Protein AF-0000000074484019 (afdb_homodimer)

Organism: Parageobacillus thermoglucosidasius (NCBI:txid1426)

Structure (mmCIF, N/CA/C/O backbone):
data_AF-0000000074484019-model_v1
#
loop_
_entity.id
_entity.type
_entity.pdbx_description
1 polymer 'Kynurenine formamidase'
#
loop_
_atom_site.group_PDB
_atom_site.id
_atom_site.type_symbol
_atom_site.label_atom_id
_atom_site.label_alt_id
_atom_site.label_comp_id
_atom_site.label_asym_id
_atom_site.label_entity_id
_atom_site.label_seq_id
_atom_site.pdbx_PDB_ins_code
_atom_site.Cartn_x
_atom_site.Cartn_y
_atom_site.Cartn_z
_atom_site.occupancy
_atom_site.B_iso_or_equiv
_atom_site.auth_seq_id
_atom_site.auth_comp_id
_atom_site.auth_asym_id
_atom_site.auth_atom_id
_atom_site.pdbx_PDB_model_num
ATOM 1 N N . MET A 1 1 ? -19.562 -0.946 10.891 1 62.88 1 MET A N 1
ATOM 2 C CA . MET A 1 1 ? -18.172 -0.918 10.43 1 62.88 1 MET A CA 1
ATOM 3 C C . MET A 1 1 ? -17.969 -1.896 9.273 1 62.88 1 MET A C 1
ATOM 5 O O . MET A 1 1 ? -18.609 -2.953 9.234 1 62.88 1 MET A O 1
ATOM 9 N N . THR A 1 2 ? -17.328 -1.286 8.219 1 79.5 2 THR A N 1
ATOM 10 C CA . THR A 1 2 ? -17.109 -2.156 7.07 1 79.5 2 THR A CA 1
ATOM 11 C C . THR A 1 2 ? -16.188 -3.318 7.445 1 79.5 2 THR A C 1
ATOM 13 O O . THR A 1 2 ? -15.117 -3.109 8.016 1 79.5 2 THR A O 1
ATOM 16 N N . LYS A 1 3 ? -16.703 -4.508 7.387 1 91.25 3 LYS A N 1
ATOM 17 C CA . LYS A 1 3 ? -15.922 -5.691 7.727 1 91.25 3 LYS A CA 1
ATOM 18 C C . LYS A 1 3 ? -15 -6.094 6.574 1 91.25 3 LYS A C 1
ATOM 20 O O . LYS A 1 3 ? -15.43 -6.145 5.422 1 91.25 3 LYS A O 1
ATOM 25 N N . PHE A 1 4 ? -13.703 -6.211 6.91 1 96.62 4 PHE A N 1
ATOM 26 C CA . PHE A 1 4 ? -12.75 -6.641 5.895 1 96.62 4 PHE A CA 1
ATOM 27 C C . PHE A 1 4 ? -11.688 -7.559 6.5 1 96.62 4 PHE A C 1
ATOM 29 O O . PHE A 1 4 ? -11.516 -7.59 7.719 1 96.62 4 PHE A O 1
ATOM 36 N N . TYR A 1 5 ? -11.055 -8.367 5.672 1 98.12 5 TYR A N 1
ATOM 37 C CA . TYR A 1 5 ? -9.875 -9.156 6.008 1 98.12 5 TYR A CA 1
ATOM 38 C C . TYR A 1 5 ? -8.609 -8.523 5.449 1 98.12 5 TYR A C 1
ATOM 40 O O . TYR A 1 5 ? -8.547 -8.188 4.266 1 98.12 5 TYR A O 1
ATOM 48 N N . ASP A 1 6 ? -7.695 -8.25 6.324 1 98.31 6 ASP A N 1
ATOM 49 C CA . ASP A 1 6 ? -6.348 -7.918 5.875 1 98.31 6 ASP A CA 1
ATOM 50 C C . ASP A 1 6 ? -5.562 -9.18 5.52 1 98.31 6 ASP A C 1
ATOM 52 O O . ASP A 1 6 ? -5.176 -9.945 6.402 1 98.31 6 ASP A O 1
ATOM 56 N N . VAL A 1 7 ? -5.23 -9.375 4.258 1 98.81 7 VAL A N 1
ATOM 57 C CA . VAL A 1 7 ? -4.605 -10.625 3.834 1 98.81 7 VAL A CA 1
ATOM 58 C C . VAL A 1 7 ? -3.172 -10.359 3.381 1 98.81 7 VAL A C 1
ATOM 60 O O . VAL A 1 7 ? -2.676 -11.008 2.455 1 98.81 7 VAL A O 1
ATOM 63 N N . THR A 1 8 ? -2.535 -9.406 3.961 1 98.69 8 THR A N 1
ATOM 64 C CA . THR A 1 8 ? -1.197 -8.93 3.631 1 98.69 8 THR A CA 1
ATOM 65 C C . THR A 1 8 ? -0.18 -9.406 4.664 1 98.69 8 THR A C 1
ATOM 67 O O . THR A 1 8 ? -0.448 -9.375 5.867 1 98.69 8 THR A O 1
ATOM 70 N N . ALA A 1 9 ? 0.965 -9.844 4.25 1 98.38 9 ALA A N 1
ATOM 71 C CA . ALA A 1 9 ? 2.055 -10.227 5.145 1 98.38 9 ALA A CA 1
ATOM 72 C C . ALA A 1 9 ? 2.732 -8.992 5.742 1 98.38 9 ALA A C 1
ATOM 74 O O . ALA A 1 9 ? 2.957 -8 5.047 1 98.38 9 ALA A O 1
ATOM 75 N N . PRO A 1 10 ? 3.068 -9.055 7.047 1 98.19 10 PRO A N 1
ATOM 76 C CA . PRO A 1 10 ? 3.867 -7.957 7.602 1 98.19 10 PRO A CA 1
ATOM 77 C C . PRO A 1 10 ? 5.297 -7.941 7.062 1 98.19 10 PRO A C 1
ATOM 79 O O . PRO A 1 10 ? 5.84 -8.992 6.707 1 98.19 10 PRO A O 1
ATOM 82 N N . ILE A 1 11 ? 5.914 -6.785 6.977 1 98.69 11 ILE A N 1
ATOM 83 C CA . ILE A 1 11 ? 7.281 -6.617 6.504 1 98.69 11 ILE A CA 1
ATOM 84 C C . ILE A 1 11 ? 8.188 -6.242 7.676 1 98.69 11 ILE A C 1
ATOM 86 O O . ILE A 1 11 ? 7.973 -5.223 8.336 1 98.69 11 ILE A O 1
ATOM 90 N N . PHE A 1 12 ? 9.125 -7.023 7.941 1 98 12 PHE A N 1
ATOM 91 C CA . PHE A 1 12 ? 10.094 -6.848 9.016 1 98 12 PHE A CA 1
ATOM 92 C C . PHE A 1 12 ? 11.359 -7.641 8.742 1 98 12 PHE A C 1
ATOM 94 O O . PHE A 1 12 ? 11.352 -8.578 7.938 1 98 12 PHE A O 1
ATOM 101 N N . GLU A 1 13 ? 12.469 -7.176 9.344 1 97.31 13 GLU A N 1
ATOM 102 C CA . GLU A 1 13 ? 13.695 -7.953 9.234 1 97.31 13 GLU A CA 1
ATOM 103 C C . GLU A 1 13 ? 13.547 -9.328 9.883 1 97.31 13 GLU A C 1
ATOM 105 O O . GLU A 1 13 ? 13.117 -9.43 11.031 1 97.31 13 GLU A O 1
ATOM 110 N N . GLY A 1 14 ? 13.914 -10.32 9.164 1 97.25 14 GLY A N 1
ATOM 111 C CA . GLY A 1 14 ? 13.758 -11.68 9.656 1 97.25 14 GLY A CA 1
ATOM 112 C C . GLY A 1 14 ? 12.484 -12.352 9.164 1 97.25 14 GLY A C 1
ATOM 113 O O . GLY A 1 14 ? 12.219 -13.508 9.5 1 97.25 14 GLY A O 1
ATOM 114 N N . MET A 1 15 ? 11.742 -11.656 8.336 1 97.88 15 MET A N 1
ATOM 115 C CA . MET A 1 15 ? 10.523 -12.242 7.785 1 97.88 15 MET A CA 1
ATOM 116 C C . MET A 1 15 ? 10.852 -13.367 6.809 1 97.88 15 MET A C 1
ATOM 118 O O . MET A 1 15 ? 11.984 -13.469 6.328 1 97.88 15 MET A O 1
ATOM 122 N N . PRO A 1 16 ? 9.883 -14.25 6.527 1 97.5 16 PRO A N 1
ATOM 123 C CA . PRO A 1 16 ? 10.109 -15.227 5.457 1 97.5 16 PRO A CA 1
ATOM 124 C C . PRO A 1 16 ? 10.352 -14.562 4.102 1 97.5 16 PRO A C 1
ATOM 126 O O . PRO A 1 16 ? 9.656 -13.617 3.738 1 97.5 16 PRO A O 1
ATOM 129 N N . VAL A 1 17 ? 11.391 -15 3.447 1 98.12 17 VAL A N 1
ATOM 130 C CA . VAL A 1 17 ? 11.68 -14.555 2.09 1 98.12 17 VAL A CA 1
ATOM 131 C C . VAL A 1 17 ? 11.891 -15.766 1.181 1 98.12 17 VAL A C 1
ATOM 133 O O . VAL A 1 17 ? 12.078 -16.891 1.659 1 98.12 17 VAL A O 1
ATOM 136 N N . TYR A 1 18 ? 11.719 -15.523 -0.121 1 97.69 18 TYR A N 1
ATOM 137 C CA . TYR A 1 18 ? 11.797 -16.594 -1.104 1 97.69 18 TYR A CA 1
ATOM 138 C C . TYR A 1 18 ? 13.109 -17.359 -0.971 1 97.69 18 TYR A C 1
ATOM 140 O O . TYR A 1 18 ? 14.188 -16.766 -1.048 1 97.69 18 TYR A O 1
ATOM 148 N N . LYS A 1 19 ? 13.055 -18.672 -0.652 1 97.31 19 LYS A N 1
ATOM 149 C CA . LYS A 1 19 ? 14.156 -19.625 -0.518 1 97.31 19 LYS A CA 1
ATOM 150 C C . LYS A 1 19 ? 15.078 -19.25 0.638 1 97.31 19 LYS A C 1
ATOM 152 O O . LYS A 1 19 ? 16.266 -19.594 0.639 1 97.31 19 LYS A O 1
ATOM 157 N N . ASN A 1 20 ? 14.578 -18.391 1.491 1 96.75 20 ASN A N 1
ATOM 158 C CA . ASN A 1 20 ? 15.312 -17.922 2.658 1 96.75 20 ASN A CA 1
ATOM 159 C C . ASN A 1 20 ? 16.641 -17.281 2.264 1 96.75 20 ASN A C 1
ATOM 161 O O . ASN A 1 20 ? 17.641 -17.406 2.979 1 96.75 20 ASN A O 1
ATOM 165 N N . LYS A 1 21 ? 16.641 -16.688 1.168 1 96.75 21 LYS A N 1
ATOM 166 C CA . LYS A 1 21 ? 17.859 -16.016 0.702 1 96.75 21 LYS A CA 1
ATOM 167 C C . LYS A 1 21 ? 18.109 -14.742 1.509 1 96.75 21 LYS A C 1
ATOM 169 O O . LYS A 1 21 ? 17.266 -13.852 1.578 1 96.75 21 LYS A O 1
ATOM 174 N N . PRO A 1 22 ? 19.312 -14.656 2.035 1 96.31 22 PRO A N 1
ATOM 175 C CA . PRO A 1 22 ? 19.609 -13.484 2.857 1 96.31 22 PRO A CA 1
ATOM 176 C C . PRO A 1 22 ? 19.5 -12.172 2.076 1 96.31 22 PRO A C 1
ATOM 178 O O . PRO A 1 22 ? 19.109 -11.148 2.629 1 96.31 22 PRO A O 1
ATOM 181 N N . GLU A 1 23 ? 19.875 -12.172 0.798 1 95.25 23 GLU A N 1
ATOM 182 C CA . GLU A 1 23 ? 19.875 -10.953 -0.006 1 95.25 23 GLU A CA 1
ATOM 183 C C . GLU A 1 23 ? 18.469 -10.453 -0.265 1 95.25 23 GLU A C 1
ATOM 185 O O . GLU A 1 23 ? 18.281 -9.328 -0.725 1 95.25 23 GLU A O 1
ATOM 190 N N . LYS A 1 24 ? 17.453 -11.273 0.003 1 97.25 24 LYS A N 1
ATOM 191 C CA . LYS A 1 24 ? 16.078 -10.867 -0.21 1 97.25 24 LYS A CA 1
ATOM 192 C C . LYS A 1 24 ? 15.477 -10.266 1.057 1 97.25 24 LYS A C 1
ATOM 194 O O . LYS A 1 24 ? 14.375 -9.711 1.026 1 97.25 24 LYS A O 1
ATOM 199 N N . GLN A 1 25 ? 16.234 -10.312 2.16 1 97.88 25 GLN A N 1
ATOM 200 C CA . GLN A 1 25 ? 15.75 -9.766 3.426 1 97.88 25 GLN A CA 1
ATOM 201 C C . GLN A 1 25 ? 15.617 -8.25 3.352 1 97.88 25 GLN A C 1
ATOM 203 O O . GLN A 1 25 ? 16.5 -7.566 2.816 1 97.88 25 GLN A O 1
ATOM 208 N N . PRO A 1 26 ? 14.461 -7.719 3.768 1 98.56 26 PRO A N 1
ATOM 209 C CA . PRO A 1 26 ? 14.422 -6.266 3.949 1 98.56 26 PRO A CA 1
ATOM 210 C C . PRO A 1 26 ? 15.344 -5.789 5.07 1 98.56 26 PRO A C 1
ATOM 212 O O . PRO A 1 26 ? 15.633 -6.547 6 1 98.56 26 PRO A O 1
ATOM 215 N N . LYS A 1 27 ? 15.805 -4.613 4.922 1 98.38 27 LYS A N 1
ATOM 216 C CA . LYS A 1 27 ? 16.609 -3.939 5.938 1 98.38 27 LYS A CA 1
ATOM 217 C C . LYS A 1 27 ? 15.977 -2.613 6.344 1 98.38 27 LYS A C 1
ATOM 219 O O . LYS A 1 27 ? 15.625 -1.798 5.488 1 98.38 27 LYS A O 1
ATOM 224 N N . LEU A 1 28 ? 15.75 -2.484 7.594 1 97.69 28 LEU A N 1
ATOM 225 C CA . LEU A 1 28 ? 15.211 -1.257 8.164 1 97.69 28 LEU A CA 1
ATOM 226 C C . LEU A 1 28 ? 16.281 -0.51 8.961 1 97.69 28 LEU A C 1
ATOM 228 O O . LEU A 1 28 ? 16.969 -1.104 9.789 1 97.69 28 LEU A O 1
ATOM 232 N N . THR A 1 29 ? 16.469 0.719 8.664 1 97.69 29 THR A N 1
ATOM 233 C CA . THR A 1 29 ? 17.375 1.584 9.406 1 97.69 29 THR A CA 1
ATOM 234 C C . THR A 1 29 ? 16.641 2.832 9.898 1 97.69 29 THR A C 1
ATOM 236 O O . THR A 1 29 ? 15.828 3.406 9.18 1 97.69 29 THR A O 1
ATOM 239 N N . SER A 1 30 ? 16.922 3.17 11.117 1 96.75 30 SER A N 1
ATOM 240 C CA . SER A 1 30 ? 16.312 4.355 11.695 1 96.75 30 SER A CA 1
ATOM 241 C C . SER A 1 30 ? 17.359 5.273 12.328 1 96.75 30 SER A C 1
ATOM 243 O O . SER A 1 30 ? 18.344 4.801 12.891 1 96.75 30 SER A O 1
ATOM 245 N N . VAL A 1 31 ? 17.156 6.527 12.18 1 96.5 31 VAL A N 1
ATOM 246 C CA . VAL A 1 31 ? 17.969 7.547 12.836 1 96.5 31 VAL A CA 1
ATOM 247 C C . VAL A 1 31 ? 17.062 8.453 13.68 1 96.5 31 VAL A C 1
ATOM 249 O O . VAL A 1 31 ? 16.016 8.898 13.211 1 96.5 31 VAL A O 1
ATOM 252 N N . THR A 1 32 ? 17.469 8.672 14.883 1 95.88 32 THR A N 1
ATOM 253 C CA . THR A 1 32 ? 16.766 9.609 15.75 1 95.88 32 THR A CA 1
ATOM 254 C C . THR A 1 32 ? 17.641 10.805 16.094 1 95.88 32 THR A C 1
ATOM 256 O O . THR A 1 32 ? 18.75 10.633 16.609 1 95.88 32 THR A O 1
ATOM 259 N N . ASN A 1 33 ? 17.234 11.906 15.625 1 94 33 ASN A N 1
ATOM 260 C CA . ASN A 1 33 ? 17.844 13.164 16.016 1 94 33 ASN A CA 1
ATOM 261 C C . ASN A 1 33 ? 16.984 13.938 17 1 94 33 ASN A C 1
ATOM 263 O O . ASN A 1 33 ? 15.953 14.508 16.625 1 94 33 ASN A O 1
ATOM 267 N N . ASN A 1 34 ? 17.422 14.039 18.219 1 92.56 34 ASN A N 1
ATOM 268 C CA . ASN A 1 34 ? 16.562 14.539 19.297 1 92.56 34 ASN A CA 1
ATOM 269 C C . ASN A 1 34 ? 15.273 13.734 19.406 1 92.56 34 ASN A C 1
ATOM 271 O O . ASN A 1 34 ? 15.297 12.555 19.766 1 92.56 34 ASN A O 1
ATOM 275 N N . TYR A 1 35 ? 14.219 14.344 19.031 1 93.12 35 TYR A N 1
ATOM 276 C CA . TYR A 1 35 ? 12.961 13.617 19.172 1 93.12 35 TYR A CA 1
ATOM 277 C C . TYR A 1 35 ? 12.383 13.25 17.812 1 93.12 35 TYR A C 1
ATOM 279 O O . TYR A 1 35 ? 11.312 12.633 17.734 1 93.12 35 TYR A O 1
ATOM 287 N N . VAL A 1 36 ? 13.047 13.594 16.781 1 95.06 36 VAL A N 1
ATOM 288 C CA . VAL A 1 36 ? 12.562 13.305 15.438 1 95.06 36 VAL A CA 1
ATOM 289 C C . VAL A 1 36 ? 13.188 12 14.938 1 95.06 36 VAL A C 1
ATOM 291 O O . VAL A 1 36 ? 14.406 11.883 14.852 1 95.06 36 VAL A O 1
ATOM 294 N N . THR A 1 37 ? 12.391 10.992 14.664 1 97.12 37 THR A N 1
ATOM 295 C CA . THR A 1 37 ? 12.844 9.719 14.133 1 97.12 37 THR A CA 1
ATOM 296 C C . THR A 1 37 ? 12.492 9.594 12.648 1 97.12 37 THR A C 1
ATOM 298 O O . THR A 1 37 ? 11.383 9.945 12.242 1 97.12 37 THR A O 1
ATOM 301 N N . GLU A 1 38 ? 13.391 9.195 11.852 1 96.88 38 GLU A N 1
ATOM 302 C CA . GLU A 1 38 ? 13.195 8.883 10.438 1 96.88 38 GLU A CA 1
ATOM 303 C C . GLU A 1 38 ? 13.781 7.512 10.102 1 96.88 38 GLU A C 1
ATOM 305 O O . GLU A 1 38 ? 14.898 7.188 10.492 1 96.88 38 GLU A O 1
ATOM 310 N N . SER A 1 39 ? 13.023 6.746 9.406 1 97.75 39 SER A N 1
ATOM 311 C CA . SER A 1 39 ? 13.445 5.398 9.031 1 97.75 39 SER A CA 1
ATOM 312 C C . SER A 1 39 ? 13.547 5.258 7.516 1 97.75 39 SER A C 1
ATOM 314 O O . SER A 1 39 ? 12.922 6.016 6.773 1 97.75 39 SER A O 1
ATOM 316 N N . ARG A 1 40 ? 14.367 4.367 7.062 1 98.25 40 ARG A N 1
ATOM 317 C CA . ARG A 1 40 ? 14.484 3.926 5.68 1 98.25 40 ARG A CA 1
ATOM 318 C C . ARG A 1 40 ? 14.289 2.418 5.566 1 98.25 40 ARG A C 1
ATOM 320 O O . ARG A 1 40 ? 14.578 1.677 6.508 1 98.25 40 ARG A O 1
ATOM 327 N N . ILE A 1 41 ? 13.781 2.002 4.43 1 98.56 41 ILE A N 1
ATOM 328 C CA . ILE A 1 41 ? 13.648 0.579 4.141 1 98.56 41 ILE A CA 1
ATOM 329 C C . ILE A 1 41 ? 14.336 0.251 2.82 1 98.56 41 ILE A C 1
ATOM 331 O O . ILE A 1 41 ? 14.188 0.982 1.837 1 98.56 41 ILE A O 1
ATOM 335 N N . ASP A 1 42 ? 15.172 -0.725 2.824 1 98.62 42 ASP A N 1
ATOM 336 C CA . ASP A 1 42 ? 15.734 -1.389 1.655 1 98.62 42 ASP A CA 1
ATOM 337 C C . ASP A 1 42 ? 15.156 -2.791 1.482 1 98.62 42 ASP A C 1
ATOM 339 O O . ASP A 1 42 ? 15.383 -3.67 2.314 1 98.62 42 ASP A O 1
ATOM 343 N N . MET A 1 43 ? 14.398 -2.969 0.35 1 98.62 43 MET A N 1
ATOM 344 C CA . MET A 1 43 ? 13.734 -4.262 0.233 1 98.62 43 MET A CA 1
ATOM 345 C C . MET A 1 43 ? 13.562 -4.656 -1.23 1 98.62 43 MET A C 1
ATOM 347 O O . MET A 1 43 ? 13.523 -3.793 -2.109 1 98.62 43 MET A O 1
ATOM 351 N N . ASP A 1 44 ? 13.531 -5.996 -1.434 1 98.25 44 ASP A N 1
ATOM 352 C CA . ASP A 1 44 ? 13.086 -6.531 -2.719 1 98.25 44 ASP A CA 1
ATOM 353 C C . ASP A 1 44 ? 11.633 -6.16 -2.996 1 98.25 44 ASP A C 1
ATOM 355 O O . ASP A 1 44 ? 10.789 -6.211 -2.096 1 98.25 44 ASP A O 1
ATOM 359 N N . VAL A 1 45 ? 11.344 -5.754 -4.242 1 98.5 45 VAL A N 1
ATOM 360 C CA . VAL A 1 45 ? 9.977 -5.324 -4.523 1 98.5 45 VAL A CA 1
ATOM 361 C C . VAL A 1 45 ? 9.055 -6.543 -4.582 1 98.5 45 VAL A C 1
ATOM 363 O O . VAL A 1 45 ? 7.832 -6.398 -4.648 1 98.5 45 VAL A O 1
ATOM 366 N N . HIS A 1 46 ? 9.531 -7.754 -4.484 1 98.38 46 HIS A N 1
ATOM 367 C CA . HIS A 1 46 ? 8.766 -8.992 -4.359 1 98.38 46 HIS A CA 1
ATOM 368 C C . HIS A 1 46 ? 8.609 -9.398 -2.896 1 98.38 46 HIS A C 1
ATOM 370 O O . HIS A 1 46 ? 8.281 -10.547 -2.6 1 98.38 46 HIS A O 1
ATOM 376 N N . THR A 1 47 ? 8.906 -8.523 -2.01 1 97.94 47 THR A N 1
ATOM 377 C CA . THR A 1 47 ? 8.844 -8.797 -0.577 1 97.94 47 THR A CA 1
ATOM 378 C C . THR A 1 47 ? 7.398 -8.992 -0.128 1 97.94 47 THR A C 1
ATOM 380 O O . THR A 1 47 ? 6.543 -8.148 -0.391 1 97.94 47 THR A O 1
ATOM 383 N N . GLY A 1 48 ? 7.191 -10.172 0.664 1 98.25 48 GLY A N 1
ATOM 384 C CA . GLY A 1 48 ? 5.871 -10.414 1.221 1 98.25 48 GLY A CA 1
ATOM 385 C C . GLY A 1 48 ? 4.777 -10.461 0.168 1 98.25 48 GLY A C 1
ATOM 386 O O . GLY A 1 48 ? 4.941 -11.102 -0.874 1 98.25 48 GLY A O 1
ATOM 387 N N . THR A 1 49 ? 3.641 -9.961 0.5 1 98.88 49 THR A N 1
ATOM 388 C CA . THR A 1 49 ? 2.545 -9.836 -0.455 1 98.88 49 THR A CA 1
ATOM 389 C C . THR A 1 49 ? 2.877 -8.812 -1.531 1 98.88 49 THR A C 1
ATOM 391 O O . THR A 1 49 ? 3.199 -7.66 -1.221 1 98.88 49 THR A O 1
ATOM 394 N N . HIS A 1 50 ? 2.846 -9.227 -2.76 1 98.94 50 HIS A N 1
ATOM 395 C CA . HIS A 1 50 ? 3.24 -8.336 -3.846 1 98.94 50 HIS A CA 1
ATOM 396 C C . HIS A 1 50 ? 2.543 -8.719 -5.148 1 98.94 50 HIS A C 1
ATOM 398 O O . HIS A 1 50 ? 1.918 -9.773 -5.238 1 98.94 50 HIS A O 1
ATOM 404 N N . ILE A 1 51 ? 2.607 -7.828 -6.086 1 98.88 51 ILE A N 1
ATOM 405 C CA . ILE A 1 51 ? 2.029 -8 -7.414 1 98.88 51 ILE A CA 1
ATOM 406 C C . ILE A 1 51 ? 3.133 -7.945 -8.469 1 98.88 51 ILE A C 1
ATOM 408 O O . ILE A 1 51 ? 3.961 -7.035 -8.461 1 98.88 51 ILE A O 1
ATOM 412 N N . ASP A 1 52 ? 3.094 -8.906 -9.328 1 98.56 52 ASP A N 1
ATOM 413 C CA . ASP A 1 52 ? 4.121 -9 -10.359 1 98.56 52 ASP A CA 1
ATOM 414 C C . ASP A 1 52 ? 3.748 -8.156 -11.578 1 98.56 52 ASP A C 1
ATOM 416 O O . ASP A 1 52 ? 2.574 -8.078 -11.945 1 98.56 52 ASP A O 1
ATOM 420 N N . ALA A 1 53 ? 4.73 -7.57 -12.18 1 97.62 53 ALA A N 1
ATOM 421 C CA . ALA A 1 53 ? 4.602 -7.012 -13.523 1 97.62 53 ALA A CA 1
ATOM 422 C C . ALA A 1 53 ? 5.234 -7.934 -14.562 1 97.62 53 ALA A C 1
ATOM 424 O O . ALA A 1 53 ? 6.105 -8.742 -14.242 1 97.62 53 ALA A O 1
ATOM 425 N N . PRO A 1 54 ? 4.809 -7.82 -15.844 1 95.75 54 PRO A N 1
ATOM 426 C CA . PRO A 1 54 ? 5.359 -8.68 -16.891 1 95.75 54 PRO A CA 1
ATOM 427 C C . PRO A 1 54 ? 6.883 -8.578 -17 1 95.75 54 PRO A C 1
ATOM 429 O O . PRO A 1 54 ? 7.547 -9.57 -17.312 1 95.75 54 PRO A O 1
ATOM 432 N N . LEU A 1 55 ? 7.484 -7.469 -16.672 1 95.94 55 LEU A N 1
ATOM 433 C CA . LEU A 1 55 ? 8.93 -7.266 -16.703 1 95.94 55 LEU A CA 1
ATOM 434 C C . LEU A 1 55 ? 9.641 -8.328 -15.859 1 95.94 55 LEU A C 1
ATOM 436 O O . LEU A 1 55 ? 10.805 -8.641 -16.109 1 95.94 55 LEU A O 1
ATOM 440 N N . HIS A 1 56 ? 8.992 -8.852 -14.875 1 96.69 56 HIS A N 1
ATOM 441 C CA . HIS A 1 56 ? 9.555 -9.852 -13.977 1 96.69 56 HIS A CA 1
ATOM 442 C C . HIS A 1 56 ? 10.016 -11.086 -14.742 1 96.69 56 HIS A C 1
ATOM 444 O O . HIS A 1 56 ? 10.984 -11.742 -14.344 1 96.69 56 HIS A O 1
ATOM 450 N N . MET A 1 57 ? 9.336 -11.445 -15.922 1 94.38 57 MET A N 1
ATOM 451 C CA . MET A 1 57 ? 9.602 -12.703 -16.609 1 94.38 57 MET A CA 1
ATOM 452 C C . MET A 1 57 ? 9.883 -12.461 -18.094 1 94.38 57 MET A C 1
ATOM 454 O O . MET A 1 57 ? 10.195 -13.391 -18.828 1 94.38 57 MET A O 1
ATOM 458 N N . VAL A 1 58 ? 9.711 -11.25 -18.531 1 89.75 58 VAL A N 1
ATOM 459 C CA . VAL A 1 58 ? 9.891 -10.898 -19.938 1 89.75 58 VAL A CA 1
ATOM 460 C C . VAL A 1 58 ? 10.859 -9.734 -20.062 1 89.75 58 VAL A C 1
ATOM 462 O O . VAL A 1 58 ? 10.578 -8.625 -19.594 1 89.75 58 VAL A O 1
ATOM 465 N N . GLN A 1 59 ? 11.953 -10.008 -20.719 1 89.19 59 GLN A N 1
ATOM 466 C CA . GLN A 1 59 ? 12.891 -8.914 -20.953 1 89.19 59 GLN A CA 1
ATOM 467 C C . GLN A 1 59 ? 12.234 -7.777 -21.719 1 89.19 59 GLN A C 1
ATOM 469 O O . GLN A 1 59 ? 11.602 -8 -22.75 1 89.19 59 GLN A O 1
ATOM 474 N N . GLY A 1 60 ? 12.43 -6.621 -21.172 1 89.69 60 GLY A N 1
ATOM 475 C CA . GLY A 1 60 ? 11.812 -5.473 -21.812 1 89.69 60 GLY A CA 1
ATOM 476 C C . GLY A 1 60 ? 10.297 -5.449 -21.672 1 89.69 60 GLY A C 1
ATOM 477 O 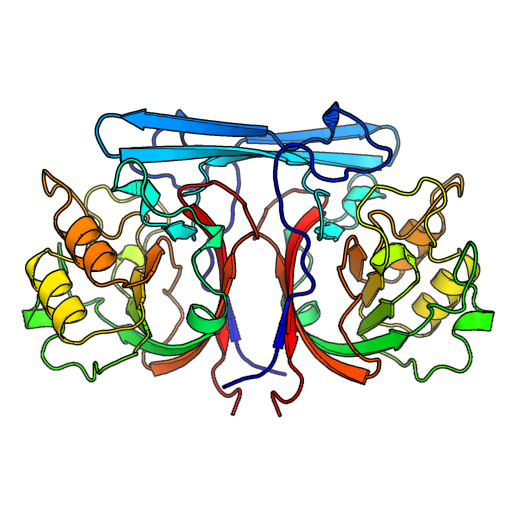O . GLY A 1 60 ? 9.609 -4.703 -22.375 1 89.69 60 GLY A O 1
ATOM 478 N N . GLY A 1 61 ? 9.789 -6.324 -20.875 1 92.88 61 GLY A N 1
ATOM 479 C CA . GLY A 1 61 ? 8.359 -6.367 -20.641 1 92.88 61 GLY A CA 1
ATOM 480 C C . GLY A 1 61 ? 7.824 -5.117 -19.969 1 92.88 61 GLY A C 1
ATOM 481 O O . GLY A 1 61 ? 8.594 -4.211 -19.641 1 92.88 61 GLY A O 1
ATOM 482 N N . LYS A 1 62 ? 6.516 -5.047 -19.875 1 96.19 62 LYS A N 1
ATOM 483 C CA . LYS A 1 62 ? 5.828 -3.902 -19.281 1 96.19 62 LYS A CA 1
ATOM 484 C C . LYS A 1 62 ? 6.176 -3.762 -17.812 1 96.19 62 LYS A C 1
ATOM 486 O O . LYS A 1 62 ? 6.25 -4.758 -17.078 1 96.19 62 LYS A O 1
ATOM 491 N N . THR A 1 63 ? 6.426 -2.521 -17.359 1 96.88 63 THR A N 1
ATOM 492 C CA . THR A 1 63 ? 6.738 -2.199 -15.977 1 96.88 63 THR A CA 1
ATOM 493 C C . THR A 1 63 ? 5.461 -2.07 -15.156 1 96.88 63 THR A C 1
ATOM 495 O O . THR A 1 63 ? 4.355 -2.158 -15.695 1 96.88 63 THR A O 1
ATOM 498 N N . PHE A 1 64 ? 5.664 -1.956 -13.883 1 96.94 64 PHE A N 1
ATOM 499 C CA . PHE A 1 64 ? 4.578 -2.143 -12.93 1 96.94 64 PHE A CA 1
ATOM 500 C C . PHE A 1 64 ? 3.463 -1.133 -13.172 1 96.94 64 PHE A C 1
ATOM 502 O O . PHE A 1 64 ? 2.283 -1.465 -13.055 1 96.94 64 PHE A O 1
ATOM 509 N N . GLU A 1 65 ? 3.82 0.131 -13.453 1 95.81 65 GLU A N 1
ATOM 510 C CA . GLU A 1 65 ? 2.834 1.203 -13.547 1 95.81 65 GLU A CA 1
ATOM 511 C C . GLU A 1 65 ? 1.865 0.968 -14.695 1 95.81 65 GLU A C 1
ATOM 513 O O . GLU A 1 65 ? 0.84 1.646 -14.805 1 95.81 65 GLU A O 1
ATOM 518 N N . THR A 1 66 ? 2.105 -0.011 -15.492 1 96.12 66 THR A N 1
ATOM 519 C CA . THR A 1 66 ? 1.21 -0.312 -16.609 1 96.12 66 THR A CA 1
ATOM 520 C C . THR A 1 66 ? 0.011 -1.127 -16.125 1 96.12 66 THR A C 1
ATOM 522 O O . THR A 1 66 ? -0.975 -1.273 -16.859 1 96.12 66 THR A O 1
ATOM 525 N N . ILE A 1 67 ? 0.089 -1.693 -14.953 1 96.5 67 ILE A N 1
ATOM 526 C CA . ILE A 1 67 ? -1.054 -2.387 -14.375 1 96.5 67 ILE A CA 1
ATOM 527 C C . ILE A 1 67 ? -2.025 -1.371 -13.781 1 96.5 67 ILE A C 1
ATOM 529 O O . ILE A 1 67 ? -1.704 -0.695 -12.797 1 96.5 67 ILE A O 1
ATOM 533 N N . SER A 1 68 ? -3.158 -1.312 -14.375 1 95.88 68 SER A N 1
ATOM 534 C CA . SER A 1 68 ? -4.156 -0.346 -13.93 1 95.88 68 SER A CA 1
ATOM 535 C C . SER A 1 68 ? -4.75 -0.75 -12.586 1 95.88 68 SER A C 1
ATOM 537 O O . SER A 1 68 ? -5.051 -1.925 -12.359 1 95.88 68 SER A O 1
ATOM 539 N N . LEU A 1 69 ? -5.039 0.216 -11.766 1 96.62 69 LEU A N 1
ATOM 540 C CA . LEU A 1 69 ? -5.664 -0.021 -10.469 1 96.62 69 LEU A CA 1
ATOM 541 C C . LEU A 1 69 ? -7.078 -0.567 -10.641 1 96.62 69 LEU A C 1
ATOM 543 O O . LEU A 1 69 ? -7.562 -1.324 -9.797 1 96.62 69 LEU A O 1
ATOM 547 N N . ASP A 1 70 ? -7.703 -0.221 -11.711 1 96.06 70 ASP A N 1
ATOM 548 C CA . ASP A 1 70 ? -9.062 -0.682 -11.977 1 96.06 70 ASP A CA 1
ATOM 549 C C . ASP A 1 70 ? -9.125 -2.207 -12.039 1 96.06 70 ASP A C 1
ATOM 551 O O . ASP A 1 70 ? -10.164 -2.801 -11.758 1 96.06 70 ASP A O 1
ATOM 555 N N . ARG A 1 71 ? -8.023 -2.779 -12.375 1 97.62 71 ARG A N 1
ATOM 556 C CA . ARG A 1 71 ? -7.988 -4.234 -12.484 1 97.62 71 ARG A CA 1
ATOM 557 C C . ARG A 1 71 ? -7.656 -4.879 -11.141 1 97.62 71 ARG A C 1
ATOM 559 O O . ARG A 1 71 ? -7.777 -6.098 -10.984 1 97.62 71 ARG A O 1
ATOM 566 N N . LEU A 1 72 ? -7.203 -4.082 -10.211 1 98.31 72 LEU A N 1
ATOM 567 C CA . LEU A 1 72 ? -6.777 -4.574 -8.906 1 98.31 72 LEU A CA 1
ATOM 568 C C . LEU A 1 72 ? -7.859 -4.348 -7.855 1 98.31 72 LEU A C 1
ATOM 570 O O . LEU A 1 72 ? -7.715 -4.773 -6.707 1 98.31 72 LEU A O 1
ATOM 574 N N . ILE A 1 73 ? -8.914 -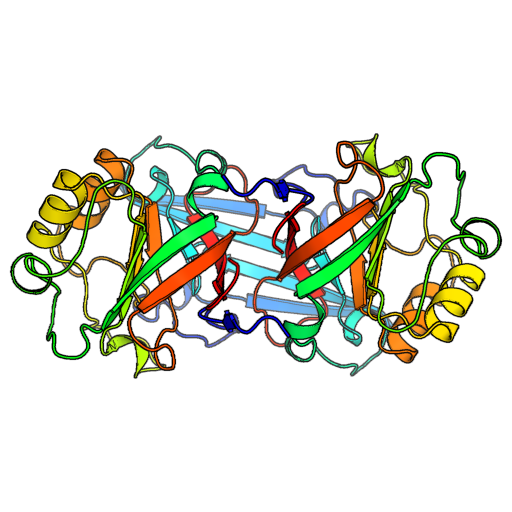3.691 -8.266 1 97.31 73 ILE A N 1
ATOM 575 C CA . ILE A 1 73 ? -10 -3.328 -7.363 1 97.31 73 ILE A CA 1
ATOM 576 C C . ILE A 1 73 ? -11.328 -3.84 -7.922 1 97.31 73 ILE A C 1
ATOM 578 O O . ILE A 1 73 ? -11.695 -3.523 -9.055 1 97.31 73 ILE A O 1
ATOM 582 N N . GLY A 1 74 ? -12.055 -4.629 -7.148 1 96.25 74 GLY A N 1
ATOM 583 C CA . GLY A 1 74 ? -13.328 -5.16 -7.605 1 96.25 74 GLY A CA 1
ATOM 584 C C . GLY A 1 74 ? -13.641 -6.527 -7.027 1 96.25 74 GLY A C 1
ATOM 585 O O . GLY A 1 74 ? -12.992 -6.973 -6.082 1 96.25 74 GLY A O 1
ATOM 586 N N . PRO A 1 75 ? -14.68 -7.137 -7.562 1 96.88 75 PRO A N 1
ATOM 587 C CA . PRO A 1 75 ? -15.078 -8.453 -7.066 1 96.88 75 PRO A CA 1
ATOM 588 C C . PRO A 1 75 ? -14 -9.516 -7.277 1 96.88 75 PRO A C 1
ATOM 590 O O . PRO A 1 75 ? -13.305 -9.5 -8.297 1 96.88 75 PRO A O 1
ATOM 593 N N . CYS A 1 76 ? -13.891 -10.406 -6.32 1 98.31 76 CYS A N 1
ATOM 594 C CA . CYS A 1 76 ? -13.008 -11.562 -6.43 1 98.31 76 CYS A CA 1
ATOM 595 C C . CYS A 1 76 ? -13.609 -12.781 -5.742 1 98.31 76 CYS A C 1
ATOM 597 O O . CYS A 1 76 ? -14.57 -12.656 -4.984 1 98.31 76 CYS A O 1
ATOM 599 N N . LYS A 1 77 ? -13.125 -13.875 -6.133 1 98.81 77 LYS A N 1
ATOM 600 C CA . LYS A 1 77 ? -13.562 -15.141 -5.555 1 98.81 77 LYS A CA 1
ATOM 601 C C . LYS A 1 77 ? -12.398 -15.852 -4.863 1 98.81 77 LYS A C 1
ATOM 603 O O . LYS A 1 77 ? -11.328 -16.016 -5.449 1 98.81 77 LYS A O 1
ATOM 608 N N . LEU A 1 78 ? -12.625 -16.234 -3.627 1 98.88 78 LEU A N 1
ATOM 609 C CA . LEU A 1 78 ? -11.648 -17.016 -2.889 1 98.88 78 LEU A CA 1
ATOM 610 C C . LEU A 1 78 ? -12.062 -18.484 -2.828 1 98.88 78 LEU A C 1
ATOM 612 O O . LEU A 1 78 ? -13.172 -18.812 -2.396 1 98.88 78 LEU A O 1
ATOM 616 N N . PHE A 1 79 ? -11.188 -19.344 -3.285 1 98.94 79 PHE A N 1
ATOM 617 C CA . PHE A 1 79 ? -11.422 -20.781 -3.244 1 98.94 79 PHE A CA 1
ATOM 618 C C . PHE A 1 79 ? -10.508 -21.453 -2.23 1 98.94 79 PHE A C 1
ATOM 620 O O . PHE A 1 79 ? -9.305 -21.188 -2.195 1 98.94 79 PHE A O 1
ATOM 627 N N . ASP A 1 80 ? -11.109 -22.266 -1.404 1 98.81 80 ASP A N 1
ATOM 628 C CA . ASP A 1 80 ? -10.344 -23.047 -0.443 1 98.81 80 ASP A CA 1
ATOM 629 C C . ASP A 1 80 ? -9.797 -24.328 -1.085 1 98.81 80 ASP A C 1
ATOM 631 O O . ASP A 1 80 ? -10.555 -25.234 -1.401 1 98.81 80 ASP A O 1
ATOM 635 N N . L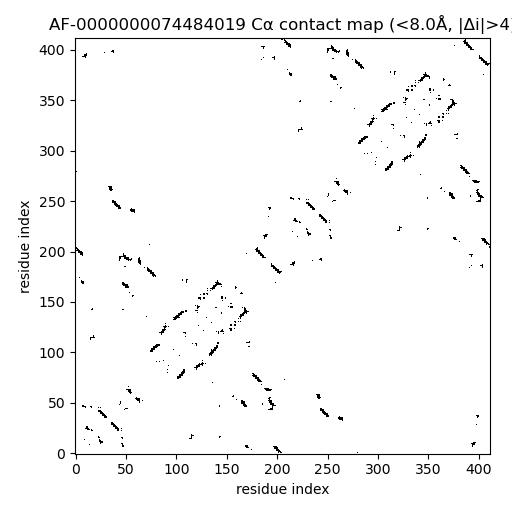EU A 1 81 ? -8.516 -24.406 -1.285 1 98.81 81 LEU A N 1
ATOM 636 C CA . LEU A 1 81 ? -7.844 -25.547 -1.874 1 98.81 81 LEU A CA 1
ATOM 637 C C . LEU A 1 81 ? -6.875 -26.188 -0.877 1 98.81 81 LEU A C 1
ATOM 639 O O . LEU A 1 81 ? -5.805 -26.656 -1.262 1 98.81 81 LEU A O 1
ATOM 643 N N . THR A 1 82 ? -7.168 -26.141 0.417 1 98.44 82 THR A N 1
ATOM 644 C CA . THR A 1 82 ? -6.305 -26.672 1.466 1 98.44 82 THR A CA 1
ATOM 645 C C . THR A 1 82 ? -6.176 -28.188 1.35 1 98.44 82 THR A C 1
ATOM 647 O O . THR A 1 82 ? -5.281 -28.797 1.945 1 98.44 82 THR A O 1
ATOM 650 N N . HIS A 1 83 ? -7.043 -28.797 0.562 1 97.75 83 HIS A N 1
ATOM 651 C CA . HIS A 1 83 ? -6.977 -30.234 0.372 1 97.75 83 HIS A CA 1
ATOM 652 C C . HIS A 1 83 ? -5.887 -30.609 -0.626 1 97.75 83 HIS A C 1
ATOM 654 O O . HIS A 1 83 ? -5.484 -31.766 -0.707 1 97.75 83 HIS A O 1
ATOM 660 N N . VAL A 1 84 ? -5.484 -29.688 -1.468 1 98.38 84 VAL A N 1
ATOM 661 C CA . VAL A 1 84 ? -4.5 -29.938 -2.514 1 98.38 84 VAL A CA 1
ATOM 662 C C . VAL A 1 84 ? -3.125 -30.156 -1.884 1 98.38 84 VAL A C 1
ATOM 664 O O . VAL A 1 84 ? -2.771 -29.5 -0.904 1 98.38 84 VAL A O 1
ATOM 667 N N . ASN A 1 85 ? -2.396 -31.109 -2.5 1 96.94 85 ASN A N 1
ATOM 668 C CA . ASN A 1 85 ? -1.02 -31.391 -2.098 1 96.94 85 ASN A CA 1
ATOM 669 C C . ASN A 1 85 ? -0.038 -31.094 -3.229 1 96.94 85 ASN A C 1
ATOM 671 O O . ASN A 1 85 ? -0.33 -31.359 -4.395 1 96.94 85 ASN A O 1
ATOM 675 N N . ASP A 1 86 ? 1.058 -30.453 -2.965 1 97.81 86 ASP A N 1
ATOM 676 C CA . ASP A 1 86 ? 2.191 -30.25 -3.859 1 97.81 86 ASP A CA 1
ATOM 677 C C . ASP A 1 86 ? 1.906 -29.125 -4.852 1 97.81 86 ASP A C 1
ATOM 679 O O . ASP A 1 86 ? 2.576 -28.094 -4.836 1 97.81 86 ASP A O 1
ATOM 683 N N . LYS A 1 87 ? 0.892 -29.297 -5.688 1 98.75 87 LYS A N 1
ATOM 684 C CA . LYS A 1 87 ? 0.606 -28.297 -6.711 1 98.75 87 LYS A CA 1
ATOM 685 C C . LYS A 1 87 ? -0.878 -28.281 -7.066 1 98.75 87 LYS A C 1
ATOM 687 O O . LYS A 1 87 ? -1.554 -29.312 -6.973 1 98.75 87 LYS A O 1
ATOM 692 N N . ILE A 1 88 ? -1.385 -27.109 -7.461 1 98.88 88 ILE A N 1
ATOM 693 C CA . ILE A 1 88 ? -2.73 -26.953 -8 1 98.88 88 ILE A CA 1
ATOM 694 C C . ILE A 1 88 ? -2.74 -27.328 -9.484 1 98.88 88 ILE A C 1
ATOM 696 O O . ILE A 1 88 ? -2.041 -26.703 -10.281 1 98.88 88 ILE A O 1
ATOM 700 N N . THR A 1 89 ? -3.51 -28.281 -9.859 1 98.81 89 THR A N 1
ATOM 701 C CA . THR A 1 89 ? -3.645 -28.703 -11.25 1 98.81 89 THR A CA 1
ATOM 702 C C . THR A 1 89 ? -4.98 -28.25 -11.828 1 98.81 89 THR A C 1
ATOM 704 O O . THR A 1 89 ? -5.848 -27.766 -11.102 1 98.81 89 THR A O 1
ATOM 707 N N . LYS A 1 90 ? -5.07 -28.406 -13.148 1 98.81 90 LYS A N 1
ATOM 708 C CA . LYS A 1 90 ? -6.344 -28.094 -13.805 1 98.81 90 LYS A CA 1
ATOM 709 C C . LYS A 1 90 ? -7.488 -28.875 -13.156 1 98.81 90 LYS A C 1
ATOM 711 O O . LYS A 1 90 ? -8.57 -28.328 -12.93 1 98.81 90 LYS A O 1
ATOM 716 N N . ASP A 1 91 ? -7.281 -30.109 -12.82 1 98.56 91 ASP A N 1
ATOM 717 C CA . ASP A 1 91 ? -8.32 -30.969 -12.25 1 98.56 91 ASP A CA 1
ATOM 718 C C . ASP A 1 91 ? -8.812 -30.422 -10.914 1 98.56 91 ASP A C 1
ATOM 720 O O . ASP A 1 91 ? -9.984 -30.578 -10.57 1 98.56 91 ASP A O 1
ATOM 724 N N . ASP A 1 92 ? -7.938 -29.812 -10.133 1 98.81 92 ASP A N 1
ATOM 725 C CA . ASP A 1 92 ? -8.289 -29.266 -8.82 1 98.81 92 ASP A CA 1
ATOM 726 C C . ASP A 1 92 ? -9.242 -28.094 -8.953 1 98.81 92 ASP A C 1
ATOM 728 O O . ASP A 1 92 ? -9.969 -27.75 -8.016 1 98.81 92 ASP A O 1
ATOM 732 N N . ILE A 1 93 ? -9.219 -27.406 -10.18 1 98.81 93 ILE A N 1
ATOM 733 C CA . ILE A 1 93 ? -9.953 -26.141 -10.234 1 98.81 93 ILE A CA 1
ATOM 734 C C . ILE A 1 93 ? -10.977 -26.188 -11.359 1 98.81 93 ILE A C 1
ATOM 736 O O . ILE A 1 93 ? -11.758 -25.25 -11.539 1 98.81 93 ILE A O 1
ATOM 740 N N . ALA A 1 94 ? -11.109 -27.234 -12.094 1 98.31 94 ALA A N 1
ATOM 741 C CA . ALA A 1 94 ? -11.977 -27.344 -13.266 1 98.31 94 ALA A CA 1
ATOM 742 C C . ALA A 1 94 ? -13.445 -27.234 -12.867 1 98.31 94 ALA A C 1
ATOM 744 O O . ALA A 1 94 ? -14.273 -26.766 -13.656 1 98.31 94 ALA A O 1
ATOM 745 N N . SER A 1 95 ? -13.812 -27.672 -11.688 1 98.25 95 SER A N 1
ATOM 746 C CA . SER A 1 95 ? -15.211 -27.688 -11.266 1 98.25 95 SER A CA 1
ATOM 747 C C . SER A 1 95 ? -15.586 -26.391 -10.555 1 98.25 95 SER A C 1
ATOM 749 O O . SER A 1 95 ? -16.75 -26.172 -10.25 1 98.25 95 SER A O 1
ATOM 751 N N . LEU A 1 96 ? -14.648 -25.625 -10.25 1 98.69 96 LEU A N 1
ATOM 752 C CA . LEU A 1 96 ? -14.914 -24.391 -9.531 1 98.69 96 LEU A CA 1
ATOM 753 C C . LEU A 1 96 ? -15.625 -23.375 -10.438 1 98.69 96 LEU A C 1
ATOM 755 O O . LEU A 1 96 ? -15.516 -23.469 -11.664 1 98.69 96 LEU A O 1
ATOM 759 N N . ASP A 1 97 ? -16.312 -22.438 -9.859 1 98.5 97 ASP A N 1
ATOM 760 C CA . ASP A 1 97 ? -17.031 -21.391 -10.594 1 98.5 97 ASP A CA 1
ATOM 761 C C . ASP A 1 97 ? -16.078 -20.266 -10.992 1 98.5 97 ASP A C 1
ATOM 763 O O . ASP A 1 97 ? -16.125 -19.172 -10.414 1 98.5 97 ASP A O 1
ATOM 767 N N . ILE A 1 98 ? -15.297 -20.531 -11.969 1 98.75 98 ILE A N 1
ATOM 768 C CA . ILE A 1 98 ? -14.344 -19.562 -12.5 1 98.75 98 ILE A CA 1
ATOM 769 C C . ILE A 1 98 ? -14.766 -19.141 -13.906 1 98.75 98 ILE A C 1
ATOM 771 O O . ILE A 1 98 ? -15.008 -19.984 -14.766 1 98.75 98 ILE A O 1
ATOM 775 N N . GLY A 1 99 ? -14.891 -17.844 -14.086 1 98.31 99 GLY A N 1
ATOM 776 C CA . GLY A 1 99 ? -15.32 -17.312 -15.367 1 98.31 99 GLY A CA 1
ATOM 777 C C . GLY A 1 99 ? -14.492 -16.141 -15.836 1 98.31 99 GLY A C 1
ATOM 778 O O . GLY A 1 99 ? -13.555 -15.727 -15.156 1 98.31 99 GLY A O 1
ATOM 779 N N . GLU A 1 100 ? -14.938 -15.648 -16.984 1 98.5 100 GLU A N 1
ATOM 780 C CA . GLU A 1 100 ? -14.234 -14.531 -17.609 1 98.5 100 GLU A CA 1
ATOM 781 C C . GLU A 1 100 ? -14.219 -13.312 -16.688 1 98.5 100 GLU A C 1
ATOM 783 O O . GLU A 1 100 ? -15.219 -12.992 -16.062 1 98.5 100 GLU A O 1
ATOM 788 N N . ASN A 1 101 ? -13.055 -12.711 -16.594 1 98.38 101 ASN A N 1
ATOM 789 C CA . ASN A 1 101 ? -12.82 -11.453 -15.898 1 98.38 101 ASN A CA 1
ATOM 790 C C . ASN A 1 101 ? -12.82 -11.648 -14.383 1 98.38 101 ASN A C 1
ATOM 792 O O . ASN A 1 101 ? -12.75 -10.68 -13.625 1 98.38 101 ASN A O 1
ATOM 796 N N . ASP A 1 102 ? -12.875 -12.898 -13.906 1 98.62 102 ASP A N 1
ATOM 797 C CA . ASP A 1 102 ? -12.781 -13.156 -12.469 1 98.62 102 ASP A CA 1
ATOM 798 C C . ASP A 1 102 ? -11.383 -12.859 -11.953 1 98.62 102 ASP A C 1
ATOM 800 O O . ASP A 1 102 ? -10.398 -13.016 -12.672 1 98.62 102 ASP A O 1
ATOM 804 N N . PHE A 1 103 ? -11.312 -12.32 -10.812 1 98.88 103 PHE A N 1
ATOM 805 C CA . PHE A 1 103 ? -10.102 -12.422 -10.008 1 98.88 103 PHE A CA 1
ATOM 806 C C . PHE A 1 103 ? -10.227 -13.555 -8.992 1 98.88 103 PHE A C 1
ATOM 808 O O . PHE A 1 103 ? -11.141 -13.562 -8.164 1 98.88 103 PHE A O 1
ATOM 815 N N . VAL A 1 104 ? -9.352 -14.531 -9.078 1 98.94 104 VAL A N 1
ATOM 816 C CA . VAL A 1 104 ? -9.5 -15.695 -8.219 1 98.94 104 VAL A CA 1
ATOM 817 C C . VAL A 1 104 ? -8.32 -15.781 -7.254 1 98.94 104 VAL A C 1
ATOM 819 O O . VAL A 1 104 ? -7.176 -15.5 -7.633 1 98.94 104 VAL A O 1
ATOM 822 N N . LEU A 1 105 ? -8.602 -16.047 -6.027 1 98.94 105 LEU A N 1
ATOM 823 C CA . LEU A 1 105 ? -7.609 -16.281 -4.98 1 98.94 105 LEU A CA 1
ATOM 824 C C . LEU A 1 105 ? -7.641 -17.734 -4.527 1 98.94 105 LEU A C 1
ATOM 826 O O . LEU A 1 105 ? -8.711 -18.297 -4.297 1 98.94 105 LEU A O 1
ATOM 830 N N . PHE A 1 106 ? -6.488 -18.328 -4.426 1 98.94 106 PHE A N 1
ATOM 831 C CA . PHE A 1 106 ? -6.387 -19.703 -3.982 1 98.94 106 PHE A CA 1
ATOM 832 C C . PHE A 1 106 ? -5.793 -19.781 -2.578 1 98.94 106 PHE A C 1
ATOM 834 O O . PHE A 1 106 ? -4.633 -19.422 -2.369 1 98.94 106 PHE A O 1
ATOM 841 N N . LYS A 1 107 ? -6.609 -20.25 -1.674 1 98.88 107 LYS A N 1
ATOM 842 C CA . LYS A 1 107 ? -6.145 -20.578 -0.329 1 98.88 107 LYS A CA 1
ATOM 843 C C . LYS A 1 107 ? -5.648 -22.016 -0.255 1 98.88 107 LYS A C 1
ATOM 845 O O . LYS A 1 107 ? -6.406 -22.953 -0.525 1 98.88 107 LYS A O 1
ATOM 850 N N . THR A 1 108 ? -4.418 -22.172 0.092 1 98.81 108 THR A N 1
ATOM 851 C CA . THR A 1 108 ? -3.842 -23.5 0.233 1 98.81 108 THR A CA 1
ATOM 852 C C . THR A 1 108 ? -3.281 -23.703 1.638 1 98.81 108 THR A C 1
ATOM 854 O O . THR A 1 108 ? -3.443 -22.844 2.506 1 98.81 108 THR A O 1
ATOM 857 N N . LYS A 1 109 ? -2.574 -24.844 1.829 1 98.44 109 LYS A N 1
ATOM 858 C CA . LYS A 1 109 ? -1.942 -25.125 3.113 1 98.44 109 LYS A CA 1
ATOM 859 C C . LYS A 1 109 ? -0.791 -24.156 3.389 1 98.44 109 LYS A C 1
ATOM 861 O O . LYS A 1 109 ? -0.323 -24.062 4.523 1 98.44 109 LYS A O 1
ATOM 866 N N . ASN A 1 110 ? -0.344 -23.5 2.318 1 98.62 110 ASN A N 1
ATOM 867 C CA . ASN A 1 110 ? 0.716 -22.516 2.52 1 98.62 110 ASN A CA 1
ATOM 868 C C . ASN A 1 110 ? 0.345 -21.516 3.602 1 98.62 110 ASN A C 1
ATOM 870 O O . ASN A 1 110 ? 1.212 -21.047 4.344 1 98.62 110 ASN A O 1
ATOM 874 N N . SER A 1 111 ? -0.916 -21.125 3.695 1 96.94 111 SER A N 1
ATOM 875 C CA . SER A 1 111 ? -1.398 -20.094 4.617 1 96.94 111 SER A CA 1
ATOM 876 C C . SER A 1 111 ? -1.285 -20.562 6.066 1 96.94 111 SER A C 1
ATOM 878 O O . SER A 1 111 ? -1.359 -19.734 6.988 1 96.94 111 SER A O 1
ATOM 880 N N . LEU A 1 112 ? -1.079 -21.844 6.266 1 96.12 112 LEU A N 1
ATOM 881 C CA . LEU A 1 112 ? -1.028 -22.391 7.617 1 96.12 112 LEU A CA 1
ATOM 882 C C . LEU A 1 112 ? 0.391 -22.328 8.172 1 96.12 112 LEU A C 1
ATOM 884 O O . LEU A 1 112 ? 0.614 -22.625 9.352 1 96.12 112 LEU A O 1
ATOM 888 N N . GLU A 1 113 ? 1.354 -21.938 7.348 1 95.12 113 GLU A N 1
ATOM 889 C CA . GLU A 1 113 ? 2.754 -21.875 7.754 1 95.12 113 GLU A CA 1
ATOM 890 C C . GLU A 1 113 ? 3.256 -20.438 7.773 1 95.12 113 GLU A C 1
ATOM 892 O O . GLU A 1 113 ? 2.883 -19.625 6.914 1 95.12 113 GLU A O 1
ATOM 897 N N . ASP A 1 114 ? 4.164 -20.219 8.734 1 93.69 114 ASP A N 1
ATOM 898 C CA . ASP A 1 114 ? 4.734 -18.875 8.812 1 93.69 114 ASP A CA 1
ATOM 899 C C . ASP A 1 114 ? 6.152 -18.844 8.242 1 93.69 114 ASP A C 1
ATOM 901 O O . ASP A 1 114 ? 6.648 -17.781 7.859 1 93.69 114 ASP A O 1
ATOM 905 N N . ALA A 1 115 ? 6.793 -19.938 8.266 1 96.56 115 ALA A N 1
ATOM 906 C CA . ALA A 1 115 ? 8.133 -20.047 7.691 1 96.56 115 ALA A CA 1
ATOM 907 C C . ALA A 1 115 ? 8.062 -20.375 6.203 1 96.56 115 ALA A C 1
ATOM 909 O O . ALA A 1 115 ? 7.059 -20.906 5.723 1 96.56 115 ALA A O 1
ATOM 910 N N . PHE A 1 116 ? 9.094 -20 5.539 1 97.31 116 PHE A N 1
ATOM 911 C CA . PHE A 1 116 ? 9.141 -20.375 4.133 1 97.31 116 PHE A CA 1
ATOM 912 C C . PHE A 1 116 ? 9.219 -21.891 3.992 1 97.31 116 PHE A C 1
ATOM 914 O O . PHE A 1 116 ? 10.031 -22.547 4.652 1 97.31 116 PHE A O 1
ATOM 921 N N . ASN A 1 117 ? 8.352 -22.453 3.141 1 97.62 117 ASN A N 1
ATOM 922 C CA . ASN A 1 117 ? 8.328 -23.875 2.814 1 97.62 117 ASN A CA 1
ATOM 923 C C . ASN A 1 117 ? 8.836 -24.125 1.397 1 97.62 117 ASN A C 1
ATOM 925 O O . ASN A 1 117 ? 8.188 -23.75 0.423 1 97.62 117 ASN A O 1
ATOM 929 N N . PHE A 1 118 ? 9.953 -24.844 1.268 1 97.5 118 PHE A N 1
ATOM 930 C CA . PHE A 1 118 ? 10.57 -25.094 -0.027 1 97.5 118 PHE A CA 1
ATOM 931 C C . PHE A 1 118 ? 9.664 -25.953 -0.898 1 97.5 118 PHE A C 1
ATOM 933 O O . PHE A 1 118 ? 9.859 -26.047 -2.113 1 97.5 118 PHE A O 1
ATOM 940 N N . GLU A 1 119 ? 8.711 -26.594 -0.259 1 97.88 119 GLU A N 1
ATOM 941 C CA . GLU A 1 119 ? 7.75 -27.422 -0.983 1 97.88 119 GLU A CA 1
ATOM 942 C C . GLU A 1 119 ? 6.363 -26.781 -0.984 1 97.88 119 GLU A C 1
ATOM 944 O O . GLU A 1 119 ? 5.355 -27.484 -0.851 1 97.88 119 GLU A O 1
ATOM 949 N N . PHE A 1 120 ? 6.375 -25.5 -1.035 1 98.5 120 PHE A N 1
ATOM 950 C CA . PHE A 1 120 ? 5.094 -24.797 -1.024 1 98.5 120 PHE A CA 1
ATOM 951 C C . PHE A 1 120 ? 4.246 -25.219 -2.221 1 98.5 120 PHE A C 1
ATOM 953 O O . PHE A 1 120 ? 4.773 -25.656 -3.238 1 98.5 120 PHE A O 1
ATOM 960 N N . ILE A 1 121 ? 2.939 -25.141 -2.033 1 98.81 121 ILE A N 1
ATOM 961 C CA . ILE A 1 121 ? 1.958 -25.453 -3.07 1 98.81 121 ILE A CA 1
ATOM 962 C C . ILE A 1 121 ? 1.909 -24.312 -4.082 1 98.81 121 ILE A C 1
ATOM 964 O O . ILE A 1 121 ? 1.878 -23.125 -3.701 1 98.81 121 ILE A O 1
ATOM 968 N N . TYR A 1 122 ? 1.98 -24.641 -5.387 1 98.88 122 TYR A N 1
ATOM 969 C CA . TYR A 1 122 ? 2.035 -23.656 -6.473 1 98.88 122 TYR A CA 1
ATOM 970 C C . TYR A 1 122 ? 1.01 -23.984 -7.551 1 98.88 122 TYR A C 1
ATOM 972 O O . TYR A 1 122 ? 0.297 -25 -7.453 1 98.88 122 TYR A O 1
ATOM 980 N N . VAL A 1 123 ? 0.795 -23.078 -8.508 1 98.94 123 VAL A N 1
ATOM 981 C CA . VAL A 1 123 ? -0.106 -23.281 -9.633 1 98.94 123 VAL A CA 1
ATOM 982 C C . VAL A 1 123 ? 0.644 -23.953 -10.781 1 98.94 123 VAL A C 1
ATOM 984 O O . VAL A 1 123 ? 1.56 -23.375 -11.367 1 98.94 123 VAL A O 1
ATOM 987 N N . ALA A 1 124 ? 0.248 -25.141 -11.102 1 98.81 124 ALA A N 1
ATOM 988 C CA . ALA A 1 124 ? 0.91 -25.891 -12.156 1 98.81 124 ALA A CA 1
ATOM 989 C C . ALA A 1 124 ? 0.624 -25.297 -13.531 1 98.81 124 ALA A C 1
ATOM 991 O O . ALA A 1 124 ? -0.35 -24.562 -13.703 1 98.81 124 ALA A O 1
ATOM 992 N N . GLU A 1 125 ? 1.439 -25.656 -14.469 1 98.62 125 GLU A N 1
ATOM 993 C CA . GLU A 1 125 ? 1.335 -25.141 -15.82 1 98.62 125 GLU A CA 1
ATOM 994 C C . GLU A 1 125 ? -0.05 -25.391 -16.406 1 98.62 125 GLU A C 1
ATOM 996 O O . GLU A 1 125 ? -0.622 -24.516 -17.062 1 98.62 125 GLU A O 1
ATOM 1001 N N . ASP A 1 126 ? -0.539 -26.594 -16.25 1 98.75 126 ASP A N 1
ATOM 1002 C CA . ASP A 1 126 ? -1.829 -26.922 -16.844 1 98.75 126 ASP A CA 1
ATOM 1003 C C . ASP A 1 126 ? -2.951 -26.094 -16.219 1 98.75 126 ASP A C 1
ATOM 1005 O O . ASP A 1 126 ? -3.873 -25.672 -16.922 1 98.75 126 ASP A O 1
ATOM 1009 N N . ALA A 1 127 ? -2.896 -25.844 -14.914 1 98.88 127 ALA A N 1
ATOM 1010 C CA . ALA A 1 127 ? -3.857 -24.953 -14.258 1 98.88 127 ALA A CA 1
ATOM 1011 C C . ALA A 1 127 ? -3.727 -23.531 -14.781 1 98.88 127 ALA A C 1
ATOM 1013 O O . ALA A 1 127 ? -4.73 -22.859 -15.023 1 98.88 127 ALA A O 1
ATOM 1014 N N . ALA A 1 128 ? -2.521 -23.094 -14.945 1 98.88 128 ALA A N 1
ATOM 1015 C CA . ALA A 1 128 ? -2.283 -21.75 -15.484 1 98.88 128 ALA A CA 1
ATOM 1016 C C . ALA A 1 128 ? -2.906 -21.609 -16.875 1 98.88 128 ALA A C 1
ATOM 1018 O O . ALA A 1 128 ? -3.539 -20.594 -17.172 1 98.88 128 ALA A O 1
ATOM 1019 N N . ARG A 1 129 ? -2.713 -22.594 -17.719 1 98.81 129 ARG A N 1
ATOM 1020 C CA . ARG A 1 129 ? -3.289 -22.562 -19.047 1 98.81 129 ARG A CA 1
ATOM 1021 C C . ARG A 1 129 ? -4.812 -22.531 -19 1 98.81 129 ARG A C 1
ATOM 1023 O O . ARG A 1 129 ? -5.453 -21.797 -19.75 1 98.81 129 ARG A O 1
ATOM 1030 N N . TYR A 1 130 ? -5.324 -23.328 -18.109 1 98.88 130 TYR A N 1
ATOM 1031 C CA . TYR A 1 130 ? -6.77 -23.359 -17.922 1 98.88 130 TYR A CA 1
ATOM 1032 C C . TYR A 1 130 ? -7.293 -21.984 -17.531 1 98.88 130 TYR A C 1
ATOM 1034 O O . TYR A 1 130 ? -8.273 -21.484 -18.094 1 98.88 130 TYR A O 1
ATOM 1042 N N . LEU A 1 131 ? -6.668 -21.344 -16.562 1 98.88 131 LEU A N 1
ATOM 1043 C CA . LEU A 1 131 ? -7.047 -20 -16.094 1 98.88 131 LEU A CA 1
ATOM 1044 C C . LEU A 1 131 ? -6.934 -18.984 -17.219 1 98.88 131 LEU A C 1
ATOM 1046 O O . LEU A 1 131 ? -7.809 -18.125 -17.375 1 98.88 131 LEU A O 1
ATOM 1050 N N . ALA A 1 132 ? -5.859 -19.047 -18 1 98.81 132 ALA A N 1
ATOM 1051 C CA . ALA A 1 132 ? -5.652 -18.156 -19.125 1 98.81 132 ALA A CA 1
ATOM 1052 C C . ALA A 1 132 ? -6.762 -18.312 -20.156 1 98.81 132 ALA A C 1
ATOM 1054 O O . ALA A 1 132 ? -7.277 -17.312 -20.688 1 98.81 132 ALA A O 1
ATOM 1055 N N . ASP A 1 133 ? -7.094 -19.531 -20.422 1 98.62 133 ASP A N 1
ATOM 1056 C CA . ASP A 1 133 ? -8.133 -19.828 -21.391 1 98.62 133 ASP A CA 1
ATOM 1057 C C . ASP A 1 133 ? -9.484 -19.281 -20.938 1 98.62 133 ASP A C 1
ATOM 1059 O O . ASP A 1 133 ? -10.312 -18.891 -21.766 1 98.62 133 ASP A O 1
ATOM 1063 N N . LYS A 1 134 ? -9.703 -19.25 -19.656 1 98.62 134 LYS A N 1
ATOM 1064 C CA . LYS A 1 134 ? -10.938 -18.703 -19.094 1 98.62 134 LYS A CA 1
ATOM 1065 C C . LYS A 1 134 ? -10.938 -17.188 -19.141 1 98.62 134 LYS A C 1
ATOM 1067 O O . LYS A 1 134 ? -11.961 -16.547 -18.859 1 98.62 134 LYS A O 1
ATOM 1072 N N . LYS A 1 135 ? -9.766 -16.594 -19.422 1 98.56 135 LYS A N 1
ATOM 1073 C CA . LYS A 1 135 ? -9.602 -15.156 -19.547 1 98.56 135 LYS A CA 1
ATOM 1074 C C . LYS A 1 135 ? -9.906 -14.453 -18.234 1 98.56 135 LYS A C 1
ATOM 1076 O O . LYS A 1 135 ? -10.656 -13.477 -18.203 1 98.56 135 LYS A O 1
ATOM 1081 N N . ILE A 1 136 ? -9.359 -15.023 -17.188 1 98.81 136 ILE A N 1
ATOM 1082 C CA . ILE A 1 136 ? -9.547 -14.375 -15.898 1 98.81 136 ILE A CA 1
ATOM 1083 C C . ILE A 1 136 ? -8.742 -13.078 -15.852 1 98.81 136 ILE A C 1
ATOM 1085 O O . ILE A 1 136 ? -7.797 -12.898 -16.625 1 98.81 136 ILE A O 1
ATOM 1089 N N . ARG A 1 137 ? -9.125 -12.211 -14.961 1 98.44 137 ARG A N 1
ATOM 1090 C CA . ARG A 1 137 ? -8.477 -10.922 -14.742 1 98.44 137 ARG A CA 1
ATOM 1091 C C . ARG A 1 137 ? -7.184 -11.094 -13.953 1 98.44 137 ARG A C 1
ATOM 1093 O O . ARG A 1 137 ? -6.18 -10.438 -14.25 1 98.44 137 ARG A O 1
ATOM 1100 N N . GLY A 1 138 ? -7.242 -11.914 -12.953 1 98.88 138 GLY A N 1
ATOM 1101 C CA . GLY A 1 138 ? -6.078 -12.117 -12.102 1 98.88 138 GLY A CA 1
ATOM 1102 C C . GLY A 1 138 ? -6.18 -13.352 -11.227 1 98.88 138 GLY A C 1
ATOM 1103 O O . GLY A 1 138 ? -7.262 -13.914 -11.07 1 98.88 138 GLY A O 1
ATOM 1104 N N . VAL A 1 139 ? -5.055 -13.734 -10.695 1 98.94 139 VAL A N 1
ATOM 1105 C CA . VAL A 1 139 ? -4.961 -14.875 -9.789 1 98.94 139 VAL A CA 1
ATOM 1106 C C . VAL A 1 139 ? -4.008 -14.539 -8.641 1 98.94 139 VAL A C 1
ATOM 1108 O O . VAL A 1 139 ? -2.973 -13.906 -8.844 1 98.94 139 VAL A O 1
ATOM 1111 N N . GLY A 1 140 ? -4.426 -14.883 -7.434 1 98.94 140 GLY A N 1
ATOM 1112 C CA . GLY A 1 140 ? -3.607 -14.742 -6.242 1 98.94 140 GLY A CA 1
ATOM 1113 C C . GLY A 1 140 ? -3.346 -16.062 -5.539 1 98.94 140 GLY A C 1
ATOM 1114 O O . GLY A 1 140 ? -4.215 -16.938 -5.504 1 98.94 140 GLY A O 1
ATOM 1115 N N . ILE A 1 141 ? -2.16 -16.172 -4.945 1 98.88 141 ILE A N 1
ATOM 1116 C CA . ILE A 1 141 ? -1.784 -17.375 -4.234 1 98.88 141 ILE A CA 1
ATOM 1117 C C . ILE A 1 141 ? -1.166 -17.016 -2.885 1 98.88 141 ILE A C 1
ATOM 1119 O O . ILE A 1 141 ? -0.573 -15.953 -2.734 1 98.88 141 ILE A O 1
ATOM 1123 N N . ASP A 1 142 ? -1.295 -17.891 -1.91 1 98.75 142 ASP A N 1
ATOM 1124 C CA . ASP A 1 142 ? -0.787 -17.656 -0.562 1 98.75 142 ASP A CA 1
ATOM 1125 C C . ASP A 1 142 ? 0.619 -18.234 -0.398 1 98.75 142 ASP A C 1
ATOM 1127 O O . ASP A 1 142 ? 0.938 -18.812 0.639 1 98.75 142 ASP A O 1
ATOM 1131 N N . ALA A 1 143 ? 1.464 -18.172 -1.401 1 98.5 143 ALA A N 1
ATOM 1132 C CA . ALA A 1 143 ? 2.887 -18.516 -1.407 1 98.5 143 ALA A CA 1
ATOM 1133 C C . ALA A 1 143 ? 3.715 -17.359 -1.979 1 98.5 143 ALA A C 1
ATOM 1135 O O . ALA A 1 143 ? 3.197 -16.531 -2.719 1 98.5 143 ALA A O 1
ATOM 1136 N N . LEU A 1 144 ? 5.039 -17.344 -1.693 1 98.25 144 LEU A N 1
ATOM 1137 C CA . LEU A 1 144 ? 5.91 -16.281 -2.172 1 98.25 144 LEU A CA 1
ATOM 1138 C C . LEU A 1 144 ? 6.23 -16.469 -3.652 1 98.25 144 LEU A C 1
ATOM 1140 O O . LEU A 1 144 ? 6.918 -15.633 -4.25 1 98.25 144 LEU A O 1
ATOM 1144 N N . GLY A 1 145 ? 5.719 -17.516 -4.246 1 98.19 145 GLY A N 1
ATOM 1145 C CA . GLY A 1 145 ? 5.805 -17.781 -5.672 1 98.19 145 GLY A CA 1
ATOM 1146 C C . GLY A 1 145 ? 4.59 -18.5 -6.219 1 98.19 145 GLY A C 1
ATOM 1147 O O . GLY A 1 145 ? 4.141 -19.5 -5.633 1 98.19 145 GLY A O 1
ATOM 1148 N N . ILE A 1 146 ? 4.082 -18.062 -7.348 1 98.62 146 ILE A N 1
ATOM 1149 C CA . ILE A 1 146 ? 2.951 -18.734 -7.98 1 98.62 146 ILE A CA 1
ATOM 1150 C C . ILE A 1 146 ? 3.418 -20.031 -8.641 1 98.62 146 ILE A C 1
ATOM 1152 O O . ILE A 1 146 ? 2.6 -20.875 -9 1 98.62 146 ILE A O 1
ATOM 1156 N N . GLU A 1 147 ? 4.723 -20.141 -8.688 1 97.62 147 GLU A N 1
ATOM 1157 C CA . GLU A 1 147 ? 5.375 -21.219 -9.43 1 97.62 147 GLU A CA 1
ATOM 1158 C C . GLU A 1 147 ? 6.586 -21.766 -8.664 1 97.62 147 GLU A C 1
ATOM 1160 O O . GLU A 1 147 ? 7.215 -21.031 -7.895 1 97.62 147 GLU A O 1
ATOM 1165 N N . ARG A 1 148 ? 6.828 -23.047 -8.828 1 96.69 148 ARG A N 1
ATOM 1166 C CA . ARG A 1 148 ? 7.973 -23.688 -8.188 1 96.69 148 ARG A CA 1
ATOM 1167 C C . ARG A 1 148 ? 8.578 -24.75 -9.102 1 96.69 148 ARG A C 1
ATOM 1169 O O . ARG A 1 148 ? 7.859 -25.578 -9.664 1 96.69 148 ARG A O 1
ATOM 1176 N N . SER A 1 149 ? 9.891 -24.766 -9.297 1 94 149 SER A N 1
ATOM 1177 C CA . SER A 1 149 ? 10.656 -25.844 -9.898 1 94 149 SER A CA 1
ATOM 1178 C C . SER A 1 149 ? 10.086 -26.234 -11.266 1 94 149 SER A C 1
ATOM 1180 O O . SER A 1 149 ? 9.906 -27.422 -11.555 1 94 149 SER A O 1
ATOM 1182 N N . GLN A 1 150 ? 9.656 -25.328 -12.047 1 95.75 150 GLN A N 1
ATOM 1183 C CA . GLN A 1 150 ? 9.281 -25.516 -13.445 1 95.75 150 GLN A CA 1
ATOM 1184 C C . GLN A 1 150 ? 10.211 -24.734 -14.367 1 95.75 150 GLN A C 1
ATOM 1186 O O . GLN A 1 150 ? 10 -23.531 -14.602 1 95.75 150 GLN A O 1
ATOM 1191 N N . PRO A 1 151 ? 11.258 -25.484 -14.875 1 93.94 151 PRO A N 1
ATOM 1192 C CA . PRO A 1 151 ? 12.211 -24.781 -15.75 1 93.94 151 PRO A CA 1
ATOM 1193 C C . PRO A 1 151 ? 11.516 -24 -16.875 1 93.94 151 PRO A C 1
ATOM 1195 O O . PRO A 1 151 ? 10.586 -24.516 -17.484 1 93.94 151 PRO A O 1
ATOM 1198 N N . GLY A 1 152 ? 11.992 -22.766 -17.078 1 94.69 152 GLY A N 1
ATOM 1199 C CA . GLY A 1 152 ? 11.438 -21.891 -18.094 1 94.69 152 GLY A CA 1
ATOM 1200 C C . GLY A 1 152 ? 10.258 -21.062 -17.609 1 94.69 152 GLY A C 1
ATOM 1201 O O . GLY A 1 152 ? 9.75 -20.203 -18.328 1 94.69 152 GLY A O 1
ATOM 1202 N N . HIS A 1 153 ? 9.789 -21.391 -16.406 1 96.75 153 HIS A N 1
ATOM 1203 C CA . HIS A 1 153 ? 8.734 -20.641 -15.727 1 96.75 153 HIS A CA 1
ATOM 1204 C C . HIS A 1 153 ? 7.473 -20.578 -16.578 1 96.75 153 HIS A C 1
ATOM 1206 O O . HIS A 1 153 ? 6.93 -19.5 -16.828 1 96.75 153 HIS A O 1
ATOM 1212 N N . PRO A 1 154 ? 6.941 -21.75 -16.984 1 97.44 154 PRO A N 1
ATOM 1213 C CA . PRO A 1 154 ? 5.785 -21.781 -17.891 1 97.44 154 PRO A CA 1
ATOM 1214 C C . PRO A 1 154 ? 4.527 -21.188 -17.25 1 97.44 154 PRO A C 1
ATOM 1216 O O . PRO A 1 154 ? 3.695 -20.594 -17.938 1 97.44 154 PRO A O 1
ATOM 1219 N N . THR A 1 155 ? 4.34 -21.344 -15.945 1 98.31 155 THR A N 1
ATOM 1220 C CA . THR A 1 155 ? 3.176 -20.781 -15.273 1 98.31 155 THR A CA 1
ATOM 1221 C C . THR A 1 155 ? 3.168 -19.266 -15.383 1 98.31 155 THR A C 1
ATOM 1223 O O . THR A 1 155 ? 2.201 -18.672 -15.867 1 98.31 155 THR A O 1
ATOM 1226 N N . HIS A 1 156 ? 4.254 -18.625 -14.992 1 97.81 156 HIS A N 1
ATOM 1227 C CA . HIS A 1 156 ? 4.375 -17.172 -15.094 1 97.81 156 HIS A CA 1
ATOM 1228 C C . HIS A 1 156 ? 4.133 -16.688 -16.516 1 97.81 156 HIS A C 1
ATOM 1230 O O . HIS A 1 156 ? 3.328 -15.789 -16.75 1 97.81 156 HIS A O 1
ATOM 1236 N N . LYS A 1 157 ? 4.809 -17.328 -17.438 1 96.31 157 LYS A N 1
ATOM 1237 C CA . LYS A 1 157 ? 4.781 -16.859 -18.828 1 96.31 157 LYS A CA 1
ATOM 1238 C C . LYS A 1 157 ? 3.383 -17 -19.422 1 96.31 157 LYS A C 1
ATOM 1240 O O . LYS A 1 157 ? 2.908 -16.109 -20.125 1 96.31 157 LYS A O 1
ATOM 1245 N N . THR A 1 158 ? 2.732 -18.125 -19.141 1 97.75 158 THR A N 1
ATOM 1246 C CA . THR A 1 158 ? 1.379 -18.359 -19.641 1 97.75 158 THR A CA 1
ATOM 1247 C C . THR A 1 158 ? 0.424 -17.281 -19.109 1 97.75 158 THR A C 1
ATOM 1249 O O . THR A 1 158 ? -0.326 -16.688 -19.891 1 97.75 158 THR A O 1
ATOM 1252 N N . LEU A 1 159 ? 0.468 -17.031 -17.859 1 98.12 159 LEU A N 1
ATOM 1253 C CA . LEU A 1 159 ? -0.426 -16.047 -17.234 1 98.12 159 LEU A CA 1
ATOM 1254 C C . LEU A 1 159 ? -0.145 -14.648 -17.75 1 98.12 159 LEU A C 1
ATOM 1256 O O . LEU A 1 159 ? -1.066 -13.938 -18.156 1 98.12 159 LEU A O 1
ATOM 1260 N N . PHE A 1 160 ? 1.129 -14.266 -17.812 1 96.69 160 PHE A N 1
ATOM 1261 C CA . PHE A 1 160 ? 1.504 -12.93 -18.266 1 96.69 160 PHE A CA 1
ATOM 1262 C C . PHE A 1 160 ? 1.122 -12.727 -19.734 1 96.69 160 PHE A C 1
ATOM 1264 O O . PHE A 1 160 ? 0.637 -11.656 -20.109 1 96.69 160 PHE A O 1
ATOM 1271 N N . SER A 1 161 ? 1.34 -13.711 -20.531 1 95.62 161 SER A N 1
ATOM 1272 C CA . SER A 1 161 ? 1.013 -13.609 -21.953 1 95.62 161 SER A CA 1
ATOM 1273 C C . SER A 1 161 ? -0.481 -13.391 -22.156 1 95.62 161 SER A C 1
ATOM 1275 O O . SER A 1 161 ? -0.888 -12.742 -23.125 1 95.62 161 SER A O 1
ATOM 1277 N N . ALA A 1 162 ? -1.271 -13.914 -21.266 1 97.38 162 ALA A N 1
ATOM 1278 C CA . ALA A 1 162 ? -2.721 -13.773 -21.359 1 97.38 162 ALA A CA 1
ATOM 1279 C C . ALA A 1 162 ? -3.193 -12.492 -20.672 1 97.38 162 ALA A C 1
ATOM 1281 O O . ALA A 1 162 ? -4.395 -12.227 -20.609 1 97.38 162 ALA A O 1
ATOM 1282 N N . GLY A 1 163 ? -2.293 -11.703 -20.109 1 96.81 163 GLY A N 1
ATOM 1283 C CA . GLY A 1 163 ? -2.645 -10.469 -19.438 1 96.81 163 GLY A CA 1
ATOM 1284 C C . GLY A 1 163 ? -3.217 -10.688 -18.047 1 96.81 163 GLY A C 1
ATOM 1285 O O . GLY A 1 163 ? -3.91 -9.82 -17.516 1 96.81 163 GLY A O 1
ATOM 1286 N N . VAL A 1 164 ? -2.984 -11.844 -17.453 1 98.44 164 VAL A N 1
ATOM 1287 C CA . VAL A 1 164 ? -3.502 -12.18 -16.141 1 98.44 164 VAL A CA 1
ATOM 1288 C C . VAL A 1 164 ? -2.594 -11.586 -15.062 1 98.44 164 VAL A C 1
ATOM 1290 O O . VAL A 1 164 ? -1.374 -11.758 -15.102 1 98.44 164 VAL A O 1
ATOM 1293 N N . ILE A 1 165 ? -3.152 -10.852 -14.109 1 98.81 165 ILE A N 1
ATOM 1294 C CA . ILE A 1 165 ? -2.402 -10.273 -13 1 98.81 165 ILE A CA 1
ATOM 1295 C C . ILE A 1 165 ? -2.088 -11.352 -11.969 1 98.81 165 ILE A C 1
ATOM 1297 O O . ILE A 1 165 ? -2.934 -12.203 -11.672 1 98.81 165 ILE A O 1
ATOM 1301 N N . VAL A 1 166 ? -0.88 -11.312 -11.445 1 98.88 166 VAL A N 1
ATOM 1302 C CA . VAL A 1 166 ? -0.461 -12.312 -10.461 1 98.88 166 VAL A CA 1
ATOM 1303 C C . VAL A 1 166 ? -0.164 -11.625 -9.133 1 98.88 166 VAL A C 1
ATOM 1305 O O . VAL A 1 166 ? 0.658 -10.711 -9.062 1 98.88 166 VAL A O 1
ATOM 1308 N N . ILE A 1 167 ? -0.811 -12.055 -8.07 1 98.94 167 ILE A N 1
ATOM 1309 C CA . ILE A 1 167 ? -0.526 -11.641 -6.703 1 98.94 167 ILE A CA 1
ATOM 1310 C C . ILE A 1 167 ? 0.072 -12.812 -5.922 1 98.94 167 ILE A C 1
ATOM 1312 O O . ILE A 1 167 ? -0.437 -13.93 -5.988 1 98.94 167 ILE A O 1
ATOM 1316 N N . GLU A 1 168 ? 1.146 -12.562 -5.219 1 98.94 168 GLU A N 1
ATOM 1317 C CA . GLU A 1 168 ? 1.813 -13.594 -4.426 1 98.94 168 GLU A CA 1
ATOM 1318 C C . GLU A 1 168 ? 1.937 -13.172 -2.965 1 98.94 168 GLU A C 1
ATOM 1320 O O . GLU A 1 168 ? 1.895 -11.977 -2.652 1 98.94 168 GLU A O 1
ATOM 1325 N N . GLY A 1 169 ? 2.057 -14.141 -2.121 1 98.69 169 GLY A N 1
ATOM 1326 C CA . GLY A 1 169 ? 2.369 -13.906 -0.72 1 98.69 169 GLY A CA 1
ATOM 1327 C C . GLY A 1 169 ? 1.148 -13.57 0.115 1 98.69 169 GLY A C 1
ATOM 1328 O O . GLY A 1 169 ? 1.269 -12.961 1.184 1 98.69 169 GLY A O 1
ATOM 1329 N N . LEU A 1 170 ? -0.024 -13.938 -0.345 1 98.88 170 LEU A N 1
ATOM 1330 C CA . LEU A 1 170 ? -1.244 -13.633 0.395 1 98.88 170 LEU A CA 1
ATOM 1331 C C . LEU A 1 170 ? -1.312 -14.445 1.684 1 98.88 170 LEU A C 1
ATOM 1333 O O . LEU A 1 170 ? -0.841 -15.586 1.729 1 98.88 170 LEU A O 1
ATOM 1337 N N . ARG A 1 171 ? -1.862 -13.859 2.744 1 98.75 171 ARG A N 1
ATOM 1338 C CA . ARG A 1 171 ? -2.164 -14.539 4 1 98.75 171 ARG A CA 1
ATOM 1339 C C . ARG A 1 171 ? -3.66 -14.812 4.133 1 98.75 171 ARG A C 1
ATOM 1341 O O . ARG A 1 171 ? -4.418 -13.938 4.559 1 98.75 171 ARG A O 1
ATOM 1348 N N . LEU A 1 172 ? -4.059 -16.047 3.893 1 98.75 172 LEU A N 1
ATOM 1349 C CA . LEU A 1 172 ? -5.477 -16.312 3.699 1 98.75 172 LEU A CA 1
ATOM 1350 C C . LEU A 1 172 ? -6 -17.266 4.777 1 98.75 172 LEU A C 1
ATOM 1352 O O . LEU A 1 172 ? -7.16 -17.688 4.734 1 98.75 172 LEU A O 1
ATOM 1356 N N . LYS A 1 173 ? -5.207 -17.531 5.773 1 98 173 LYS A N 1
ATOM 1357 C CA . LYS A 1 173 ? -5.5 -18.562 6.762 1 98 173 LYS A CA 1
ATOM 1358 C C . LYS A 1 173 ? -6.883 -18.359 7.375 1 98 173 LYS A C 1
ATOM 1360 O O . LYS A 1 173 ? -7.645 -19.312 7.527 1 98 173 LYS A O 1
ATOM 1365 N N . ASP A 1 174 ? -7.324 -17.141 7.648 1 97 174 ASP A N 1
ATOM 1366 C CA . ASP A 1 174 ? -8.523 -16.875 8.438 1 97 174 ASP A CA 1
ATOM 1367 C C . ASP A 1 174 ? -9.68 -16.438 7.535 1 97 174 ASP A C 1
ATOM 1369 O O . ASP A 1 174 ? -10.711 -15.961 8.023 1 97 174 ASP A O 1
ATOM 1373 N N . VAL A 1 175 ? -9.562 -16.562 6.297 1 98.38 175 VAL A N 1
ATOM 1374 C CA . VAL A 1 175 ? -10.5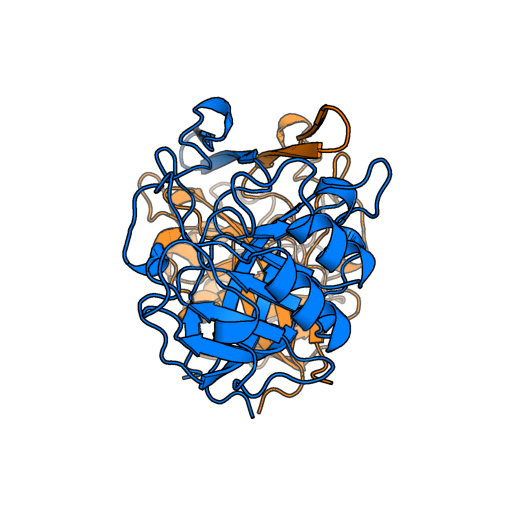78 -16.062 5.375 1 98.38 175 VAL A CA 1
ATOM 1375 C C . VAL A 1 175 ? -11.398 -17.234 4.836 1 98.38 175 VAL A C 1
ATOM 1377 O O . VAL A 1 175 ? -10.859 -18.125 4.191 1 98.38 175 VAL A O 1
ATOM 1380 N N . PRO A 1 176 ? -12.703 -17.281 5.051 1 98 176 PRO A N 1
ATOM 1381 C CA . PRO A 1 176 ? -13.539 -18.328 4.461 1 98 176 PRO A CA 1
ATOM 1382 C C . PRO A 1 176 ? -13.648 -18.203 2.941 1 98 176 PRO A C 1
ATOM 1384 O O . PRO A 1 176 ? -13.539 -17.109 2.396 1 98 176 PRO A O 1
ATOM 1387 N N . GLU A 1 177 ? -13.75 -19.391 2.314 1 98.5 177 GLU A N 1
ATOM 1388 C CA . GLU A 1 177 ? -14.094 -19.375 0.896 1 98.5 177 GLU A CA 1
ATOM 1389 C C . GLU A 1 177 ? -15.32 -18.516 0.636 1 98.5 177 GLU A C 1
ATOM 1391 O O . GLU A 1 177 ? -16.25 -18.484 1.448 1 98.5 177 GLU A O 1
ATOM 1396 N N . GLY A 1 178 ? -15.297 -17.797 -0.505 1 98 178 GLY A N 1
ATOM 1397 C CA . GLY A 1 178 ? -16.438 -16.953 -0.819 1 98 178 GLY A CA 1
ATOM 1398 C C . GLY A 1 178 ? -16.109 -15.844 -1.803 1 98 178 GLY A C 1
ATOM 1399 O O . GLY A 1 178 ? -15.047 -15.867 -2.438 1 98 178 GLY A O 1
ATOM 1400 N N . SER A 1 179 ? -17.109 -14.961 -2.004 1 97.88 179 SER A N 1
ATOM 1401 C CA . SER A 1 179 ? -16.969 -13.789 -2.852 1 97.88 179 SER A CA 1
ATOM 1402 C C . SER A 1 179 ? -16.719 -12.531 -2.02 1 97.88 179 SER A C 1
ATOM 1404 O O . SER A 1 179 ? -17.328 -12.344 -0.969 1 97.88 179 SER A O 1
ATOM 1406 N N . TYR A 1 180 ? -15.773 -11.75 -2.471 1 97.69 180 TYR A N 1
ATOM 1407 C CA . TYR A 1 180 ? -15.383 -10.523 -1.772 1 97.69 180 TYR A CA 1
ATOM 1408 C C . TYR A 1 180 ? -15.188 -9.375 -2.752 1 97.69 180 TYR A C 1
ATOM 1410 O O . TYR A 1 180 ? -15.156 -9.586 -3.967 1 97.69 180 TYR A O 1
ATOM 1418 N N . PHE A 1 181 ? -15.195 -8.164 -2.252 1 96.75 181 PHE A N 1
ATOM 1419 C CA . PHE A 1 181 ? -14.656 -7.008 -2.953 1 96.75 181 PHE A CA 1
ATOM 1420 C C . PHE A 1 181 ? -13.203 -6.762 -2.553 1 96.75 181 PHE A C 1
ATOM 1422 O O . PHE A 1 181 ? -12.914 -6.504 -1.382 1 96.75 181 PHE A O 1
ATOM 1429 N N . MET A 1 182 ? -12.391 -6.887 -3.447 1 98.19 182 MET A N 1
ATOM 1430 C CA . MET A 1 182 ? -10.961 -6.777 -3.176 1 98.19 182 MET A CA 1
ATOM 1431 C C . MET A 1 182 ? -10.453 -5.371 -3.486 1 98.19 182 MET A C 1
ATOM 1433 O O . MET A 1 182 ? -10.812 -4.789 -4.508 1 98.19 182 MET A O 1
ATOM 1437 N N . VAL A 1 183 ? -9.664 -4.828 -2.609 1 97.94 183 VAL A N 1
ATOM 1438 C CA . VAL A 1 183 ? -8.789 -3.688 -2.873 1 97.94 183 VAL A CA 1
ATOM 1439 C C . VAL A 1 183 ? -7.332 -4.113 -2.729 1 97.94 183 VAL A C 1
ATOM 1441 O O . VAL A 1 183 ? -6.809 -4.191 -1.615 1 97.94 183 VAL A O 1
ATOM 1444 N N . ALA A 1 184 ? -6.707 -4.469 -3.777 1 98.75 184 ALA A N 1
ATOM 1445 C CA . ALA A 1 184 ? -5.258 -4.652 -3.828 1 98.75 184 ALA A CA 1
ATOM 1446 C C . ALA A 1 184 ? -4.547 -3.34 -4.133 1 98.75 184 ALA A C 1
ATOM 1448 O O . ALA A 1 184 ? -4.656 -2.807 -5.238 1 98.75 184 ALA A O 1
ATOM 1449 N N . ALA A 1 185 ? -3.838 -2.838 -3.199 1 98.69 185 ALA A N 1
ATOM 1450 C CA . ALA A 1 185 ? -3.254 -1.5 -3.256 1 98.69 185 ALA A CA 1
ATOM 1451 C C . ALA A 1 185 ? -1.73 -1.563 -3.217 1 98.69 185 ALA A C 1
ATOM 1453 O O . ALA A 1 185 ? -1.127 -1.499 -2.145 1 98.69 185 ALA A O 1
ATOM 1454 N N . PRO A 1 186 ? -1.109 -1.643 -4.344 1 98.81 186 PRO A N 1
ATOM 1455 C CA . PRO A 1 186 ? 0.354 -1.668 -4.387 1 98.81 186 PRO A CA 1
ATOM 1456 C C . PRO A 1 186 ? 0.975 -0.29 -4.164 1 98.81 186 PRO A C 1
ATOM 1458 O O . PRO A 1 186 ? 0.33 0.73 -4.414 1 98.81 186 PRO A O 1
ATOM 1461 N N . LEU A 1 187 ? 2.172 -0.306 -3.619 1 98.62 187 LEU A N 1
ATOM 1462 C CA . LEU A 1 187 ? 2.941 0.925 -3.762 1 98.62 187 LEU A CA 1
ATOM 1463 C C . LEU A 1 187 ? 2.945 1.398 -5.211 1 98.62 187 LEU A C 1
ATOM 1465 O O . LEU A 1 187 ? 3.068 0.588 -6.133 1 98.62 187 LEU A O 1
ATOM 1469 N N . LYS A 1 188 ? 2.801 2.672 -5.352 1 98.56 188 LYS A N 1
ATOM 1470 C CA . LYS A 1 188 ? 2.734 3.232 -6.699 1 98.56 188 LYS A CA 1
ATOM 1471 C C . LYS A 1 188 ? 4.129 3.406 -7.293 1 98.56 188 LYS A C 1
ATOM 1473 O O . LYS A 1 188 ? 4.559 4.531 -7.559 1 98.56 188 LYS A O 1
ATOM 1478 N N . LEU A 1 189 ? 4.832 2.34 -7.562 1 98.56 189 LEU A N 1
ATOM 1479 C CA . LEU A 1 189 ? 6.203 2.334 -8.07 1 98.56 189 LEU A CA 1
ATOM 1480 C C . LEU A 1 189 ? 6.223 2.518 -9.578 1 98.56 189 LEU A C 1
ATOM 1482 O O . LEU A 1 189 ? 5.355 1.998 -10.289 1 98.56 189 LEU A O 1
ATOM 1486 N N . ILE A 1 190 ? 7.207 3.223 -10.047 1 98.25 190 ILE A N 1
ATOM 1487 C CA . ILE A 1 190 ? 7.434 3.381 -11.477 1 98.25 190 ILE A CA 1
ATOM 1488 C C . ILE A 1 190 ? 8.695 2.629 -11.891 1 98.25 190 ILE A C 1
ATOM 1490 O O . ILE A 1 190 ? 9.734 2.744 -11.234 1 98.25 190 ILE A O 1
ATOM 1494 N N . GLY A 1 191 ? 8.562 1.814 -12.914 1 97.56 191 GLY A N 1
ATOM 1495 C CA . GLY A 1 191 ? 9.734 1.247 -13.555 1 97.56 191 GLY A CA 1
ATOM 1496 C C . GLY A 1 191 ? 10.172 -0.071 -12.945 1 97.56 191 GLY A C 1
ATOM 1497 O O . GLY A 1 191 ? 11.297 -0.529 -13.188 1 97.56 191 GLY A O 1
ATOM 1498 N N . THR A 1 192 ? 9.352 -0.685 -12.164 1 98.44 192 THR A N 1
ATOM 1499 C CA . THR A 1 192 ? 9.773 -1.893 -11.469 1 98.44 192 THR A CA 1
ATOM 1500 C C . THR A 1 192 ? 9.086 -3.125 -12.047 1 98.44 192 THR A C 1
ATOM 1502 O O . THR A 1 192 ? 8.125 -3.002 -12.812 1 98.44 192 THR A O 1
ATOM 1505 N N . ASP A 1 193 ? 9.594 -4.289 -11.664 1 98.56 193 ASP A N 1
ATOM 1506 C CA . ASP A 1 193 ? 9.078 -5.57 -12.141 1 98.56 193 ASP A CA 1
ATOM 1507 C C . ASP A 1 193 ? 8.047 -6.137 -11.164 1 98.56 193 ASP A C 1
ATOM 1509 O O . ASP A 1 193 ? 7.48 -7.207 -11.398 1 98.56 193 ASP A O 1
ATOM 1513 N N . ALA A 1 194 ? 7.781 -5.508 -10.117 1 98.75 194 ALA A N 1
ATOM 1514 C CA . ALA A 1 194 ? 6.766 -5.828 -9.117 1 98.75 194 ALA A CA 1
ATOM 1515 C C . ALA A 1 194 ? 6.527 -4.652 -8.18 1 98.75 194 ALA A C 1
ATOM 1517 O O . ALA A 1 194 ? 7.188 -3.617 -8.289 1 98.75 194 ALA A O 1
ATOM 1518 N N . ALA A 1 195 ? 5.594 -4.809 -7.309 1 98.81 195 ALA A N 1
ATOM 1519 C CA . ALA A 1 195 ? 5.387 -3.865 -6.211 1 98.81 195 ALA A CA 1
ATOM 1520 C C . ALA A 1 195 ? 4.762 -4.555 -5.004 1 98.81 195 ALA A C 1
ATOM 1522 O O . ALA A 1 195 ? 3.805 -5.324 -5.145 1 98.81 195 ALA A O 1
ATOM 1523 N N . PRO A 1 196 ? 5.336 -4.277 -3.787 1 98.81 196 PRO A N 1
ATOM 1524 C CA . PRO A 1 196 ? 4.629 -4.691 -2.574 1 98.81 196 PRO A CA 1
ATOM 1525 C C . PRO A 1 196 ? 3.242 -4.062 -2.451 1 98.81 196 PRO A C 1
ATOM 1527 O O . PRO A 1 196 ? 3.035 -2.928 -2.895 1 98.81 196 PRO A O 1
ATOM 1530 N N . ALA A 1 197 ? 2.334 -4.828 -1.881 1 98.88 197 ALA A N 1
ATOM 1531 C CA . ALA A 1 197 ? 0.949 -4.359 -1.899 1 98.88 197 ALA A CA 1
ATOM 1532 C C . ALA A 1 197 ? 0.257 -4.645 -0.569 1 98.88 197 ALA A C 1
ATOM 1534 O O . ALA A 1 197 ? 0.601 -5.602 0.125 1 98.88 197 ALA A O 1
ATOM 1535 N N . ARG A 1 198 ? -0.606 -3.748 -0.164 1 98.88 198 ARG A N 1
ATOM 1536 C CA . ARG A 1 198 ? -1.616 -4.035 0.85 1 98.88 198 ARG A CA 1
ATOM 1537 C C . ARG A 1 198 ? -2.895 -4.566 0.212 1 98.88 198 ARG A C 1
ATOM 1539 O O . ARG A 1 198 ? -3.471 -3.924 -0.668 1 98.88 198 ARG A O 1
ATOM 1546 N N . VAL A 1 199 ? -3.344 -5.73 0.593 1 98.88 199 VAL A N 1
ATOM 1547 C CA . VAL A 1 199 ? -4.504 -6.363 -0.024 1 98.88 199 VAL A CA 1
ATOM 1548 C C . VAL A 1 199 ? -5.594 -6.582 1.024 1 98.88 199 VAL A C 1
ATOM 1550 O O . VAL A 1 199 ? -5.344 -7.195 2.066 1 98.88 199 VAL A O 1
ATOM 1553 N N . LEU A 1 200 ? -6.77 -6.086 0.732 1 98.62 200 LEU A N 1
ATOM 1554 C CA . LEU A 1 200 ? -7.926 -6.141 1.62 1 98.62 200 LEU A CA 1
ATOM 1555 C C . LEU A 1 200 ? -9.117 -6.793 0.923 1 98.62 200 LEU A C 1
ATOM 1557 O O . LEU A 1 200 ? -9.367 -6.531 -0.254 1 98.62 200 LEU A O 1
ATOM 1561 N N . LEU A 1 201 ? -9.789 -7.672 1.617 1 98.44 201 LEU A N 1
ATOM 1562 C CA . LEU A 1 201 ? -11.008 -8.305 1.134 1 98.44 201 LEU A CA 1
ATOM 1563 C C . LEU A 1 201 ? -12.219 -7.836 1.942 1 98.44 201 LEU A C 1
ATOM 1565 O O . LEU A 1 201 ? -12.336 -8.156 3.129 1 98.44 201 LEU A O 1
ATOM 1569 N N . PHE A 1 202 ? -13.086 -7.18 1.261 1 97 202 PHE A N 1
ATOM 1570 C CA . PHE A 1 202 ? -14.289 -6.672 1.91 1 97 202 PHE A CA 1
ATOM 1571 C C . PHE A 1 202 ? -15.461 -7.621 1.699 1 97 202 PHE A C 1
ATOM 1573 O O . PHE A 1 202 ? -15.648 -8.148 0.601 1 97 202 PHE A O 1
ATOM 1580 N N . GLU A 1 203 ? -16.266 -8.047 2.699 1 93.06 203 GLU A N 1
ATOM 1581 C CA . GLU A 1 203 ? -17.438 -8.906 2.59 1 93.06 203 GLU A CA 1
ATOM 1582 C C . GLU A 1 203 ? -18.578 -8.188 1.877 1 93.06 203 GLU A C 1
ATOM 1584 O O . GLU A 1 203 ? -19.281 -8.789 1.051 1 93.06 203 GLU A O 1
ATOM 1589 N N . LYS A 1 204 ? -19.188 -7.141 2.41 1 69.88 204 LYS A N 1
ATOM 1590 C CA . LYS A 1 204 ? -20.391 -6.516 1.874 1 69.88 204 LYS A CA 1
ATOM 1591 C C . LYS A 1 204 ? -20.094 -5.105 1.366 1 69.88 204 LYS A C 1
ATOM 1593 O O . LYS A 1 204 ? -19.781 -4.215 2.152 1 69.88 204 LYS A O 1
ATOM 1598 N N . MET A 1 205 ? -19.219 -4.859 0.525 1 57.72 205 MET A N 1
ATOM 1599 C CA . MET A 1 205 ? -19.297 -3.459 0.118 1 57.72 205 MET A CA 1
ATOM 1600 C C . MET A 1 205 ? -20.406 -3.26 -0.911 1 57.72 205 MET A C 1
ATOM 1602 O O . MET A 1 205 ? -20.25 -3.619 -2.078 1 57.72 205 MET A O 1
ATOM 1606 N N . GLN A 1 206 ? -21.578 -3.963 -1 1 41.28 206 GLN A N 1
ATOM 1607 C CA . GLN A 1 206 ? -22.547 -3.646 -2.037 1 41.28 206 GLN A CA 1
ATOM 1608 C C . GLN A 1 206 ? -22.969 -2.178 -1.975 1 41.28 206 GLN A C 1
ATOM 1610 O O . GLN A 1 206 ? -23.109 -1.614 -0.888 1 41.28 206 GLN A O 1
ATOM 1615 N N . MET B 1 1 ? -18.703 0.131 -12.695 1 62.62 1 MET B N 1
ATOM 1616 C CA . MET B 1 1 ? -17.359 0.161 -12.125 1 62.62 1 MET B CA 1
ATOM 1617 C C . MET B 1 1 ? -17.297 1.141 -10.961 1 62.62 1 MET B C 1
ATOM 1619 O O . MET B 1 1 ? -17.969 2.172 -10.969 1 62.62 1 MET B O 1
ATOM 1623 N N . THR B 1 2 ? -16.719 0.556 -9.844 1 78.94 2 THR B N 1
ATOM 1624 C CA . THR B 1 2 ? -16.609 1.438 -8.688 1 78.94 2 THR B CA 1
ATOM 1625 C C . THR B 1 2 ? -15.695 2.625 -8.992 1 78.94 2 THR B C 1
ATOM 1627 O O . THR B 1 2 ? -14.578 2.449 -9.469 1 78.94 2 THR B O 1
ATOM 1630 N N . LYS B 1 3 ? -16.281 3.781 -8.992 1 91.25 3 LYS B N 1
ATOM 1631 C CA . LYS B 1 3 ? -15.508 4.988 -9.281 1 91.25 3 LYS B CA 1
ATOM 1632 C C . LYS B 1 3 ? -14.688 5.418 -8.062 1 91.25 3 LYS B C 1
ATOM 1634 O O . LYS B 1 3 ? -15.203 5.465 -6.945 1 91.25 3 LYS B O 1
ATOM 1639 N N . PHE B 1 4 ? -13.359 5.57 -8.297 1 96.62 4 PHE B N 1
ATOM 1640 C CA . PHE B 1 4 ? -12.492 6.031 -7.215 1 96.62 4 PHE B CA 1
ATOM 1641 C C . PHE B 1 4 ? -11.43 6.984 -7.738 1 96.62 4 PHE B C 1
ATOM 1643 O O . PHE B 1 4 ? -11.164 7.027 -8.945 1 96.62 4 PHE B O 1
ATOM 1650 N N . TYR B 1 5 ? -10.891 7.832 -6.855 1 98.12 5 TYR B N 1
ATOM 1651 C CA . TYR B 1 5 ? -9.727 8.672 -7.109 1 98.12 5 TYR B CA 1
ATOM 1652 C C . TYR B 1 5 ? -8.477 8.078 -6.457 1 98.12 5 TYR B C 1
ATOM 1654 O O . TYR B 1 5 ? -8.484 7.75 -5.27 1 98.12 5 TYR B O 1
ATOM 1662 N N . ASP B 1 6 ? -7.496 7.82 -7.27 1 98.31 6 ASP B N 1
ATOM 1663 C CA . ASP B 1 6 ? -6.168 7.539 -6.727 1 98.31 6 ASP B CA 1
ATOM 1664 C C . ASP B 1 6 ? -5.457 8.828 -6.316 1 98.31 6 ASP B C 1
ATOM 1666 O O . ASP B 1 6 ? -5.039 9.609 -7.172 1 98.31 6 ASP B O 1
ATOM 1670 N N . VAL B 1 7 ? -5.223 9.039 -5.031 1 98.81 7 VAL B N 1
ATOM 1671 C CA . VAL B 1 7 ? -4.672 10.312 -4.57 1 98.81 7 VAL B CA 1
ATOM 1672 C C . VAL B 1 7 ? -3.268 10.094 -4.012 1 98.81 7 VAL B C 1
ATOM 1674 O O . VAL B 1 7 ? -2.863 10.758 -3.057 1 98.81 7 VAL B O 1
ATOM 1677 N N . THR B 1 8 ? -2.555 9.164 -4.551 1 98.69 8 THR B N 1
ATOM 1678 C CA . THR B 1 8 ? -1.229 8.727 -4.125 1 98.69 8 THR B CA 1
ATOM 1679 C C . THR B 1 8 ? -0.156 9.25 -5.078 1 98.69 8 THR B C 1
ATOM 1681 O O . THR B 1 8 ? -0.335 9.219 -6.297 1 98.69 8 THR B O 1
ATOM 1684 N N . ALA B 1 9 ? 0.937 9.734 -4.578 1 98.44 9 ALA B N 1
ATOM 1685 C CA . ALA B 1 9 ? 2.072 10.156 -5.395 1 98.44 9 ALA B CA 1
ATOM 1686 C C . ALA B 1 9 ? 2.836 8.953 -5.941 1 98.44 9 ALA B C 1
ATOM 1688 O O . ALA B 1 9 ? 3.045 7.969 -5.23 1 98.44 9 ALA B O 1
ATOM 1689 N N . PRO B 1 10 ? 3.262 9.023 -7.219 1 98.25 10 PRO B N 1
ATOM 1690 C CA . PRO B 1 10 ? 4.137 7.961 -7.715 1 98.25 10 PRO B CA 1
ATOM 1691 C C . PRO B 1 10 ? 5.523 7.992 -7.074 1 98.25 10 PRO B C 1
ATOM 1693 O O . PRO B 1 10 ? 6 9.055 -6.676 1 98.25 10 PRO B O 1
ATOM 1696 N N . ILE B 1 11 ? 6.176 6.852 -6.945 1 98.69 11 ILE B N 1
ATOM 1697 C CA . ILE B 1 11 ? 7.516 6.73 -6.379 1 98.69 11 ILE B CA 1
ATOM 1698 C C . ILE B 1 11 ? 8.516 6.395 -7.48 1 98.69 11 ILE B C 1
ATOM 1700 O O . ILE B 1 11 ? 8.383 5.371 -8.156 1 98.69 11 ILE B O 1
ATOM 1704 N N . PHE B 1 12 ? 9.438 7.223 -7.676 1 98.06 12 PHE B N 1
ATOM 1705 C CA . PHE B 1 12 ? 10.484 7.082 -8.68 1 98.06 12 PHE B CA 1
ATOM 1706 C C . PHE B 1 12 ? 11.703 7.922 -8.32 1 98.06 12 PHE B C 1
ATOM 1708 O O . PHE B 1 12 ? 11.602 8.852 -7.516 1 98.06 12 PHE B O 1
ATOM 1715 N N . GLU B 1 13 ? 12.859 7.504 -8.844 1 97.44 13 GLU B N 1
ATOM 1716 C CA . GLU B 1 13 ? 14.055 8.32 -8.648 1 97.44 13 GLU B CA 1
ATOM 1717 C C . GLU B 1 13 ? 13.891 9.695 -9.297 1 97.44 13 GLU B C 1
ATOM 1719 O O . GLU B 1 13 ? 13.523 9.797 -10.469 1 97.44 13 GLU B O 1
ATOM 1724 N N . GLY B 1 14 ? 14.164 10.711 -8.555 1 97.31 14 GLY B N 1
ATOM 1725 C CA . GLY B 1 14 ? 13.992 12.062 -9.047 1 97.31 14 GLY B CA 1
ATOM 1726 C C . GLY B 1 14 ? 12.672 12.688 -8.648 1 97.31 14 GLY B C 1
ATOM 1727 O O . GLY B 1 14 ? 12.383 13.828 -9 1 97.31 14 GLY B O 1
ATOM 1728 N N . MET B 1 15 ? 11.898 11.953 -7.875 1 97.94 15 MET B N 1
ATOM 1729 C CA . MET B 1 15 ? 10.625 12.484 -7.41 1 97.94 15 MET B CA 1
ATOM 1730 C C . MET B 1 15 ? 10.844 13.625 -6.414 1 97.94 15 MET B C 1
ATOM 1732 O O . MET B 1 15 ? 11.93 13.766 -5.855 1 97.94 15 MET B O 1
ATOM 1736 N N . PRO B 1 16 ? 9.828 14.469 -6.199 1 97.5 16 PRO B N 1
ATOM 1737 C CA . PRO B 1 16 ? 9.938 15.453 -5.117 1 97.5 16 PRO B CA 1
ATOM 1738 C C . PRO B 1 16 ? 10.102 14.797 -3.746 1 97.5 16 PRO B C 1
ATOM 1740 O O . PRO B 1 16 ? 9.406 13.82 -3.434 1 97.5 16 PRO B O 1
ATOM 1743 N N . VAL B 1 17 ? 11.07 15.273 -3.02 1 98.12 17 VAL B N 1
ATOM 1744 C CA . VAL B 1 17 ? 11.281 14.828 -1.645 1 98.12 17 VAL B CA 1
ATOM 1745 C C . VAL B 1 17 ? 11.383 16.047 -0.721 1 98.12 17 VAL B C 1
ATOM 1747 O O . VAL B 1 17 ? 11.555 17.172 -1.186 1 98.12 17 VAL B O 1
ATOM 1750 N N . TYR B 1 18 ? 11.125 15.789 0.564 1 97.62 18 TYR B N 1
ATOM 1751 C CA . TYR B 1 18 ? 11.094 16.859 1.549 1 97.62 18 TYR B CA 1
ATOM 1752 C C . TYR B 1 18 ? 12.383 17.672 1.515 1 97.62 18 TYR B C 1
ATOM 1754 O O . TYR B 1 18 ? 13.477 17.125 1.672 1 97.62 18 TYR B O 1
ATOM 1762 N N . LYS B 1 19 ? 12.305 18.984 1.178 1 97.31 19 LYS B N 1
ATOM 1763 C CA . LYS B 1 19 ? 13.375 19.984 1.124 1 97.31 19 LYS B CA 1
ATOM 1764 C C . LYS B 1 19 ? 14.391 19.641 0.042 1 97.31 19 LYS B C 1
ATOM 1766 O O . LYS B 1 19 ? 15.555 20.031 0.126 1 97.31 19 LYS B O 1
ATOM 1771 N N . ASN B 1 20 ? 13.992 18.75 -0.837 1 96.75 20 ASN B N 1
ATOM 1772 C CA . ASN B 1 20 ? 14.836 18.312 -1.947 1 96.75 20 ASN B CA 1
ATOM 1773 C C . ASN B 1 20 ? 16.141 17.719 -1.453 1 96.75 20 ASN B C 1
ATOM 1775 O O . ASN B 1 20 ? 17.188 17.875 -2.098 1 96.75 20 ASN B O 1
ATOM 1779 N N . LYS B 1 21 ? 16.094 17.125 -0.363 1 96.75 21 LYS B N 1
ATOM 1780 C CA . LYS B 1 21 ? 17.281 16.5 0.192 1 96.75 21 LYS B CA 1
ATOM 1781 C C . LYS B 1 21 ? 17.656 15.242 -0.588 1 96.75 21 LYS B C 1
ATOM 1783 O O . LYS B 1 21 ? 16.828 14.32 -0.718 1 96.75 21 LYS B O 1
ATOM 1788 N N . PRO B 1 22 ? 18.891 15.203 -1.021 1 96.38 22 PRO B N 1
ATOM 1789 C CA . PRO B 1 22 ? 19.281 14.031 -1.815 1 96.38 22 PRO B CA 1
ATOM 1790 C C . PRO B 1 22 ? 19.172 12.727 -1.038 1 96.38 22 PRO B C 1
ATOM 1792 O O . PRO B 1 22 ? 18.844 11.688 -1.617 1 96.38 22 PRO B O 1
ATOM 1795 N N . GLU B 1 23 ? 19.438 12.734 0.263 1 95.31 23 GLU B N 1
ATOM 1796 C CA . GLU B 1 23 ? 19.422 11.516 1.069 1 95.31 23 GLU B CA 1
ATOM 1797 C C . GLU B 1 23 ? 18.016 10.969 1.221 1 95.31 23 GLU B C 1
ATOM 1799 O O . GLU B 1 23 ? 17.828 9.836 1.67 1 95.31 23 GLU B O 1
ATOM 1804 N N . LYS B 1 24 ? 17 11.742 0.863 1 97.31 24 LYS B N 1
ATOM 1805 C CA . LYS B 1 24 ? 15.625 11.289 0.974 1 97.31 24 LYS B CA 1
ATOM 1806 C C . LYS B 1 24 ? 15.141 10.664 -0.333 1 97.31 24 LYS B C 1
ATOM 1808 O O . LYS B 1 24 ? 14.062 10.078 -0.385 1 97.31 24 LYS B O 1
ATOM 1813 N N . GLN B 1 25 ? 15.977 10.75 -1.379 1 97.88 25 GLN B N 1
ATOM 1814 C CA . GLN B 1 25 ? 15.609 10.18 -2.676 1 97.88 25 GLN B CA 1
ATOM 1815 C C . GLN B 1 25 ? 15.523 8.664 -2.609 1 97.88 25 GLN B C 1
ATOM 1817 O O . GLN B 1 25 ? 16.375 8.016 -2 1 97.88 25 GLN B O 1
ATOM 1822 N N . PRO B 1 26 ? 14.43 8.094 -3.127 1 98.56 26 PRO B N 1
ATOM 1823 C CA . PRO B 1 26 ? 14.461 6.641 -3.312 1 98.56 26 PRO B CA 1
ATOM 1824 C C . PRO B 1 26 ? 15.477 6.199 -4.363 1 98.56 26 PRO B C 1
ATOM 1826 O O . PRO B 1 26 ? 15.812 6.973 -5.266 1 98.56 26 PRO B O 1
ATOM 1829 N N . LYS B 1 27 ? 15.977 5.043 -4.164 1 98.38 27 LYS B N 1
ATOM 1830 C CA . LYS B 1 27 ? 16.875 4.398 -5.121 1 98.38 27 LYS B CA 1
ATOM 1831 C C . LYS B 1 27 ? 16.312 3.051 -5.574 1 98.38 27 LYS B C 1
ATOM 1833 O O . LYS B 1 27 ? 15.938 2.219 -4.742 1 98.38 27 LYS B O 1
ATOM 1838 N N . LEU B 1 28 ? 16.172 2.918 -6.848 1 97.75 28 LEU B N 1
ATOM 1839 C CA . LEU B 1 28 ? 15.719 1.673 -7.453 1 97.75 28 LEU B CA 1
ATOM 1840 C C . LEU B 1 28 ? 16.859 0.966 -8.172 1 97.75 28 LEU B C 1
ATOM 1842 O O . LEU B 1 28 ? 17.594 1.587 -8.953 1 97.75 28 LEU B O 1
ATOM 1846 N N . THR B 1 29 ? 17.078 -0.255 -7.855 1 97.81 29 THR B N 1
ATOM 1847 C CA . THR B 1 29 ? 18.062 -1.082 -8.531 1 97.81 29 THR B CA 1
ATOM 1848 C C . THR B 1 29 ? 17.422 -2.359 -9.078 1 97.81 29 THR B C 1
ATOM 1850 O O . THR B 1 29 ? 16.578 -2.965 -8.414 1 97.81 29 THR B O 1
ATOM 1853 N N . SER B 1 30 ? 17.812 -2.678 -10.273 1 96.75 30 SER B N 1
ATOM 1854 C CA . SER B 1 30 ? 17.281 -3.887 -10.891 1 96.75 30 SER B CA 1
ATOM 1855 C C . SER B 1 30 ? 18.391 -4.762 -11.445 1 96.75 30 SER B C 1
ATOM 1857 O O . SER B 1 30 ? 19.406 -4.254 -11.93 1 96.75 30 SER B O 1
ATOM 1859 N N . VAL B 1 31 ? 18.234 -6.027 -11.312 1 96.56 31 VAL B N 1
ATOM 1860 C CA . VAL B 1 31 ? 19.125 -7.02 -11.914 1 96.56 31 VAL B CA 1
ATOM 1861 C C . VAL B 1 31 ? 18.312 -7.953 -12.812 1 96.56 31 VAL B C 1
ATOM 1863 O O . VAL B 1 31 ? 17.25 -8.438 -12.422 1 96.56 31 VAL B O 1
ATOM 1866 N N . THR B 1 32 ? 18.812 -8.164 -13.984 1 95.88 32 THR B N 1
ATOM 1867 C CA . THR B 1 32 ? 18.203 -9.125 -14.891 1 95.88 32 THR B CA 1
ATOM 1868 C C . THR B 1 32 ? 19.141 -10.289 -15.172 1 95.88 32 THR B C 1
ATOM 1870 O O . THR B 1 32 ? 20.281 -10.078 -15.617 1 95.88 32 THR B O 1
ATOM 1873 N N . ASN B 1 33 ? 18.734 -11.398 -14.75 1 94 33 ASN B N 1
ATOM 1874 C CA . ASN B 1 33 ? 19.422 -12.641 -15.086 1 94 33 ASN B CA 1
ATOM 1875 C C . ASN B 1 33 ? 18.656 -13.445 -16.125 1 94 33 ASN B C 1
ATOM 1877 O O . ASN B 1 33 ? 17.609 -14.039 -15.828 1 94 33 ASN B O 1
ATOM 1881 N N . ASN B 1 34 ? 19.188 -13.516 -17.297 1 92.62 34 ASN B N 1
ATOM 1882 C CA . ASN B 1 34 ? 18.422 -14.047 -18.438 1 92.62 34 ASN B CA 1
ATOM 1883 C C . ASN B 1 34 ? 17.125 -13.281 -18.641 1 92.62 34 ASN B C 1
ATOM 1885 O O . ASN B 1 34 ? 17.125 -12.102 -18.984 1 92.62 34 ASN B O 1
ATOM 1889 N N . TYR B 1 35 ? 16.062 -13.93 -18.359 1 93.19 35 TYR B N 1
ATOM 1890 C CA . TYR B 1 35 ? 14.789 -13.242 -18.594 1 93.19 35 TYR B CA 1
ATOM 1891 C C . TYR B 1 35 ? 14.102 -12.898 -17.281 1 93.19 35 TYR B C 1
ATOM 1893 O O . TYR B 1 35 ? 13.016 -12.32 -17.266 1 93.19 35 TYR B O 1
ATOM 1901 N N . VAL B 1 36 ? 14.695 -13.227 -16.188 1 95.06 36 VAL B N 1
ATOM 1902 C CA . VAL B 1 36 ? 14.117 -12.961 -14.883 1 95.06 36 VAL B CA 1
ATOM 1903 C C . VAL B 1 36 ? 14.656 -11.633 -14.344 1 95.06 36 VAL B C 1
ATOM 1905 O O . VAL B 1 36 ? 15.867 -11.477 -14.164 1 95.06 36 VAL B O 1
ATOM 1908 N N . THR B 1 37 ? 13.812 -10.656 -14.133 1 97.06 37 THR B N 1
ATOM 1909 C CA . THR B 1 37 ? 14.18 -9.359 -13.562 1 97.06 37 THR B CA 1
ATOM 1910 C C . THR B 1 37 ? 13.719 -9.258 -12.117 1 97.06 37 THR B C 1
ATOM 1912 O O . THR B 1 37 ? 12.602 -9.648 -11.781 1 97.06 37 THR B O 1
ATOM 1915 N N . GLU B 1 38 ? 14.547 -8.82 -11.258 1 96.88 38 GLU B N 1
ATOM 1916 C CA . GLU B 1 38 ? 14.242 -8.516 -9.859 1 96.88 38 GLU B CA 1
ATOM 1917 C C . GLU B 1 38 ? 14.742 -7.129 -9.477 1 96.88 38 GLU B C 1
ATOM 1919 O O . GLU B 1 38 ? 15.875 -6.762 -9.797 1 96.88 38 GLU B O 1
ATOM 1924 N N . SER B 1 39 ? 13.914 -6.395 -8.844 1 97.81 39 SER B N 1
ATOM 1925 C CA . SER B 1 39 ? 14.258 -5.039 -8.438 1 97.81 39 SER B CA 1
ATOM 1926 C C . SER B 1 39 ? 14.25 -4.895 -6.922 1 97.81 39 SER B C 1
ATOM 1928 O O . SER B 1 39 ? 13.594 -5.676 -6.227 1 97.81 39 SER B O 1
ATOM 1930 N N . ARG B 1 40 ? 14.992 -3.979 -6.406 1 98.31 40 ARG B N 1
ATOM 1931 C CA . ARG B 1 40 ? 15 -3.533 -5.016 1 98.31 40 ARG B CA 1
ATOM 1932 C C . ARG B 1 40 ? 14.742 -2.035 -4.918 1 98.31 40 ARG B C 1
ATOM 1934 O O . ARG B 1 40 ? 15.062 -1.283 -5.84 1 98.31 40 ARG B O 1
ATOM 1941 N N . ILE B 1 41 ? 14.141 -1.639 -3.826 1 98.56 41 ILE B N 1
ATOM 1942 C CA . ILE B 1 41 ? 13.93 -0.221 -3.549 1 98.56 41 ILE B CA 1
ATOM 1943 C C . ILE B 1 41 ? 14.516 0.129 -2.182 1 98.56 41 ILE B C 1
ATOM 1945 O O . ILE B 1 41 ? 14.32 -0.607 -1.211 1 98.56 41 ILE B O 1
ATOM 1949 N N . ASP B 1 42 ? 15.312 1.129 -2.117 1 98.62 42 ASP B N 1
ATOM 1950 C CA . ASP B 1 42 ? 15.773 1.811 -0.912 1 98.62 42 ASP B CA 1
ATOM 1951 C C . ASP B 1 42 ? 15.133 3.191 -0.785 1 98.62 42 ASP B C 1
ATOM 1953 O O . ASP B 1 42 ? 15.398 4.078 -1.601 1 98.62 42 ASP B O 1
ATOM 1957 N N . MET B 1 43 ? 14.289 3.346 0.281 1 98.62 43 MET B N 1
ATOM 1958 C CA . MET B 1 43 ? 13.562 4.613 0.347 1 98.62 43 MET B CA 1
ATOM 1959 C C . MET B 1 43 ? 13.273 5 1.793 1 98.62 43 MET B C 1
ATOM 1961 O O . MET B 1 43 ? 13.203 4.137 2.668 1 98.62 43 MET B O 1
ATOM 1965 N N . ASP B 1 44 ? 13.188 6.34 1.992 1 98.25 44 ASP B N 1
ATOM 1966 C CA . ASP B 1 44 ? 12.633 6.855 3.24 1 98.25 44 ASP B CA 1
ATOM 1967 C C . ASP B 1 44 ? 11.18 6.43 3.414 1 98.25 44 ASP B C 1
ATOM 1969 O O . ASP B 1 44 ? 10.406 6.445 2.455 1 98.25 44 ASP B O 1
ATOM 1973 N N . VAL B 1 45 ? 10.812 6.016 4.633 1 98.5 45 VAL B N 1
ATOM 1974 C CA . VAL B 1 45 ? 9.445 5.539 4.816 1 98.5 45 VAL B CA 1
ATOM 1975 C C . VAL B 1 45 ? 8.477 6.719 4.809 1 98.5 45 VAL B C 1
ATOM 1977 O O . VAL B 1 45 ? 7.262 6.531 4.781 1 98.5 45 VAL B O 1
ATOM 1980 N N . HIS B 1 46 ? 8.906 7.945 4.75 1 98.38 46 HIS B N 1
ATOM 1981 C CA . HIS B 1 46 ? 8.109 9.156 4.57 1 98.38 46 HIS B CA 1
ATOM 1982 C C . HIS B 1 46 ? 8.039 9.555 3.102 1 98.38 46 HIS B C 1
ATOM 1984 O O . HIS B 1 46 ? 7.684 10.695 2.781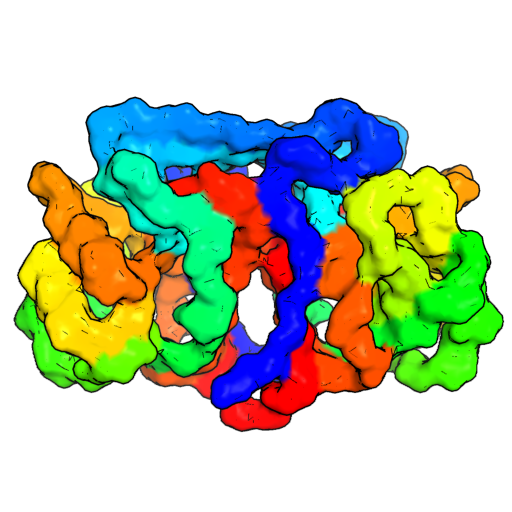 1 98.38 46 HIS B O 1
ATOM 1990 N N . THR B 1 47 ? 8.445 8.703 2.234 1 97.94 47 THR B N 1
ATOM 1991 C CA . THR B 1 47 ? 8.469 8.969 0.801 1 97.94 47 THR B CA 1
ATOM 1992 C C . THR B 1 47 ? 7.055 9.109 0.25 1 97.94 47 THR B C 1
ATOM 1994 O O . THR B 1 47 ? 6.211 8.234 0.45 1 97.94 47 THR B O 1
ATOM 1997 N N . GLY B 1 48 ? 6.852 10.289 -0.554 1 98.25 48 GLY B N 1
ATOM 1998 C CA . GLY B 1 48 ? 5.566 10.477 -1.206 1 98.25 48 GLY B CA 1
ATOM 1999 C C . GLY B 1 48 ? 4.398 10.477 -0.236 1 98.25 48 GLY B C 1
ATOM 2000 O O . GLY B 1 48 ? 4.465 11.117 0.816 1 98.25 48 GLY B O 1
ATOM 2001 N N . THR B 1 49 ? 3.318 9.938 -0.651 1 98.88 49 THR B N 1
ATOM 2002 C CA . THR B 1 49 ? 2.16 9.773 0.22 1 98.88 49 THR B CA 1
ATOM 2003 C C . THR B 1 49 ? 2.447 8.758 1.32 1 98.88 49 THR B C 1
ATOM 2005 O O . THR B 1 49 ? 2.838 7.625 1.037 1 98.88 49 THR B O 1
ATOM 2008 N N . HIS B 1 50 ? 2.322 9.172 2.541 1 98.94 50 HIS B N 1
ATOM 2009 C CA . HIS B 1 50 ? 2.666 8.297 3.656 1 98.94 50 HIS B CA 1
ATOM 2010 C C . HIS B 1 50 ? 1.863 8.656 4.902 1 98.94 50 HIS B C 1
ATOM 2012 O O . HIS B 1 50 ? 1.194 9.688 4.941 1 98.94 50 HIS B O 1
ATOM 2018 N N . ILE B 1 51 ? 1.896 7.762 5.844 1 98.88 51 ILE B N 1
ATOM 2019 C CA . ILE B 1 51 ? 1.218 7.91 7.129 1 98.88 51 ILE B CA 1
ATOM 2020 C C . ILE B 1 51 ? 2.242 7.895 8.258 1 98.88 51 ILE B C 1
ATOM 2022 O O . ILE B 1 51 ? 3.104 7.012 8.312 1 98.88 51 ILE B O 1
ATOM 2026 N N . ASP B 1 52 ? 2.104 8.852 9.117 1 98.56 52 ASP B N 1
ATOM 2027 C CA . ASP B 1 52 ? 3.051 8.984 10.219 1 98.56 52 ASP B CA 1
ATOM 2028 C C . ASP B 1 52 ? 2.621 8.133 11.414 1 98.56 52 ASP B C 1
ATOM 2030 O O . ASP B 1 52 ? 1.427 8.008 11.695 1 98.56 52 ASP B O 1
ATOM 2034 N N . ALA B 1 53 ? 3.584 7.57 12.086 1 97.62 53 ALA B N 1
ATOM 2035 C CA . ALA B 1 53 ? 3.381 7.012 13.422 1 97.62 53 ALA B CA 1
ATOM 2036 C C . ALA B 1 53 ? 3.904 7.957 14.5 1 97.62 53 ALA B C 1
ATOM 2038 O O . ALA B 1 53 ? 4.77 8.789 14.234 1 97.62 53 ALA B O 1
ATOM 2039 N N . PRO B 1 54 ? 3.395 7.832 15.734 1 95.88 54 PRO B N 1
ATOM 2040 C CA . PRO B 1 54 ? 3.842 8.711 16.828 1 95.88 54 PRO B CA 1
ATOM 2041 C C . PRO B 1 54 ? 5.352 8.664 17.031 1 95.88 54 PRO B C 1
ATOM 2043 O O . PRO B 1 54 ? 5.961 9.68 17.391 1 95.88 54 PRO B O 1
ATOM 2046 N N . LEU B 1 55 ? 6.02 7.574 16.766 1 96.06 55 LEU B N 1
ATOM 2047 C CA . LEU B 1 55 ? 7.465 7.422 16.875 1 96.06 55 LEU B CA 1
ATOM 2048 C C . LEU B 1 55 ? 8.195 8.508 16.094 1 96.06 55 LEU B C 1
ATOM 2050 O O . LEU B 1 55 ? 9.328 8.867 16.422 1 96.06 55 LEU B O 1
ATOM 2054 N N . HIS B 1 56 ? 7.594 9.016 15.07 1 96.75 56 HIS B N 1
ATOM 2055 C CA . HIS B 1 56 ? 8.188 10.039 14.211 1 96.75 56 HIS B CA 1
ATOM 2056 C C . HIS B 1 56 ? 8.547 11.289 15 1 96.75 56 HIS B C 1
ATOM 2058 O O . HIS B 1 56 ? 9.516 11.977 14.68 1 96.75 56 HIS B O 1
ATOM 2064 N N . MET B 1 57 ? 7.77 11.617 16.141 1 94.56 57 MET B N 1
ATOM 2065 C CA . MET B 1 57 ? 7.938 12.883 16.844 1 94.56 57 MET B CA 1
ATOM 2066 C C . MET B 1 57 ? 8.133 12.648 18.344 1 94.56 57 MET B C 1
ATOM 2068 O O . MET B 1 57 ? 8.367 13.594 19.094 1 94.56 57 MET B O 1
ATOM 2072 N N . VAL B 1 58 ? 7.969 11.422 18.766 1 89.94 58 VAL B N 1
ATOM 2073 C CA . VAL B 1 58 ? 8.062 11.078 20.172 1 89.94 58 VAL B CA 1
ATOM 2074 C C . VAL B 1 58 ? 9.07 9.953 20.375 1 89.94 58 VAL B C 1
ATOM 2076 O O . VAL B 1 58 ? 8.859 8.836 19.891 1 89.94 58 VAL B O 1
ATOM 2079 N N . GLN B 1 59 ? 10.102 10.266 21.109 1 89.44 59 GLN B N 1
ATOM 2080 C CA . GLN B 1 59 ? 11.055 9.211 21.406 1 89.44 59 GLN B CA 1
ATOM 2081 C C . GLN B 1 59 ? 10.391 8.047 22.141 1 89.44 59 GLN B C 1
ATOM 2083 O O . GLN B 1 59 ? 9.672 8.25 23.125 1 89.44 59 GLN B O 1
ATOM 2088 N N . GLY B 1 60 ? 10.672 6.898 21.625 1 89.88 60 GLY B N 1
ATOM 2089 C CA . GLY B 1 60 ? 10.047 5.727 22.219 1 89.88 60 GLY B CA 1
ATOM 2090 C C . GLY B 1 60 ? 8.555 5.648 21.953 1 89.88 60 GLY B C 1
ATOM 2091 O O . GLY B 1 60 ? 7.844 4.883 22.609 1 89.88 60 GLY B O 1
ATOM 2092 N N . GLY B 1 61 ? 8.07 6.504 21.125 1 92.94 61 GLY B N 1
ATOM 2093 C CA . GLY B 1 61 ? 6.656 6.5 20.781 1 92.94 61 GLY B CA 1
ATOM 2094 C C . GLY B 1 61 ? 6.215 5.23 20.078 1 92.94 61 GLY B C 1
ATOM 2095 O O . GLY B 1 61 ? 7.031 4.352 19.797 1 92.94 61 GLY B O 1
ATOM 2096 N N . LYS B 1 62 ? 4.91 5.117 19.906 1 96.12 62 LYS B N 1
ATOM 2097 C CA . LYS B 1 62 ? 4.305 3.953 19.266 1 96.12 62 LYS B CA 1
ATOM 2098 C C . LYS B 1 62 ? 4.758 3.826 17.812 1 96.12 62 LYS B C 1
ATOM 2100 O O . LYS B 1 62 ? 4.852 4.824 17.094 1 96.12 62 LYS B O 1
ATOM 2105 N N . THR B 1 63 ? 5.078 2.596 17.391 1 96.88 63 THR B N 1
ATOM 2106 C CA . THR B 1 63 ? 5.5 2.287 16.031 1 96.88 63 THR B CA 1
ATOM 2107 C C . THR B 1 63 ? 4.293 2.111 15.109 1 96.88 63 THR B C 1
ATOM 2109 O O . THR B 1 63 ? 3.148 2.162 15.57 1 96.88 63 THR B O 1
ATOM 2112 N N . PHE B 1 64 ? 4.598 2.01 13.859 1 96.94 64 PHE B N 1
ATOM 2113 C CA . PHE B 1 64 ? 3.578 2.158 12.828 1 96.94 64 PHE B CA 1
ATOM 2114 C C . PHE B 1 64 ? 2.486 1.107 12.992 1 96.94 64 PHE B C 1
ATOM 2116 O O . PHE B 1 64 ? 1.304 1.396 12.797 1 96.94 64 PHE B O 1
ATOM 2123 N N . GLU B 1 65 ? 2.867 -0.141 13.305 1 95.81 65 GLU B N 1
ATOM 2124 C CA . GLU B 1 65 ? 1.918 -1.249 13.32 1 95.81 65 GLU B CA 1
ATOM 2125 C C . GLU B 1 65 ? 0.86 -1.053 14.406 1 95.81 65 GLU B C 1
ATOM 2127 O O . GLU B 1 65 ? -0.14 -1.771 14.438 1 95.81 65 GLU B O 1
ATOM 2132 N N . THR B 1 66 ? 1 -0.069 15.219 1 96.12 66 THR B N 1
ATOM 2133 C CA . THR B 1 66 ? 0.015 0.198 16.266 1 96.12 66 THR B CA 1
ATOM 2134 C C . THR B 1 66 ? -1.176 0.966 15.695 1 96.12 66 THR B C 1
ATOM 2136 O O . THR B 1 66 ? -2.217 1.075 16.344 1 96.12 66 THR B O 1
ATOM 2139 N N . ILE B 1 67 ? -1.033 1.542 14.539 1 96.5 67 ILE B N 1
ATOM 2140 C CA . ILE B 1 67 ? -2.156 2.193 13.867 1 96.5 67 ILE B CA 1
ATOM 2141 C C . ILE B 1 67 ? -3.047 1.141 13.211 1 96.5 67 ILE B C 1
ATOM 2143 O O . ILE B 1 67 ? -2.631 0.469 12.266 1 96.5 67 ILE B O 1
ATOM 2147 N N . SER B 1 68 ? -4.223 1.051 13.727 1 95.88 68 SER B N 1
ATOM 2148 C CA . SER B 1 68 ? -5.152 0.052 13.211 1 95.88 68 SER B CA 1
ATOM 2149 C C . SER B 1 68 ? -5.656 0.427 11.82 1 95.88 68 SER B C 1
ATOM 2151 O O . SER B 1 68 ? -5.98 1.589 11.562 1 95.88 68 SER B O 1
ATOM 2153 N N . LEU B 1 69 ? -5.836 -0.551 10.992 1 96.56 69 LEU B N 1
ATOM 2154 C CA . LEU B 1 69 ? -6.363 -0.346 9.648 1 96.56 69 LEU B CA 1
ATOM 2155 C C . LEU B 1 69 ? -7.809 0.144 9.703 1 96.56 69 LEU B C 1
ATOM 2157 O O . LEU B 1 69 ? -8.258 0.873 8.812 1 96.56 69 LEU B O 1
ATOM 2161 N N . ASP B 1 70 ? -8.5 -0.231 10.719 1 96 70 ASP B N 1
ATOM 2162 C CA . ASP B 1 70 ? -9.891 0.177 10.875 1 96 70 ASP B CA 1
ATOM 2163 C C . ASP B 1 70 ? -10.016 1.698 10.922 1 96 70 ASP B C 1
ATOM 2165 O O . ASP B 1 70 ? -11.055 2.252 10.555 1 96 70 ASP B O 1
ATOM 2169 N N . ARG B 1 71 ? -8.969 2.324 11.344 1 97.56 71 ARG B N 1
ATOM 2170 C CA . ARG B 1 71 ? -9 3.779 11.453 1 97.56 71 ARG B CA 1
ATOM 2171 C C . ARG B 1 71 ? -8.586 4.438 10.141 1 97.56 71 ARG B C 1
ATOM 2173 O O . ARG B 1 71 ? -8.742 5.652 9.977 1 97.56 71 ARG B O 1
ATOM 2180 N N . LEU B 1 72 ? -8.047 3.666 9.258 1 98.31 72 LEU B N 1
ATOM 2181 C CA . LEU B 1 72 ? -7.543 4.176 7.984 1 98.31 72 LEU B CA 1
ATOM 2182 C C . LEU B 1 72 ? -8.539 3.906 6.859 1 98.31 72 LEU B C 1
ATOM 2184 O O . LEU B 1 72 ? -8.328 4.336 5.723 1 98.31 72 LEU B O 1
ATOM 2188 N N . ILE B 1 73 ? -9.602 3.209 7.191 1 97.38 73 ILE B N 1
ATOM 2189 C CA . ILE B 1 73 ? -10.609 2.809 6.219 1 97.38 73 ILE B CA 1
ATOM 2190 C C . ILE B 1 73 ? -11.984 3.277 6.68 1 97.38 73 ILE B C 1
ATOM 2192 O O . ILE B 1 73 ? -12.422 2.953 7.789 1 97.38 73 ILE B O 1
ATOM 2196 N N . GLY B 1 74 ? -12.672 4.031 5.855 1 96.25 74 GLY B N 1
ATOM 2197 C CA . GLY B 1 74 ? -13.992 4.52 6.223 1 96.25 74 GLY B CA 1
ATOM 2198 C C . GLY B 1 74 ? -14.32 5.875 5.621 1 96.25 74 GLY B C 1
ATOM 2199 O O . GLY B 1 74 ? -13.617 6.344 4.719 1 96.25 74 GLY B O 1
ATOM 2200 N N . PRO B 1 75 ? -15.406 6.449 6.078 1 96.88 75 PRO B N 1
ATOM 2201 C CA . PRO B 1 75 ? -15.812 7.754 5.551 1 96.88 75 PRO B CA 1
ATOM 2202 C C . PRO B 1 75 ? -14.797 8.852 5.836 1 96.88 75 PRO B C 1
ATOM 2204 O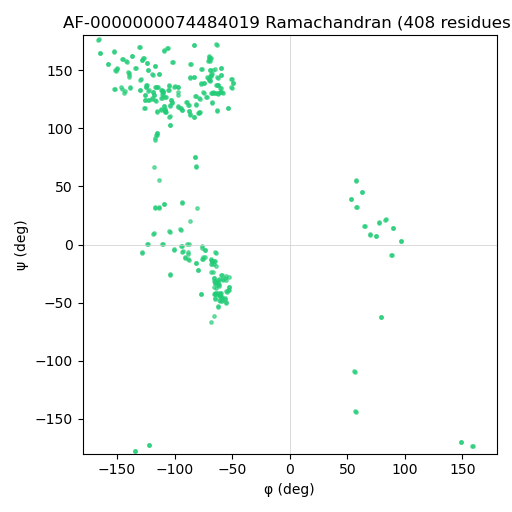 O . PRO B 1 75 ? -14.18 8.867 6.906 1 96.88 75 PRO B O 1
ATOM 2207 N N . CYS B 1 76 ? -14.656 9.75 4.887 1 98.25 76 CYS B N 1
ATOM 2208 C CA . CYS B 1 76 ? -13.828 10.938 5.062 1 98.25 76 CYS B CA 1
ATOM 2209 C C . CYS B 1 76 ? -14.43 12.133 4.328 1 98.25 76 CYS B C 1
ATOM 2211 O O . CYS B 1 76 ? -15.32 11.969 3.5 1 98.25 76 CYS B O 1
ATOM 2213 N N . LYS B 1 77 ? -14.016 13.242 4.75 1 98.81 77 LYS B N 1
ATOM 2214 C CA . LYS B 1 77 ? -14.453 14.492 4.137 1 98.81 77 LYS B CA 1
ATOM 2215 C C . LYS B 1 77 ? -13.273 15.25 3.531 1 98.81 77 LYS B C 1
ATOM 2217 O O . LYS B 1 77 ? -12.25 15.445 4.191 1 98.81 77 LYS B O 1
ATOM 2222 N N . LEU B 1 78 ? -13.422 15.625 2.285 1 98.88 78 LEU B N 1
ATOM 2223 C CA . LEU B 1 78 ? -12.414 16.453 1.618 1 98.88 78 LEU B CA 1
ATOM 2224 C C . LEU B 1 78 ? -12.875 17.891 1.527 1 98.88 78 LEU B C 1
ATOM 2226 O O . LEU B 1 78 ? -13.969 18.172 1.018 1 98.88 78 LEU B O 1
ATOM 2230 N N . PHE B 1 79 ? -12.062 18.797 2.045 1 98.94 79 PHE B N 1
ATOM 2231 C CA . PHE B 1 79 ? -12.352 20.219 1.986 1 98.94 79 PHE B CA 1
ATOM 2232 C C . PHE B 1 79 ? -11.383 20.922 1.04 1 98.94 79 PHE B C 1
ATOM 2234 O O . PHE B 1 79 ? -10.18 20.688 1.088 1 98.94 79 PHE B O 1
ATOM 2241 N N . ASP B 1 80 ? -11.945 21.719 0.172 1 98.81 80 ASP B N 1
ATOM 2242 C CA . ASP B 1 80 ? -11.148 22.531 -0.735 1 98.81 80 ASP B CA 1
ATOM 2243 C C . ASP B 1 80 ? -10.688 23.812 -0.057 1 98.81 80 ASP B C 1
ATOM 2245 O O . ASP B 1 80 ? -11.5 24.719 0.199 1 98.81 80 ASP B O 1
ATOM 2249 N N . LEU B 1 81 ? -9.43 23.953 0.237 1 98.81 81 LEU B N 1
ATOM 2250 C CA . LEU B 1 81 ? -8.836 25.125 0.872 1 98.81 81 LEU B CA 1
ATOM 2251 C C . LEU B 1 81 ? -7.828 25.781 -0.053 1 98.81 81 LEU B C 1
ATOM 2253 O O . LEU B 1 81 ? -6.805 26.297 0.406 1 98.81 81 LEU B O 1
ATOM 2257 N N . THR B 1 82 ? -8.031 25.734 -1.362 1 98.44 82 THR B N 1
ATOM 2258 C CA . THR B 1 82 ? -7.113 26.297 -2.346 1 98.44 82 THR B CA 1
ATOM 2259 C C . THR B 1 82 ? -7.051 27.812 -2.225 1 98.44 82 THR B C 1
ATOM 2261 O O . THR B 1 82 ? -6.137 28.453 -2.756 1 98.44 82 THR B O 1
ATOM 2264 N N . HIS B 1 83 ? -7.988 28.391 -1.504 1 97.75 83 HIS B N 1
ATOM 2265 C CA . HIS B 1 83 ? -7.984 29.828 -1.311 1 97.75 83 HIS B CA 1
ATOM 2266 C C . HIS B 1 83 ? -6.98 30.234 -0.239 1 97.75 83 HIS B C 1
ATOM 2268 O O . HIS B 1 83 ? -6.625 31.422 -0.131 1 97.75 83 HIS B O 1
ATOM 2274 N N . VAL B 1 84 ? -6.609 29.328 0.625 1 98.38 84 VAL B N 1
ATOM 2275 C CA . VAL B 1 84 ? -5.707 29.609 1.735 1 98.38 84 VAL B CA 1
ATOM 2276 C C . VAL B 1 84 ? -4.301 29.875 1.203 1 98.38 84 VAL B C 1
ATOM 2278 O O . VAL B 1 84 ? -3.855 29.234 0.25 1 98.38 84 VAL B O 1
ATOM 2281 N N . ASN B 1 85 ? -3.668 30.875 1.872 1 96.81 85 ASN B N 1
ATOM 2282 C CA . ASN B 1 85 ? -2.275 31.203 1.573 1 96.81 85 ASN B CA 1
ATOM 2283 C C . ASN B 1 85 ? -1.37 30.938 2.773 1 96.81 85 ASN B C 1
ATOM 2285 O O . ASN B 1 85 ? -1.756 31.188 3.914 1 96.81 85 ASN B O 1
ATOM 2289 N N . ASP B 1 86 ? -0.232 30.328 2.596 1 97.81 86 ASP B N 1
ATOM 2290 C CA . ASP B 1 86 ? 0.839 30.156 3.572 1 97.81 86 ASP B CA 1
ATOM 2291 C C . ASP B 1 86 ? 0.521 29.031 4.543 1 97.81 86 ASP B C 1
ATOM 2293 O O . ASP B 1 86 ? 1.226 28.016 4.574 1 97.81 86 ASP B O 1
ATOM 2297 N N . LYS B 1 87 ? -0.561 29.172 5.316 1 98.75 87 LYS B N 1
ATOM 2298 C CA . LYS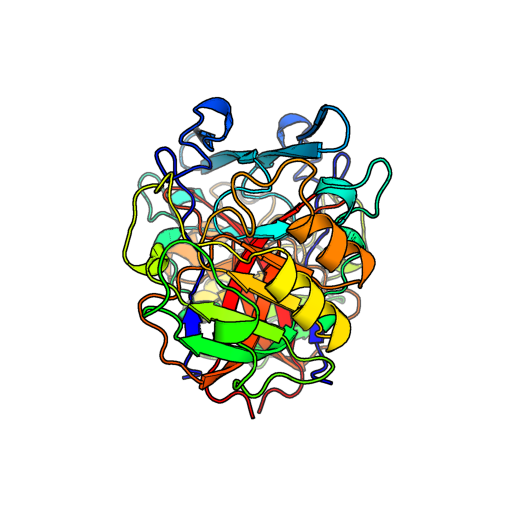 B 1 87 ? -0.882 28.156 6.312 1 98.75 87 LYS B CA 1
ATOM 2299 C C . LYS B 1 87 ? -2.387 28.094 6.562 1 98.75 87 LYS B C 1
ATOM 2301 O O . LYS B 1 87 ? -3.09 29.094 6.43 1 98.75 87 LYS B O 1
ATOM 2306 N N . ILE B 1 88 ? -2.871 26.891 6.906 1 98.88 88 ILE B N 1
ATOM 2307 C CA . ILE B 1 88 ? -4.246 26.688 7.348 1 98.88 88 ILE B CA 1
ATOM 2308 C C . ILE B 1 88 ? -4.375 27.047 8.828 1 98.88 88 ILE B C 1
ATOM 2310 O O . ILE B 1 88 ? -3.715 26.438 9.68 1 98.88 88 ILE B O 1
ATOM 2314 N N . THR B 1 89 ? -5.203 27.984 9.164 1 98.81 89 THR B N 1
ATOM 2315 C CA . THR B 1 89 ? -5.457 28.406 10.539 1 98.81 89 THR B CA 1
ATOM 2316 C C . THR B 1 89 ? -6.812 27.891 11.016 1 98.81 89 THR B C 1
ATOM 2318 O O . THR B 1 89 ? -7.605 27.391 10.227 1 98.81 89 THR B O 1
ATOM 2321 N N . LYS B 1 90 ? -7.004 28.047 12.32 1 98.81 90 LYS B N 1
ATOM 2322 C CA . LYS B 1 90 ? -8.312 27.688 12.875 1 98.81 90 LYS B CA 1
ATOM 2323 C C . LYS B 1 90 ? -9.43 28.438 12.148 1 98.81 90 LYS B C 1
ATOM 2325 O O . LYS B 1 90 ? -10.469 27.844 11.852 1 98.81 90 LYS B O 1
ATOM 2330 N N . ASP B 1 91 ? -9.242 29.672 11.828 1 98.56 91 ASP B N 1
ATOM 2331 C CA . ASP B 1 91 ? -10.266 30.484 11.188 1 98.56 91 ASP B CA 1
ATOM 2332 C C . ASP B 1 91 ? -10.633 29.938 9.812 1 98.56 91 ASP B C 1
ATOM 2334 O O . ASP B 1 91 ? -11.789 30.047 9.383 1 98.56 91 ASP B O 1
ATOM 2338 N N . ASP B 1 92 ? -9.695 29.344 9.094 1 98.81 92 ASP B N 1
ATOM 2339 C CA . ASP B 1 92 ? -9.93 28.797 7.762 1 98.81 92 ASP B CA 1
ATOM 2340 C C . ASP B 1 92 ? -10.844 27.578 7.828 1 98.81 92 ASP B C 1
ATOM 2342 O O . ASP B 1 92 ? -11.492 27.219 6.836 1 98.81 92 ASP B O 1
ATOM 2346 N N . ILE B 1 93 ? -10.883 26.891 9.055 1 98.81 93 ILE B N 1
ATOM 2347 C CA . ILE B 1 93 ? -11.578 25.609 9.055 1 98.81 93 ILE B CA 1
ATOM 2348 C C . ILE B 1 93 ? -12.68 25.625 10.102 1 98.81 93 ILE B C 1
ATOM 2350 O O . ILE B 1 93 ? -13.438 24.656 10.234 1 98.81 93 ILE B O 1
ATOM 2354 N N . ALA B 1 94 ? -12.906 26.672 10.828 1 98.31 94 ALA B N 1
ATOM 2355 C CA . ALA B 1 94 ? -13.859 26.75 11.93 1 98.31 94 ALA B CA 1
ATOM 2356 C C . ALA B 1 94 ? -15.289 26.578 11.43 1 98.31 94 ALA B C 1
ATOM 2358 O O . ALA B 1 94 ? -16.156 26.094 12.156 1 98.31 94 ALA B O 1
ATOM 2359 N N . SER B 1 95 ? -15.586 27 10.227 1 98.25 95 SER B N 1
ATOM 2360 C CA . SER B 1 95 ? -16.938 26.969 9.703 1 98.25 95 SER B CA 1
ATOM 2361 C C . SER B 1 95 ? -17.219 25.656 8.969 1 98.25 95 SER B C 1
ATOM 2363 O O . SER B 1 95 ? -18.359 25.391 8.578 1 98.25 95 SER B O 1
ATOM 2365 N N . LEU B 1 96 ? -16.25 24.938 8.727 1 98.69 96 LEU B N 1
ATOM 2366 C CA . LEU B 1 96 ? -16.422 23.672 8 1 98.69 96 LEU B CA 1
ATOM 2367 C C . LEU B 1 96 ? -17.156 22.656 8.859 1 98.69 96 LEU B C 1
ATOM 2369 O O . LEU B 1 96 ? -17.141 22.734 10.086 1 98.69 96 LEU B O 1
ATOM 2373 N N . ASP B 1 97 ? -17.766 21.688 8.234 1 98.5 97 ASP B N 1
ATOM 2374 C CA . ASP B 1 97 ? -18.484 20.609 8.922 1 98.5 97 ASP B CA 1
ATOM 2375 C C . ASP B 1 97 ? -17.531 19.516 9.383 1 98.5 97 ASP B C 1
ATOM 2377 O O . ASP B 1 97 ? -17.484 18.422 8.805 1 98.5 97 ASP B O 1
ATOM 2381 N N . ILE B 1 98 ? -16.828 19.828 10.422 1 98.75 98 ILE B N 1
ATOM 2382 C CA . ILE B 1 98 ? -15.883 18.891 11.016 1 98.75 98 ILE B CA 1
ATOM 2383 C C . ILE B 1 98 ? -16.391 18.438 12.383 1 98.75 98 ILE B C 1
ATOM 2385 O O . ILE B 1 98 ? -16.719 19.266 13.234 1 98.75 98 ILE B O 1
ATOM 2389 N N . GLY B 1 99 ? -16.484 17.141 12.555 1 98.31 99 GLY B N 1
ATOM 2390 C CA . GLY B 1 99 ? -16.984 16.594 13.805 1 98.31 99 GLY B CA 1
ATOM 2391 C C . GLY B 1 99 ? -16.141 15.438 14.336 1 98.31 99 GLY B C 1
ATOM 2392 O O . GLY B 1 99 ? -15.141 15.062 13.727 1 98.31 99 GLY B O 1
ATOM 2393 N N . GLU B 1 100 ? -16.656 14.938 15.453 1 98.5 100 GLU B N 1
ATOM 2394 C CA . GLU B 1 100 ? -15.961 13.844 16.125 1 98.5 100 GLU B CA 1
ATOM 2395 C C . GLU B 1 100 ? -15.828 12.625 15.211 1 98.5 100 GLU B C 1
ATOM 2397 O O . GLU B 1 100 ? -16.766 12.273 14.5 1 98.5 100 GLU B O 1
ATOM 2402 N N . ASN B 1 101 ? -14.641 12.07 15.195 1 98.38 101 ASN B N 1
ATOM 2403 C CA . ASN B 1 101 ? -14.312 10.82 14.516 1 98.38 101 ASN B CA 1
ATOM 2404 C C . ASN B 1 101 ? -14.219 11.016 13.008 1 98.38 101 ASN B C 1
ATOM 2406 O O . ASN B 1 101 ? -14.055 10.055 12.258 1 98.38 101 ASN B O 1
ATOM 2410 N N . ASP B 1 102 ? -14.281 12.266 12.523 1 98.56 102 ASP B N 1
ATOM 2411 C CA . ASP B 1 102 ? -14.094 12.523 11.102 1 98.56 102 ASP B CA 1
ATOM 2412 C C . ASP B 1 102 ? -12.648 12.281 10.688 1 98.56 102 ASP B C 1
ATOM 2414 O O . ASP B 1 102 ? -11.727 12.469 11.477 1 98.56 102 ASP B O 1
ATOM 2418 N N . PHE B 1 103 ? -12.477 11.75 9.547 1 98.88 103 PHE B N 1
ATOM 2419 C CA . PHE B 1 103 ? -11.219 11.891 8.828 1 98.88 103 PHE B CA 1
ATOM 2420 C C . PHE B 1 103 ? -11.305 13.016 7.805 1 98.88 103 PHE B C 1
ATOM 2422 O O . PHE B 1 103 ? -12.156 12.984 6.914 1 98.88 103 PHE B O 1
ATOM 2429 N N . VAL B 1 104 ? -10.484 14.031 7.953 1 98.94 104 VAL B N 1
ATOM 2430 C CA . VAL B 1 104 ? -10.617 15.188 7.074 1 98.94 104 VAL B CA 1
ATOM 2431 C C . VAL B 1 104 ? -9.367 15.312 6.199 1 98.94 104 VAL B C 1
ATOM 2433 O O . VAL B 1 104 ? -8.25 15.078 6.664 1 98.94 104 VAL B O 1
ATOM 2436 N N . LEU B 1 105 ? -9.578 15.562 4.961 1 98.94 105 LEU B N 1
ATOM 2437 C CA . LEU B 1 105 ? -8.523 15.844 3.988 1 98.94 105 LEU B CA 1
ATOM 2438 C C . LEU B 1 105 ? -8.57 17.297 3.531 1 98.94 105 LEU B C 1
ATOM 2440 O O . LEU B 1 105 ? -9.641 17.812 3.219 1 98.94 105 LEU B O 1
ATOM 2444 N N . PHE B 1 106 ? -7.426 17.938 3.523 1 98.94 106 PHE B N 1
ATOM 2445 C CA . PHE B 1 106 ? -7.34 19.312 3.086 1 98.94 106 PHE B CA 1
ATOM 2446 C C . PHE B 1 106 ? -6.652 19.422 1.729 1 98.94 106 PHE B C 1
ATOM 2448 O O . PHE B 1 106 ? -5.465 19.094 1.604 1 98.94 106 PHE B O 1
ATOM 2455 N N . LYS B 1 107 ? -7.418 19.844 0.768 1 98.88 107 LYS B N 1
ATOM 2456 C CA . LYS B 1 107 ? -6.871 20.188 -0.542 1 98.88 107 LYS B CA 1
ATOM 2457 C C . LYS B 1 107 ? -6.422 21.641 -0.584 1 98.88 107 LYS B C 1
ATOM 2459 O O . LYS B 1 107 ? -7.227 22.562 -0.373 1 98.88 107 LYS B O 1
ATOM 2464 N N . THR B 1 108 ? -5.168 21.844 -0.839 1 98.81 108 THR B N 1
ATOM 2465 C CA . THR B 1 108 ? -4.625 23.203 -0.938 1 98.81 108 THR B CA 1
ATOM 2466 C C . THR B 1 108 ? -3.969 23.422 -2.299 1 98.81 108 THR B C 1
ATOM 2468 O O . THR B 1 108 ? -4.035 22.547 -3.174 1 98.81 108 THR B O 1
ATOM 2471 N N . LYS B 1 109 ? -3.293 24.578 -2.443 1 98.44 109 LYS B N 1
ATOM 2472 C CA . LYS B 1 109 ? -2.578 24.891 -3.676 1 98.44 109 LYS B CA 1
ATOM 2473 C C . LYS B 1 109 ? -1.374 23.969 -3.861 1 98.44 109 LYS B C 1
ATOM 2475 O O . LYS B 1 109 ? -0.818 23.891 -4.957 1 98.44 109 LYS B O 1
ATOM 2480 N N . ASN B 1 110 ? -0.987 23.328 -2.764 1 98.62 110 ASN B N 1
ATOM 2481 C CA . ASN B 1 110 ? 0.119 22.375 -2.885 1 98.62 110 ASN B CA 1
ATOM 2482 C C . ASN B 1 110 ? -0.133 21.359 -3.988 1 98.62 110 ASN B C 1
ATOM 2484 O O . ASN B 1 110 ? 0.802 20.922 -4.66 1 98.62 110 ASN B O 1
ATOM 2488 N N . SER B 1 111 ? -1.366 20.922 -4.18 1 97.06 111 SER B N 1
ATOM 2489 C CA . SER B 1 111 ? -1.74 19.891 -5.133 1 97.06 111 SER B CA 1
ATOM 2490 C C . SER B 1 111 ? -1.549 20.359 -6.57 1 97.06 111 SER B C 1
ATOM 2492 O O . SER B 1 111 ? -1.533 19.547 -7.496 1 97.06 111 SER B O 1
ATOM 2494 N N . LEU B 1 112 ? -1.378 21.641 -6.754 1 96.25 112 LEU B N 1
ATOM 2495 C CA . LEU B 1 112 ? -1.254 22.203 -8.094 1 96.25 112 LEU B CA 1
ATOM 2496 C C . LEU B 1 112 ? 0.201 22.188 -8.555 1 96.25 112 LEU B C 1
ATOM 2498 O O . LEU B 1 112 ? 0.493 22.5 -9.711 1 96.25 112 LEU B O 1
ATOM 2502 N N . GLU B 1 113 ? 1.115 21.844 -7.668 1 95.19 113 GLU B N 1
ATOM 2503 C CA . GLU B 1 113 ? 2.543 21.812 -7.977 1 95.19 113 GLU B CA 1
ATOM 2504 C C . GLU B 1 113 ? 3.094 20.391 -7.945 1 95.19 113 GLU B C 1
ATOM 2506 O O . GLU B 1 113 ? 2.689 19.578 -7.113 1 95.19 113 GLU B O 1
ATOM 2511 N N . ASP B 1 114 ? 4.082 20.188 -8.828 1 93.88 114 ASP B N 1
ATOM 2512 C CA . ASP B 1 114 ? 4.707 18.875 -8.852 1 93.88 114 ASP B CA 1
ATOM 2513 C C . ASP B 1 114 ? 6.078 18.906 -8.18 1 93.88 114 ASP B C 1
ATOM 2515 O O . ASP B 1 114 ? 6.578 17.859 -7.734 1 93.88 114 ASP B O 1
ATOM 2519 N N . ALA B 1 115 ? 6.676 20.031 -8.188 1 96.69 115 ALA B N 1
ATOM 2520 C CA . ALA B 1 115 ? 7.965 20.188 -7.516 1 96.69 115 ALA B CA 1
ATOM 2521 C C . ALA B 1 115 ? 7.773 20.516 -6.039 1 96.69 115 ALA B C 1
ATOM 2523 O O . ALA B 1 115 ? 6.715 21 -5.633 1 96.69 115 ALA B O 1
ATOM 2524 N N . PHE B 1 116 ? 8.773 20.172 -5.305 1 97.38 116 PHE B N 1
ATOM 2525 C CA . PHE B 1 116 ? 8.703 20.547 -3.902 1 97.38 116 PHE B CA 1
ATOM 2526 C C . PHE B 1 116 ? 8.711 22.062 -3.758 1 97.38 116 PHE B C 1
ATOM 2528 O O . PHE B 1 116 ? 9.547 22.75 -4.359 1 97.38 116 PHE B O 1
ATOM 2535 N N . ASN B 1 117 ? 7.754 22.594 -2.969 1 97.69 117 ASN B N 1
ATOM 2536 C CA . ASN B 1 117 ? 7.664 24.016 -2.645 1 97.69 117 ASN B CA 1
ATOM 2537 C C . ASN B 1 117 ? 8.055 24.297 -1.193 1 97.69 117 ASN B C 1
ATOM 2539 O O . ASN B 1 117 ? 7.344 23.891 -0.271 1 97.69 117 ASN B O 1
ATOM 2543 N N . PHE B 1 118 ? 9.133 25.031 -0.972 1 97.56 118 PHE B N 1
ATOM 2544 C CA . PHE B 1 118 ? 9.641 25.312 0.366 1 97.56 118 PHE B CA 1
ATOM 2545 C C . PHE B 1 118 ? 8.641 26.125 1.166 1 97.56 118 PHE B C 1
ATOM 2547 O O . PHE B 1 118 ? 8.734 26.203 2.393 1 97.56 118 PHE B O 1
ATOM 2554 N N . GLU B 1 119 ? 7.707 26.75 0.462 1 97.94 119 GLU B N 1
ATOM 2555 C CA . GLU B 1 119 ? 6.668 27.531 1.112 1 97.94 119 GLU B CA 1
ATOM 2556 C C . GLU B 1 119 ? 5.309 26.844 1.012 1 97.94 119 GLU B C 1
ATOM 2558 O O . GLU B 1 119 ? 4.289 27.516 0.8 1 97.94 119 GLU B O 1
ATOM 2563 N N . PHE B 1 120 ? 5.383 25.562 1.065 1 98.5 120 PHE B N 1
ATOM 2564 C CA . PHE B 1 120 ? 4.133 24.812 0.965 1 98.5 120 PHE B CA 1
ATOM 2565 C C . PHE B 1 120 ? 3.182 25.203 2.094 1 98.5 120 PHE B C 1
ATOM 2567 O O . PHE B 1 120 ? 3.617 25.672 3.146 1 98.5 120 PHE B O 1
ATOM 2574 N N . ILE B 1 121 ? 1.896 25.078 1.812 1 98.81 121 ILE B N 1
ATOM 2575 C CA . ILE B 1 121 ? 0.833 25.344 2.773 1 98.81 121 ILE B CA 1
ATOM 2576 C C . ILE B 1 121 ? 0.749 24.203 3.783 1 98.81 121 ILE B C 1
ATOM 2578 O O . ILE B 1 121 ? 0.784 23.031 3.404 1 98.81 121 ILE B O 1
ATOM 2582 N N . TYR B 1 122 ? 0.717 24.547 5.09 1 98.88 122 TYR B N 1
ATOM 2583 C CA . TYR B 1 122 ? 0.726 23.578 6.18 1 98.88 122 TYR B CA 1
ATOM 2584 C C . TYR B 1 122 ? -0.385 23.859 7.18 1 98.88 122 TYR B C 1
ATOM 2586 O O . TYR B 1 122 ? -1.128 24.844 7.027 1 98.88 122 TYR B O 1
ATOM 2594 N N . VAL B 1 123 ? -0.634 22.938 8.117 1 98.94 123 VAL B N 1
ATOM 2595 C CA . VAL B 1 123 ? -1.62 23.109 9.18 1 98.94 123 VAL B CA 1
ATOM 2596 C C . VAL B 1 123 ? -0.978 23.812 10.375 1 98.94 123 VAL B C 1
ATOM 2598 O O . VAL B 1 123 ? -0.089 23.25 11.023 1 98.94 123 VAL B O 1
ATOM 2601 N N . ALA B 1 124 ? -1.443 24.984 10.656 1 98.81 124 ALA B N 1
ATOM 2602 C CA . ALA B 1 124 ? -0.888 25.766 11.766 1 98.81 124 ALA B CA 1
ATOM 2603 C C . ALA B 1 124 ? -1.25 25.156 13.109 1 98.81 124 ALA B C 1
ATOM 2605 O O . ALA B 1 124 ? -2.203 24.375 13.211 1 98.81 124 ALA B O 1
ATOM 2606 N N . GLU B 1 125 ? -0.515 25.547 14.102 1 98.62 125 GLU B N 1
ATOM 2607 C CA . GLU B 1 125 ? -0.698 25.016 15.453 1 98.62 125 GLU B CA 1
ATOM 2608 C C . GLU B 1 125 ? -2.131 25.219 15.938 1 98.62 125 GLU B C 1
ATOM 2610 O O . GLU B 1 125 ? -2.715 24.328 16.547 1 98.62 125 GLU B O 1
ATOM 2615 N N . ASP B 1 126 ? -2.658 26.391 15.742 1 98.75 126 ASP B N 1
ATOM 2616 C CA . ASP B 1 126 ? -4 26.672 16.25 1 98.75 126 ASP B CA 1
ATOM 2617 C C . ASP B 1 126 ? -5.043 25.812 15.539 1 98.75 126 ASP B C 1
ATOM 2619 O O . ASP B 1 126 ? -5.996 25.344 16.172 1 98.75 126 ASP B O 1
ATOM 2623 N N . ALA B 1 127 ? -4.879 25.562 14.242 1 98.88 127 ALA B N 1
ATOM 2624 C CA . ALA B 1 127 ? -5.758 24.641 13.516 1 98.88 127 ALA B CA 1
ATOM 2625 C C . ALA B 1 127 ? -5.613 23.219 14.047 1 98.88 127 ALA B C 1
ATOM 2627 O O . ALA B 1 127 ? -6.605 22.516 14.219 1 98.88 127 ALA B O 1
ATOM 2628 N N . ALA B 1 128 ? -4.406 22.812 14.297 1 98.88 128 ALA B N 1
ATOM 2629 C CA . ALA B 1 128 ? -4.164 21.484 14.859 1 98.88 128 ALA B CA 1
ATOM 2630 C C . ALA B 1 128 ? -4.879 21.312 16.188 1 98.88 128 ALA B C 1
ATOM 2632 O O . ALA B 1 128 ? -5.496 20.281 16.438 1 98.88 128 ALA B O 1
ATOM 2633 N N . ARG B 1 129 ? -4.781 22.312 17.047 1 98.81 129 ARG B N 1
ATOM 2634 C CA . ARG B 1 129 ? -5.453 22.266 18.344 1 98.81 129 ARG B CA 1
ATOM 2635 C C . ARG B 1 129 ? -6.965 22.172 18.172 1 98.81 129 ARG B C 1
ATOM 2637 O O . ARG B 1 129 ? -7.633 21.406 18.875 1 98.81 129 ARG B O 1
ATOM 2644 N N . TYR B 1 130 ? -7.449 22.953 17.266 1 98.88 130 TYR B N 1
ATOM 2645 C CA . TYR B 1 130 ? -8.883 22.922 16.969 1 98.88 130 TYR B CA 1
ATOM 2646 C C . TYR B 1 130 ? -9.32 21.531 16.531 1 98.88 130 TYR B C 1
ATOM 2648 O O . TYR B 1 130 ? -10.312 21 17.031 1 98.88 130 TYR B O 1
ATOM 2656 N N . LEU B 1 131 ? -8.594 20.922 15.609 1 98.88 131 LEU B N 1
ATOM 2657 C CA . LEU B 1 131 ? -8.891 19.578 15.117 1 98.88 131 LEU B CA 1
ATOM 2658 C C . LEU B 1 131 ? -8.82 18.562 16.25 1 98.88 131 LEU B C 1
ATOM 2660 O O . LEU B 1 131 ? -9.672 17.672 16.344 1 98.88 131 LEU B O 1
ATOM 2664 N N . ALA B 1 132 ? -7.805 18.656 17.109 1 98.81 132 ALA B N 1
ATOM 2665 C CA . ALA B 1 132 ? -7.648 17.766 18.25 1 98.81 132 ALA B CA 1
ATOM 2666 C C . ALA B 1 132 ? -8.836 17.875 19.203 1 98.81 132 ALA B C 1
ATOM 2668 O O . ALA B 1 132 ? -9.352 16.875 19.688 1 98.81 132 ALA B O 1
ATOM 2669 N N . ASP B 1 133 ? -9.227 19.094 19.453 1 98.62 133 ASP B N 1
ATOM 2670 C CA . ASP B 1 133 ? -10.352 19.359 20.344 1 98.62 133 ASP B CA 1
ATOM 2671 C C . ASP B 1 133 ? -11.641 18.766 19.797 1 98.62 133 ASP B C 1
ATOM 2673 O O . ASP B 1 133 ? -12.516 18.344 20.562 1 98.62 133 ASP B O 1
ATOM 2677 N N . LYS B 1 134 ? -11.766 18.719 18.484 1 98.62 134 LYS B N 1
ATOM 2678 C CA . LYS B 1 134 ? -12.93 18.141 17.828 1 98.62 134 LYS B CA 1
ATOM 2679 C C . LYS B 1 134 ? -12.883 16.609 17.875 1 98.62 134 LYS B C 1
ATOM 2681 O O . LYS B 1 134 ? -13.852 15.938 17.531 1 98.62 134 LYS B O 1
ATOM 2686 N N . LYS B 1 135 ? -11.711 16.078 18.25 1 98.56 135 LYS B N 1
ATOM 2687 C CA . LYS B 1 135 ? -11.508 14.633 18.391 1 98.56 135 LYS B CA 1
ATOM 2688 C C . LYS B 1 135 ? -11.688 13.93 17.047 1 98.56 135 LYS B C 1
ATOM 2690 O O . LYS B 1 135 ? -12.398 12.922 16.969 1 98.56 135 LYS B O 1
ATOM 2695 N N . ILE B 1 136 ? -11.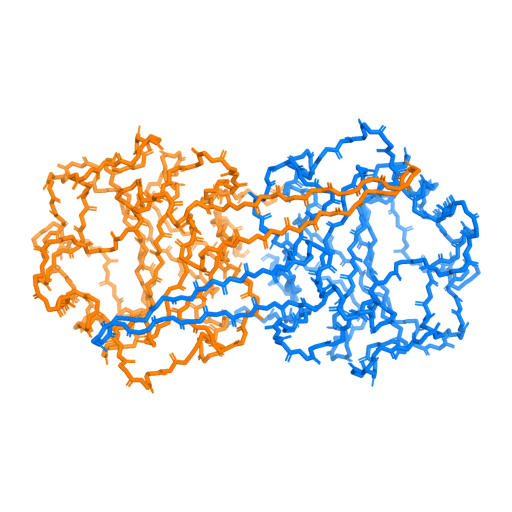094 14.508 16.047 1 98.81 136 ILE B N 1
ATOM 2696 C CA . ILE B 1 136 ? -11.164 13.859 14.742 1 98.81 136 ILE B CA 1
ATOM 2697 C C . ILE B 1 136 ? -10.312 12.586 14.758 1 98.81 136 ILE B C 1
ATOM 2699 O O . ILE B 1 136 ? -9.422 12.445 15.594 1 98.81 136 ILE B O 1
ATOM 2703 N N . ARG B 1 137 ? -10.609 11.703 13.844 1 98.44 137 ARG B N 1
ATOM 2704 C CA . ARG B 1 137 ? -9.898 10.445 13.672 1 98.44 137 ARG B CA 1
ATOM 2705 C C . ARG B 1 137 ? -8.555 10.656 12.977 1 98.44 137 ARG B C 1
ATOM 2707 O O . ARG B 1 137 ? -7.555 10.047 13.344 1 98.44 137 ARG B O 1
ATOM 2714 N N . GLY B 1 138 ? -8.578 11.477 11.977 1 98.88 138 GLY B N 1
ATOM 2715 C CA . GLY B 1 138 ? -7.363 11.719 11.211 1 98.88 138 GLY B CA 1
ATOM 2716 C C . GLY B 1 138 ? -7.445 12.953 10.328 1 98.88 138 GLY B C 1
ATOM 2717 O O . GLY B 1 138 ? -8.531 13.484 10.094 1 98.88 138 GLY B O 1
ATOM 2718 N N . VAL B 1 139 ? -6.297 13.383 9.875 1 98.94 139 VAL B N 1
ATOM 2719 C CA . VAL B 1 139 ? -6.176 14.523 8.977 1 98.94 139 VAL B CA 1
ATOM 2720 C C . VAL B 1 139 ? -5.133 14.234 7.902 1 98.94 139 VAL B C 1
ATOM 2722 O O . VAL B 1 139 ? -4.094 13.633 8.188 1 98.94 139 VAL B O 1
ATOM 2725 N N . GLY B 1 140 ? -5.48 14.547 6.668 1 98.94 140 GLY B N 1
ATOM 2726 C CA . GLY B 1 140 ? -4.57 14.438 5.539 1 98.94 140 GLY B CA 1
ATOM 2727 C C . GLY B 1 140 ? -4.312 15.766 4.852 1 98.94 140 GLY B C 1
ATOM 2728 O O . GLY B 1 140 ? -5.211 16.609 4.758 1 98.94 140 GLY B O 1
ATOM 2729 N N . ILE B 1 141 ? -3.086 15.922 4.348 1 98.88 141 ILE B N 1
ATOM 2730 C CA . ILE B 1 141 ? -2.707 17.156 3.664 1 98.88 141 ILE B CA 1
ATOM 2731 C C . ILE B 1 141 ? -1.976 16.812 2.367 1 98.88 141 ILE B C 1
ATOM 2733 O O . ILE B 1 141 ? -1.333 15.773 2.264 1 98.88 141 ILE B O 1
ATOM 2737 N N . ASP B 1 142 ? -2.053 17.672 1.386 1 98.75 142 ASP B N 1
ATOM 2738 C CA . ASP B 1 142 ? -1.438 17.453 0.078 1 98.75 142 ASP B CA 1
ATOM 2739 C C . ASP B 1 142 ? -0.045 18.078 0.019 1 98.75 142 ASP B C 1
ATOM 2741 O O . ASP B 1 142 ? 0.331 18.672 -0.992 1 98.75 142 ASP B O 1
ATOM 2745 N N . ALA B 1 143 ? 0.718 18.062 1.088 1 98.56 143 ALA B N 1
ATOM 2746 C CA . ALA B 1 143 ? 2.123 18.453 1.2 1 98.56 143 ALA B CA 1
ATOM 2747 C C . ALA B 1 143 ? 2.947 17.328 1.827 1 98.56 143 ALA B C 1
ATOM 2749 O O . ALA B 1 143 ? 2.406 16.469 2.523 1 98.56 143 ALA B O 1
ATOM 2750 N N . LEU B 1 144 ? 4.285 17.359 1.643 1 98.31 144 LEU B N 1
ATOM 2751 C CA . LEU B 1 144 ? 5.156 16.312 2.184 1 98.31 144 LEU B CA 1
ATOM 2752 C C . LEU B 1 144 ? 5.359 16.5 3.684 1 98.31 144 LEU B C 1
ATOM 2754 O O . LEU B 1 144 ? 6.023 15.695 4.332 1 98.31 144 LEU B O 1
ATOM 2758 N N . GLY B 1 145 ? 4.793 17.562 4.238 1 98.25 145 GLY B N 1
ATOM 2759 C CA . GLY B 1 145 ? 4.762 17.828 5.668 1 98.25 145 GLY B CA 1
ATOM 2760 C C . GLY B 1 145 ? 3.486 18.516 6.117 1 98.25 145 GLY B C 1
ATOM 2761 O O . GLY B 1 145 ? 3.047 19.484 5.504 1 98.25 145 GLY B O 1
ATOM 2762 N N . ILE B 1 146 ? 2.898 18.031 7.199 1 98.62 146 ILE B N 1
ATOM 2763 C CA . ILE B 1 146 ? 1.701 18.656 7.746 1 98.62 146 ILE B CA 1
ATOM 2764 C C . ILE B 1 146 ? 2.072 19.969 8.438 1 98.62 146 ILE B C 1
ATOM 2766 O O . ILE B 1 146 ? 1.201 20.797 8.734 1 98.62 146 ILE B O 1
ATOM 2770 N N . GLU B 1 147 ? 3.365 20.141 8.586 1 97.62 147 GLU B N 1
ATOM 2771 C CA . GLU B 1 147 ? 3.924 21.25 9.367 1 97.62 147 GLU B CA 1
ATOM 2772 C C . GLU B 1 147 ? 5.164 21.828 8.695 1 97.62 147 GLU B C 1
ATOM 2774 O O . GLU B 1 147 ? 5.859 21.125 7.953 1 97.62 147 GLU B O 1
ATOM 2779 N N . ARG B 1 148 ? 5.352 23.125 8.891 1 96.75 148 ARG B N 1
ATOM 2780 C CA . ARG B 1 148 ? 6.512 23.812 8.328 1 96.75 148 ARG B CA 1
ATOM 2781 C C . ARG B 1 148 ? 7.023 24.891 9.281 1 96.75 148 ARG B C 1
ATOM 2783 O O . ARG B 1 148 ? 6.242 25.703 9.789 1 96.75 148 ARG B O 1
ATOM 2790 N N . SER B 1 149 ? 8.297 24.938 9.57 1 94 149 SER B N 1
ATOM 2791 C CA . SER B 1 149 ? 8.992 26.047 10.227 1 94 149 SER B CA 1
ATOM 2792 C C . SER B 1 149 ? 8.312 26.422 11.539 1 94 149 SER B C 1
ATOM 2794 O O . SER B 1 149 ? 8.078 27.594 11.812 1 94 149 SER B O 1
ATOM 2796 N N . GLN B 1 150 ? 7.863 25.5 12.289 1 95.69 150 GLN B N 1
ATOM 2797 C CA . GLN B 1 150 ? 7.383 25.672 13.656 1 95.69 150 GLN B CA 1
ATOM 2798 C C . GLN B 1 150 ? 8.266 24.922 14.648 1 95.69 150 GLN B C 1
ATOM 2800 O O . GLN B 1 150 ? 8.086 23.719 14.867 1 95.69 150 GLN B O 1
ATOM 2805 N N . PRO B 1 151 ? 9.234 25.703 15.234 1 93.88 151 PRO B N 1
ATOM 2806 C CA . PRO B 1 151 ? 10.141 25.047 16.172 1 93.88 151 PRO B CA 1
ATOM 2807 C C . PRO B 1 151 ? 9.398 24.234 17.234 1 93.88 151 PRO B C 1
ATOM 2809 O O . PRO B 1 151 ? 8.391 24.703 17.781 1 93.88 151 PRO B O 1
ATOM 2812 N N . GLY B 1 152 ? 9.898 23.016 17.469 1 94.69 152 GLY B N 1
ATOM 2813 C CA . GLY B 1 152 ? 9.305 22.125 18.453 1 94.69 152 GLY B CA 1
ATOM 2814 C C . GLY B 1 152 ? 8.203 21.25 17.875 1 94.69 152 GLY B C 1
ATOM 2815 O O . GLY B 1 152 ? 7.672 20.375 18.562 1 94.69 152 GLY B O 1
ATOM 2816 N N . HIS B 1 153 ? 7.812 21.547 16.641 1 96.81 153 HIS B N 1
ATOM 2817 C CA . HIS B 1 153 ? 6.84 20.766 15.898 1 96.81 153 HIS B CA 1
ATOM 2818 C C . HIS B 1 153 ? 5.516 20.672 16.641 1 96.81 153 HIS B C 1
ATOM 2820 O O . HIS B 1 153 ? 5 19.562 16.859 1 96.81 153 HIS B O 1
ATOM 2826 N N . PRO B 1 154 ? 4.914 21.812 17.016 1 97.44 154 PRO B N 1
ATOM 2827 C CA . PRO B 1 154 ? 3.697 21.797 17.844 1 97.44 154 PRO B CA 1
ATOM 2828 C C . PRO B 1 154 ? 2.512 21.156 17.109 1 97.44 154 PRO B C 1
ATOM 2830 O O . PRO B 1 154 ? 1.654 20.547 17.734 1 97.44 154 PRO B O 1
ATOM 2833 N N . THR B 1 155 ? 2.42 21.312 15.797 1 98.38 155 THR B N 1
ATOM 2834 C CA . THR B 1 155 ? 1.326 20.703 15.039 1 98.38 155 THR B CA 1
ATOM 2835 C C . THR B 1 155 ? 1.366 19.188 15.148 1 98.38 155 THR B C 1
ATOM 2837 O O . THR B 1 155 ? 0.389 18.562 15.562 1 98.38 155 THR B O 1
ATOM 2840 N N . HIS B 1 156 ? 2.498 18.594 14.836 1 97.88 156 HIS B N 1
ATOM 2841 C CA . HIS B 1 156 ? 2.662 17.141 14.945 1 97.88 156 HIS B CA 1
ATOM 2842 C C . HIS B 1 156 ? 2.336 16.656 16.359 1 97.88 156 HIS B C 1
ATOM 2844 O O . HIS B 1 156 ? 1.551 15.719 16.516 1 97.88 156 HIS B O 1
ATOM 2850 N N . LYS B 1 157 ? 2.922 17.297 17.328 1 96.38 157 LYS B N 1
ATOM 2851 C CA . LYS B 1 157 ? 2.809 16.844 18.703 1 96.38 157 LYS B CA 1
ATOM 2852 C C . LYS B 1 157 ? 1.368 16.938 19.203 1 96.38 157 LYS B C 1
ATOM 2854 O O . LYS B 1 157 ? 0.878 16.031 19.875 1 96.38 157 LYS B O 1
ATOM 2859 N N . THR B 1 158 ? 0.694 18.031 18.875 1 97.81 158 THR B N 1
ATOM 2860 C CA . THR B 1 158 ? -0.699 18.203 19.281 1 97.81 158 THR B CA 1
ATOM 2861 C C . THR B 1 158 ? -1.573 17.109 18.688 1 97.81 158 THR B C 1
ATOM 2863 O O . THR B 1 158 ? -2.355 16.469 19.391 1 97.81 158 THR B O 1
ATOM 2866 N N . LEU B 1 159 ? -1.423 16.859 17.422 1 98.12 159 LEU B N 1
ATOM 2867 C CA . LEU B 1 159 ? -2.236 15.859 16.734 1 98.12 159 LEU B CA 1
ATOM 2868 C C . LEU B 1 159 ? -1.945 14.461 17.281 1 98.12 159 LEU B C 1
ATOM 2870 O O . LEU B 1 159 ? -2.869 13.719 17.609 1 98.12 159 LEU B O 1
ATOM 2874 N N . PHE B 1 160 ? -0.674 14.117 17.422 1 96.69 160 PHE B N 1
ATOM 2875 C CA . PHE B 1 160 ? -0.287 12.797 17.906 1 96.69 160 PHE B CA 1
ATOM 2876 C C . PHE B 1 160 ? -0.768 12.578 19.344 1 96.69 160 PHE B C 1
ATOM 2878 O O . PHE B 1 160 ? -1.24 11.492 19.688 1 96.69 160 PHE B O 1
ATOM 2885 N N . SER B 1 161 ? -0.638 13.578 20.156 1 95.75 161 SER B N 1
ATOM 2886 C CA . SER B 1 161 ? -1.062 13.461 21.547 1 95.75 161 SER B CA 1
ATOM 2887 C C . SER B 1 161 ? -2.559 13.188 21.656 1 95.75 161 SER B C 1
ATOM 2889 O O . SER B 1 161 ? -3.014 12.523 22.594 1 95.75 161 SER B O 1
ATOM 2891 N N . ALA B 1 162 ? -3.305 13.68 20.688 1 97.44 162 ALA B N 1
ATOM 2892 C CA . ALA B 1 162 ? -4.754 13.484 20.688 1 97.44 162 ALA B CA 1
ATOM 2893 C C . ALA B 1 162 ? -5.125 12.188 19.969 1 97.44 162 ALA B C 1
ATOM 2895 O O . ALA B 1 162 ? -6.309 11.875 19.812 1 97.44 162 ALA B O 1
ATOM 2896 N N . GLY B 1 163 ? -4.156 11.438 19.469 1 96.94 163 GLY B N 1
ATOM 2897 C CA . GLY B 1 163 ? -4.41 10.188 18.766 1 96.94 163 GLY B CA 1
ATOM 2898 C C . GLY B 1 163 ? -4.887 10.391 17.344 1 96.94 163 GLY B C 1
ATOM 2899 O O . GLY B 1 163 ? -5.508 9.5 16.766 1 96.94 163 GLY B O 1
ATOM 2900 N N . VAL B 1 164 ? -4.664 11.562 16.781 1 98.5 164 VAL B N 1
ATOM 2901 C CA . VAL B 1 164 ? -5.094 11.883 15.414 1 98.5 164 VAL B CA 1
ATOM 2902 C C . VAL B 1 164 ? -4.082 11.32 14.414 1 98.5 164 VAL B C 1
ATOM 2904 O O . VAL B 1 164 ? -2.879 11.547 14.547 1 98.5 164 VAL B O 1
ATOM 2907 N N . ILE B 1 165 ? -4.551 10.562 13.43 1 98.81 165 ILE B N 1
ATOM 2908 C CA . ILE B 1 165 ? -3.699 10.016 12.383 1 98.81 165 ILE B CA 1
ATOM 2909 C C . ILE B 1 165 ? -3.354 11.109 11.367 1 98.81 165 ILE B C 1
ATOM 2911 O O . ILE B 1 165 ? -4.207 11.914 11.008 1 98.81 165 ILE B O 1
ATOM 2915 N N . VAL B 1 166 ? -2.104 11.125 10.938 1 98.88 166 VAL B N 1
ATOM 2916 C CA . VAL B 1 166 ? -1.651 12.133 9.984 1 98.88 166 VAL B CA 1
ATOM 2917 C C . VAL B 1 166 ? -1.234 11.469 8.68 1 98.88 166 VAL B C 1
ATOM 2919 O O . VAL B 1 166 ? -0.379 10.578 8.672 1 98.88 166 VAL B O 1
ATOM 2922 N N . ILE B 1 167 ? -1.816 11.867 7.57 1 98.94 167 ILE B N 1
ATOM 2923 C CA . ILE B 1 167 ? -1.418 11.469 6.223 1 98.94 167 ILE B CA 1
ATOM 2924 C C . ILE B 1 167 ? -0.808 12.656 5.488 1 98.94 167 ILE B C 1
ATOM 2926 O O . ILE B 1 167 ? -1.362 13.758 5.512 1 98.94 167 ILE B O 1
ATOM 2930 N N . GLU B 1 168 ? 0.321 12.453 4.867 1 98.94 168 GLU B N 1
ATOM 2931 C CA . GLU B 1 168 ? 1.01 13.5 4.125 1 98.94 168 GLU B CA 1
ATOM 2932 C C . GLU B 1 168 ? 1.257 13.086 2.678 1 98.94 168 GLU B C 1
ATOM 2934 O O . GLU B 1 168 ? 1.278 11.898 2.361 1 98.94 168 GLU B O 1
ATOM 2939 N N . GLY B 1 169 ? 1.408 14.062 1.839 1 98.75 169 GLY B N 1
ATOM 2940 C CA . GLY B 1 169 ? 1.829 13.836 0.466 1 98.75 169 GLY B CA 1
ATOM 2941 C C . GLY B 1 169 ? 0.686 13.453 -0.455 1 98.75 169 GLY B C 1
ATOM 2942 O O . GLY B 1 169 ? 0.905 12.859 -1.514 1 98.75 169 GLY B O 1
ATOM 2943 N N . LEU B 1 170 ? -0.527 13.781 -0.071 1 98.88 170 LEU B N 1
ATOM 2944 C CA . LEU B 1 170 ? -1.679 13.438 -0.897 1 98.88 170 LEU B CA 1
ATOM 2945 C C . LEU B 1 170 ? -1.686 14.25 -2.188 1 98.88 170 LEU B C 1
ATOM 2947 O O . LEU B 1 170 ? -1.258 15.406 -2.199 1 98.88 170 LEU B O 1
ATOM 2951 N N . ARG B 1 171 ? -2.141 13.641 -3.279 1 98.75 171 ARG B N 1
ATOM 2952 C CA . ARG B 1 171 ? -2.379 14.312 -4.555 1 98.75 171 ARG B CA 1
ATOM 2953 C C . ARG B 1 171 ? -3.871 14.531 -4.785 1 98.75 171 ARG B C 1
ATOM 2955 O O . ARG B 1 171 ? -4.57 13.633 -5.254 1 98.75 171 ARG B O 1
ATOM 2962 N N . LEU B 1 172 ? -4.32 15.758 -4.586 1 98.75 172 LEU B N 1
ATOM 2963 C CA . LEU B 1 172 ? -5.758 15.977 -4.496 1 98.75 172 LEU B CA 1
ATOM 2964 C C . LEU B 1 172 ? -6.234 16.906 -5.609 1 98.75 172 LEU B C 1
ATOM 2966 O O . LEU B 1 172 ? -7.41 17.281 -5.648 1 98.75 172 LEU B O 1
ATOM 2970 N N . LYS B 1 173 ? -5.379 17.203 -6.539 1 98.06 173 LYS B N 1
ATOM 2971 C CA . LYS B 1 173 ? -5.641 18.219 -7.547 1 98.06 173 LYS B CA 1
ATOM 2972 C C . LYS B 1 173 ? -6.969 17.969 -8.258 1 98.06 173 LYS B C 1
ATOM 2974 O O . LYS B 1 173 ? -7.758 18.891 -8.461 1 98.06 173 LYS B O 1
ATOM 2979 N N . ASP B 1 174 ? -7.34 16.734 -8.57 1 97.06 174 ASP B N 1
ATOM 2980 C CA . ASP B 1 174 ? -8.469 16.422 -9.438 1 97.06 174 ASP B CA 1
ATOM 2981 C C . ASP B 1 174 ? -9.672 15.945 -8.625 1 97.06 174 ASP B C 1
ATOM 2983 O O . ASP B 1 174 ? -10.648 15.445 -9.188 1 97.06 174 ASP B O 1
ATOM 2987 N N . VAL B 1 175 ? -9.641 16.078 -7.379 1 98.38 175 VAL B N 1
ATOM 2988 C CA . VAL B 1 175 ? -10.703 15.539 -6.531 1 98.38 175 VAL B CA 1
ATOM 2989 C C . VAL B 1 175 ? -11.609 16.672 -6.059 1 98.38 175 VAL B C 1
ATOM 2991 O O . VAL B 1 175 ? -11.148 17.594 -5.379 1 98.38 175 VAL B O 1
ATOM 2994 N N . PRO B 1 176 ? -12.891 16.672 -6.375 1 98 176 PRO B N 1
ATOM 2995 C CA . PRO B 1 176 ? -13.805 17.688 -5.852 1 98 176 PRO B CA 1
ATOM 2996 C C . PRO B 1 176 ? -14.023 17.562 -4.344 1 98 176 PRO B C 1
ATOM 2998 O O . PRO B 1 176 ? -13.922 16.469 -3.791 1 98 176 PRO B O 1
ATOM 3001 N N . GLU B 1 177 ? -14.211 18.75 -3.715 1 98.44 177 GLU B N 1
ATOM 3002 C CA . GLU B 1 177 ? -14.656 18.719 -2.324 1 98.44 177 GLU B CA 1
ATOM 3003 C C . GLU B 1 177 ? -15.867 17.812 -2.154 1 98.44 177 GLU B C 1
ATOM 3005 O O . GLU B 1 177 ? -16.734 17.75 -3.029 1 98.44 177 GLU B O 1
ATOM 3010 N N . GLY B 1 178 ? -15.906 17.094 -1.017 1 97.94 178 GLY B N 1
ATOM 3011 C CA . GLY B 1 178 ? -17.031 16.203 -0.785 1 97.94 178 GLY B CA 1
ATOM 3012 C C . GLY B 1 178 ? -16.734 15.109 0.22 1 97.94 178 GLY B C 1
ATOM 3013 O O . GLY B 1 178 ? -15.719 15.164 0.925 1 97.94 178 GLY B O 1
ATOM 3014 N N . SER B 1 179 ? -17.719 14.188 0.344 1 97.75 179 SER B N 1
ATOM 3015 C CA . SER B 1 179 ? -17.594 13.016 1.199 1 97.75 179 SER B CA 1
ATOM 3016 C C . SER B 1 179 ? -17.234 11.781 0.388 1 97.75 179 SER B C 1
ATOM 3018 O O . SER B 1 179 ? -17.766 11.562 -0.705 1 97.75 179 SER B O 1
ATOM 3020 N N . TYR B 1 180 ? -16.312 11.023 0.894 1 97.62 180 TYR B N 1
ATOM 3021 C CA . TYR B 1 180 ? -15.836 9.82 0.228 1 97.62 180 TYR B CA 1
ATOM 3022 C C . TYR B 1 180 ? -15.672 8.672 1.222 1 97.62 180 TYR B C 1
ATOM 3024 O O . TYR B 1 180 ? -15.742 8.883 2.436 1 97.62 180 TYR B O 1
ATOM 3032 N N . PHE B 1 181 ? -15.594 7.461 0.723 1 96.69 181 PHE B N 1
ATOM 3033 C CA . PHE B 1 181 ? -15.062 6.324 1.463 1 96.69 181 PHE B CA 1
ATOM 3034 C C . PHE B 1 181 ? -13.578 6.129 1.17 1 96.69 181 PHE B C 1
ATOM 3036 O O . PHE B 1 181 ? -13.195 5.891 0.024 1 96.69 181 PHE B O 1
ATOM 3043 N N . MET B 1 182 ? -12.828 6.277 2.123 1 98.12 182 MET B N 1
ATOM 3044 C CA . MET B 1 182 ? -11.383 6.223 1.957 1 98.12 182 MET B CA 1
ATOM 3045 C C . MET B 1 182 ? -10.852 4.836 2.305 1 98.12 182 MET B C 1
ATOM 3047 O O . MET B 1 182 ? -11.266 4.238 3.299 1 98.12 182 MET B O 1
ATOM 3051 N N . VAL B 1 183 ? -9.984 4.328 1.487 1 97.94 183 VAL B N 1
ATOM 3052 C CA . VAL B 1 183 ? -9.094 3.219 1.812 1 97.94 183 VAL B CA 1
ATOM 3053 C C . VAL B 1 183 ? -7.641 3.695 1.773 1 97.94 183 VAL B C 1
ATOM 3055 O O . VAL B 1 183 ? -7.039 3.785 0.7 1 97.94 183 VAL B O 1
ATOM 3058 N N . ALA B 1 184 ? -7.105 4.074 2.867 1 98.75 184 ALA B N 1
ATOM 3059 C CA . ALA B 1 184 ? -5.672 4.316 3.02 1 98.75 184 ALA B CA 1
ATOM 3060 C C . ALA B 1 184 ? -4.934 3.031 3.379 1 98.75 184 ALA B C 1
ATOM 3062 O O . ALA B 1 184 ? -5.098 2.502 4.48 1 98.75 184 ALA B O 1
ATOM 3063 N N . ALA B 1 185 ? -4.145 2.555 2.494 1 98.69 185 ALA B N 1
ATOM 3064 C CA . ALA B 1 185 ? -3.516 1.24 2.6 1 98.69 185 ALA B CA 1
ATOM 3065 C C . ALA B 1 185 ? -1.997 1.364 2.672 1 98.69 185 ALA B C 1
ATOM 3067 O O . ALA B 1 185 ? -1.316 1.341 1.644 1 98.69 185 ALA B O 1
ATOM 3068 N N . PRO B 1 186 ? -1.46 1.451 3.846 1 98.81 186 PRO B N 1
ATOM 3069 C CA . PRO B 1 186 ? -0.005 1.529 3.994 1 98.81 186 PRO B CA 1
ATOM 3070 C C . PRO B 1 186 ? 0.68 0.177 3.814 1 98.81 186 PRO B C 1
ATOM 3072 O O . PRO B 1 186 ? 0.053 -0.868 4.008 1 98.81 186 PRO B O 1
ATOM 3075 N N . LEU B 1 187 ? 1.916 0.231 3.354 1 98.62 187 LEU B N 1
ATOM 3076 C CA . LEU B 1 187 ? 2.717 -0.972 3.557 1 98.62 187 LEU B CA 1
ATOM 3077 C C . LEU B 1 187 ? 2.627 -1.444 5.004 1 98.62 187 LEU B C 1
ATOM 3079 O O . LEU B 1 187 ? 2.65 -0.63 5.93 1 98.62 187 LEU B O 1
ATOM 3083 N N . LYS B 1 188 ? 2.52 -2.723 5.141 1 98.56 188 LYS B N 1
ATOM 3084 C CA . LYS B 1 188 ? 2.377 -3.287 6.48 1 98.56 188 LYS B CA 1
ATOM 3085 C C . LYS B 1 188 ? 3.73 -3.414 7.172 1 98.56 188 LYS B C 1
ATOM 3087 O O . LYS B 1 188 ? 4.18 -4.523 7.469 1 98.56 188 LYS B O 1
ATOM 3092 N N . LEU B 1 189 ? 4.371 -2.322 7.496 1 98.56 189 LEU B N 1
ATOM 3093 C CA . LEU B 1 189 ? 5.699 -2.271 8.094 1 98.56 189 LEU B CA 1
ATOM 3094 C C . LEU B 1 189 ? 5.621 -2.457 9.609 1 98.56 189 LEU B C 1
ATOM 3096 O O . LEU B 1 189 ? 4.68 -1.979 10.25 1 98.56 189 LEU B O 1
ATOM 3100 N N . ILE B 1 190 ? 6.594 -3.117 10.156 1 98.25 190 ILE B N 1
ATOM 3101 C CA . ILE B 1 190 ? 6.723 -3.266 11.602 1 98.25 190 ILE B CA 1
ATOM 3102 C C . ILE B 1 190 ? 7.926 -2.465 12.094 1 98.25 190 ILE B C 1
ATOM 3104 O O . ILE B 1 190 ? 9.008 -2.541 11.516 1 98.25 190 ILE B O 1
ATOM 3108 N N . GLY B 1 191 ? 7.691 -1.664 13.102 1 97.62 191 GLY B N 1
ATOM 3109 C CA . GLY B 1 191 ? 8.797 -1.055 13.82 1 97.62 191 GLY B CA 1
ATOM 3110 C C . GLY B 1 191 ? 9.219 0.28 13.242 1 97.62 191 GLY B C 1
ATOM 3111 O O . GLY B 1 191 ? 10.305 0.783 13.562 1 97.62 191 GLY B O 1
ATOM 3112 N N . THR B 1 192 ? 8.43 0.869 12.406 1 98.44 192 THR B N 1
ATOM 3113 C CA . THR B 1 192 ? 8.859 2.092 11.734 1 98.44 192 THR B CA 1
ATOM 3114 C C . THR B 1 192 ? 8.086 3.297 12.258 1 98.44 192 THR B C 1
ATOM 3116 O O . THR B 1 192 ? 7.086 3.139 12.961 1 98.44 192 THR B O 1
ATOM 3119 N N . ASP B 1 193 ? 8.586 4.48 11.922 1 98.56 193 ASP B N 1
ATOM 3120 C CA . ASP B 1 193 ? 7.988 5.738 12.352 1 98.56 193 ASP B CA 1
ATOM 3121 C C . ASP B 1 193 ? 7.008 6.27 11.305 1 98.56 193 ASP B C 1
ATOM 3123 O O . ASP B 1 193 ? 6.395 7.32 11.5 1 98.56 193 ASP B O 1
ATOM 3127 N N . ALA B 1 194 ? 6.848 5.633 10.242 1 98.75 194 ALA B N 1
ATOM 3128 C CA . ALA B 1 194 ? 5.895 5.918 9.172 1 98.75 194 ALA B CA 1
ATOM 3129 C C . ALA B 1 194 ? 5.77 4.734 8.227 1 98.75 194 ALA B C 1
ATOM 3131 O O . ALA B 1 194 ? 6.457 3.723 8.383 1 98.75 194 ALA B O 1
ATOM 3132 N N . ALA B 1 195 ? 4.902 4.859 7.277 1 98.81 195 ALA B N 1
ATOM 3133 C CA . ALA B 1 195 ? 4.809 3.912 6.172 1 98.81 195 ALA B CA 1
ATOM 3134 C C . ALA B 1 195 ? 4.25 4.578 4.922 1 98.81 195 ALA B C 1
ATOM 3136 O O . ALA B 1 195 ? 3.26 5.312 4.988 1 98.81 195 ALA B O 1
ATOM 3137 N N . PRO B 1 196 ? 4.918 4.32 3.752 1 98.81 196 PRO B N 1
ATOM 3138 C CA . PRO B 1 196 ? 4.289 4.711 2.488 1 98.81 196 PRO B CA 1
ATOM 3139 C C . PRO B 1 196 ? 2.939 4.027 2.266 1 98.81 196 PRO B C 1
ATOM 3141 O O . PRO B 1 196 ? 2.744 2.887 2.693 1 98.81 196 PRO B O 1
ATOM 3144 N N . ALA B 1 197 ? 2.045 4.762 1.632 1 98.88 197 ALA B N 1
ATOM 3145 C CA . ALA B 1 197 ? 0.682 4.242 1.551 1 98.88 197 ALA B CA 1
ATOM 3146 C C . ALA B 1 197 ? 0.08 4.496 0.172 1 98.88 197 ALA B C 1
ATOM 3148 O O . ALA B 1 197 ? 0.445 5.465 -0.503 1 98.88 197 ALA B O 1
ATOM 3149 N N . ARG B 1 198 ? -0.729 3.588 -0.286 1 98.88 198 ARG B N 1
ATOM 3150 C CA . ARG B 1 198 ? -1.675 3.836 -1.369 1 98.88 198 ARG B CA 1
ATOM 3151 C C . ARG B 1 198 ? -3.016 4.32 -0.826 1 98.88 198 ARG B C 1
ATOM 3153 O O . ARG B 1 198 ? -3.629 3.654 0.011 1 98.88 198 ARG B O 1
ATOM 3160 N N . VAL B 1 199 ? -3.477 5.461 -1.242 1 98.88 199 VAL B N 1
ATOM 3161 C CA . VAL B 1 199 ? -4.699 6.055 -0.708 1 98.88 199 VAL B CA 1
ATOM 3162 C C . VAL B 1 199 ? -5.719 6.234 -1.831 1 98.88 199 VAL B C 1
ATOM 3164 O O . VAL B 1 199 ? -5.422 6.863 -2.852 1 98.88 199 VAL B O 1
ATOM 3167 N N . LEU B 1 200 ? -6.902 5.695 -1.636 1 98.62 200 LEU B N 1
ATOM 3168 C CA . LEU B 1 200 ? -7.992 5.711 -2.605 1 98.62 200 LEU B CA 1
ATOM 3169 C C . LEU B 1 200 ? -9.25 6.32 -1.996 1 98.62 200 LEU B C 1
ATOM 3171 O O . LEU B 1 200 ? -9.578 6.047 -0.839 1 98.62 200 LEU B O 1
ATOM 3175 N N . LEU B 1 201 ? -9.898 7.168 -2.734 1 98.44 201 LEU B N 1
ATOM 3176 C CA . LEU B 1 201 ? -11.172 7.754 -2.342 1 98.44 201 LEU B CA 1
ATOM 3177 C C . LEU B 1 201 ? -12.305 7.25 -3.234 1 98.44 201 LEU B C 1
ATOM 3179 O O . LEU B 1 201 ? -12.344 7.562 -4.426 1 98.44 201 LEU B O 1
ATOM 3183 N N . PHE B 1 202 ? -13.219 6.559 -2.623 1 97 202 PHE B N 1
ATOM 3184 C CA . PHE B 1 202 ? -14.352 6.008 -3.355 1 97 202 PHE B CA 1
ATOM 3185 C C . PHE B 1 202 ? -15.57 6.914 -3.23 1 97 202 PHE B C 1
ATOM 3187 O O . PHE B 1 202 ? -15.859 7.426 -2.146 1 97 202 PHE B O 1
ATOM 3194 N N . GLU B 1 203 ? -16.281 7.34 -4.285 1 92.62 203 GLU B N 1
ATOM 3195 C CA . GLU B 1 203 ? -17.484 8.164 -4.266 1 92.62 203 GLU B CA 1
ATOM 3196 C C . GLU B 1 203 ? -18.656 7.422 -3.619 1 92.62 203 GLU B C 1
ATOM 3198 O O . GLU B 1 203 ? -19.422 8 -2.844 1 92.62 203 GLU B O 1
ATOM 3203 N N . LYS B 1 204 ? -19.109 6.309 -4.16 1 69.69 204 LYS B N 1
ATOM 3204 C CA . LYS B 1 204 ? -20.312 5.598 -3.723 1 69.69 204 LYS B CA 1
ATOM 3205 C C . LYS B 1 204 ? -19.969 4.195 -3.229 1 69.69 204 LYS B C 1
ATOM 3207 O O . LYS B 1 204 ? -19.422 3.387 -3.979 1 69.69 204 LYS B O 1
ATOM 3212 N N . MET B 1 205 ? -19.297 4.008 -2.189 1 56.66 205 MET B N 1
ATOM 3213 C CA . MET B 1 205 ? -19.312 2.605 -1.789 1 56.66 205 MET B CA 1
ATOM 3214 C C . MET B 1 205 ? -20.531 2.309 -0.915 1 56.66 205 MET B C 1
ATOM 3216 O O . MET B 1 205 ? -20.453 2.41 0.311 1 56.66 205 MET B O 1
ATOM 3220 N N . GLN B 1 206 ? -21.734 3.113 -0.857 1 42.09 206 GLN B N 1
ATOM 3221 C CA . GLN B 1 206 ? -22.797 2.754 0.068 1 42.09 206 GLN B CA 1
ATOM 3222 C C . GLN B 1 206 ? -23.297 1.332 -0.183 1 42.09 206 GLN B C 1
ATOM 3224 O O . GLN B 1 206 ? -23.391 0.897 -1.333 1 42.09 206 GLN B O 1
#

Radius of gyration: 21.4 Å; Cα contacts (8 Å, |Δi|>4): 1043; chains: 2; bounding box: 43×63×44 Å

pLDDT: mean 96.75, std 6.05, range [41.28, 98.94]

Nearest PDB structures (foldseek):
  3krv-assembly1_B  TM=9.920E-01  e=3.152E-38  Geobacillus stearothermophilus
  3krv-assembly1_A  TM=9.533E-01  e=3.713E-37  Geobacillus stearothermophilus
  1r61-assembly1_A  TM=9.501E-01  e=6.880E-37  Geobacillus stearothermophilus
  8hmo-assembly3_E  TM=9.950E-01  e=8.268E-34  Bacillus smithii
  8hmo-assembly2_D  TM=9.971E-01  e=1.960E-33  Bacillus smithii

Foldseek 3Di:
DFDKDFFWDDADFPFADDVNDPVQGKDKDWDDDPHDIDMDIDHDQLPAKKWFALVLQDPVGDADLVDDQVLQWFKAFEDEQQVDAQEDACVSPVPPPDAAQHEYEYHYCLLVDRHADLSDYAYDLRNLLVNLVRNYSEYEYQHSDNDHDDPSPNSSVSCVVSNYMYIYNTNCPPPDGDMWTKRWAFDNDPPHRMTRTTIMTTDDPD/DFDKDFFWDDADFPFADDVNDPVQGKDKDWDDDPHDIDMDIDHDQLPAKKWFALVVQDPVGDADLVDDQVLQWFKAFEDEQQVDAQEDACVSPVPPPDAAQHEYEYHYCLLVDRHADLSDYAYDLRNLLVNLVRNYSEYEYQASDNDHDDPSPNSSVSCVVSNYIYIYNTNCPPPDGDMWTKRWAFDNDPPHRMTRTTIMTTHDPD

Solvent-accessible surface area (backbone atoms only — not comparable to full-atom values): 21028 Å² total; per-residue (Å²): 128,90,58,65,45,77,28,44,42,68,47,45,72,84,51,61,32,76,91,66,37,72,88,48,47,42,43,74,48,73,50,69,59,88,40,40,35,51,34,34,40,35,32,36,27,69,41,44,14,17,34,57,19,47,19,25,67,30,73,88,36,54,37,29,64,73,61,57,64,74,80,39,42,42,68,30,38,37,43,75,41,56,84,57,67,62,46,42,42,38,81,78,50,67,82,52,96,76,47,68,60,34,26,41,33,44,34,38,56,42,30,78,50,79,62,71,57,96,72,50,52,22,46,32,51,63,24,29,48,50,45,38,73,42,44,30,42,27,42,32,30,26,26,77,38,58,54,69,98,46,87,89,42,54,28,61,50,45,24,44,74,58,63,29,41,44,35,24,18,32,44,43,65,88,56,74,63,44,68,28,38,29,44,50,33,40,52,52,43,56,77,29,26,31,24,34,32,26,34,37,38,23,64,74,72,93,128,87,58,63,46,78,28,42,41,69,45,45,73,84,51,60,31,76,90,66,37,73,90,47,47,41,45,75,48,74,50,69,59,87,40,41,34,51,35,35,39,36,31,37,27,69,44,44,14,18,35,59,19,50,20,25,65,30,74,90,36,56,37,28,63,74,60,56,64,72,80,39,43,44,68,30,37,38,44,73,42,56,84,58,66,62,45,42,40,39,81,79,50,66,83,52,97,75,46,69,61,34,28,39,32,44,33,37,58,43,31,78,49,79,64,71,57,96,72,52,52,22,45,31,51,62,23,29,48,50,46,37,74,42,44,29,42,27,42,32,31,27,27,78,38,59,53,70,98,47,88,88,42,55,28,60,52,45,24,43,74,60,63,28,41,45,35,24,17,31,43,42,66,88,58,74,63,44,66,28,37,29,45,50,33,40,52,52,45,57,78,29,26,28,24,35,31,26,34,37,37,24,66,72,70,96

InterPro domains:
  IPR007325 Kynurenine formamidase/cyclase-like [PF04199] (5-147)
  IPR007325 Kynurenine formamidase/cyclase-like [PTHR31118] (3-202)
  IPR037175 Kynurenine formamidase superfamily [G3DSA:3.50.30.50] (1-205)
  IPR037175 Kynurenine formamidase superfamily [SSF102198] (2-202)

Secondary structure (DSSP, 8-state):
---EEE----B-TT---GGG-GGGS-EEEEEEETTEEEEEEEEETTSSSEEE-GGGTSTTPPPGGGS-GGGTEEEEEEEE-TT--SEE-HHHHTTS---TT-EEEEE-GGGG-SS--TT--EE-HHHHHHHHHTT-SEEEESSS-S--S-TT-HHHHHHHHTT-EEEE----TT--SEEEEEEEEE--BSS-SEEEEEEEEES---/---EEE----B-TT---GGG-GGGS-EEEEEEETTEEEEEEEEETTSSSEEE-GGGTSTTPPPGGGS-GGGTEEEEEEEE-TT--SEE-HHHHTTS---TT-EEEEE-GGGG-SS--TT--EE-HHHHHHHHHTT-SEEEESSS-S--S-TT-HHHHHHHHTT-EEEE----TT--SEEEEEEEEE--BSS-SEEEEEEEEES---

Sequence (412 aa):
MTKFYDVTAPIFEGMPVYKNKPEKQPKLTSVTNNYVTESRIDMDVHTGTHIDAPLHMVQGGKTFETISLDRLIGPCKLFDLTHVNDKITKDDIASLDIGENDFVLFKTKNSLEDAFNFEFIYVAEDAARYLADKKIRGVGIDALGIERSQPGHPTHKTLFSAGVIVIEGLRLKDVPEGSYFMVAAPLKLIGTDAAPARVLLFEKMQMTKFYDVTAPIFEGMPVYKNKPEKQPKLTSVTNNYVTESRIDMDVHTGTHIDAPLHMVQGGKTFETISLDRLIGPCKLFDLTHVNDKITKDDIASLDIGENDFVLFKTKNSLEDAFNFEFIYVAEDAARYLADKKIRGVGIDALGIERSQPGHPTHKTLFSAGVIVIEGLRLKDVPEGSYFMVAAPLKLIGTDAAPARVLLFEKMQ